Protein AF-0000000085073848 (afdb_homodimer)

Sequence (682 aa):
MVEEFITLRNGAKMPRVGLGTWKAPAEMTKAAIKCAVKSGYRLIDTANDYANEHVIGEALAELFAEGVVKREELFIQCKLWNTNHRKEHVKQDLLDTLADLKIEYVDSFVIHWPQASEKTMFPVDNNGYFCSDKESHYVETWEVMEELVDEGLTKSIGLSNFNRRQIEEILSVTKKHFPCVLQNESHPYLHELDLRNFCAINKIAFQAYSALGSADRPWRKFGSITSGAPKIGHEILEHPDILKIAEKYGKSAANVVIRWHLQKGGTLVAKSTNPGRIEANYKVWDFELTADEMSFFDKLNVGWRHLIWAETSDHPDYPFKDELPHNYVLGKPDKKLFERSMVEEFITLRNGAKMPRVGLGTWKAPAEMTKAAIKCAVKSGYRLIDTANDYANEHVIGEALAELFAEGVVKREELFIQCKLWNTNHRKEHVKQDLLDTLADLKIEYVDSFVIHWPQASEKTMFPVDNNGYFCSDKESHYVETWEVMEELVDEGLTKSIGLSNFNRRQIEEILSVTKKHFPCVLQNESHPYLHELDLRNFCAINKIAFQAYSALGSADRPWRKFGSITSGAPKIGHEILEHPDILKIAEKYGKSAANVVIRWHLQKGGTLVAKSTNPGRIEANYKVWDFELTADEMSFFDKLNVGWRHLIWAETSDHPDYPFKDELPHNYVLGKPDKKLFERS

Foldseek 3Di:
DFDQWDAWPLRDTDGQEEAECAPPDLVLSLVLLLLLLLLPHQEYEEEVVSVNLLSLLVSVVVCVVVVSDDPVSHAYEYEDAQQQLDLVRLVVRLVVSCVSNVHQAHAEYEHAAQFHAHNDRACADPQLAGHGDQVGGNLSSLVNVVVCCVVVRYVAYAYEPADPVRLVVNVVSDDPGHHGEYEYADELQAHCLVVCVSCVVVRHAYEHECLQVPVPDCCVPQNALFPQDDDVQCRQQRRPVLCVVCVVVVAGSLLSSCLLQSVSVHGYHDYDSDSVCSSRNVPNPPDHDDPVRSVVSVVNHNNDDRPQVVSHQPGPSRRPVVRHDPPDGPPPPPVVVPVVD/DFDQWDQWPLRDTDGQEEAECAPPDLVLSLVLLLLLLLLPHQEYEEEVVSVNLLSLLVSVVVCVVVVSDDPVSHAYEYEDAQQQLDLVRLVVRLVVSCVSNVHQAHAEYEHAAQFHAHNDRACADPQLAGHGDQVGGNLSSLVNVVVCCVVVRYVAYAYEPADPVRLVVNVVSDDPGHHGEYEYADELQAHCLVVCVSCVVVRHAYEHECLQVPVPDCCVPQNALFPQDDDVQCRQQRRPVLCVVCVVVVAGSLLSSCLLQSVSVHGYHDYDSDSVCSSRNVPNPPDHDDPVRSVVSVVNHNNDDRPQVVSHQPGPSRRPVVRHDPPDGPPPPPVVVPVVD

Radius of gyration: 26.52 Å; Cα contacts (8 Å, |Δi|>4): 1307; chains: 2; bounding box: 54×78×62 Å

Nearest PDB structures (foldseek):
  7w1w-assembly2_B  TM=9.281E-01  e=5.877E-35  Echinochloa colona
  3h7u-assembly1_A  TM=9.538E-01  e=7.898E-34  Arabidopsis thaliana
  7f7j-assembly1_A-2  TM=9.313E-01  e=7.950E-35  Echinochloa colona
  7f7m-assembly2_B  TM=9.278E-01  e=2.090E-34  Echinochloa colona
  7w1x-assembly2_B  TM=9.198E-01  e=1.455E-34  Echinochloa colona

Organism: Oikopleura dioica (NCBI:txid34765)

pLDDT: mean 91.18, std 13.49, range [22.16, 98.94]

Structure (mmCIF, N/CA/C/O backbone):
data_AF-0000000085073848-model_v1
#
loop_
_entity.id
_entity.type
_entity.pdbx_description
1 polymer 'alcohol dehydrogenase (NADP(+))'
#
loop_
_atom_site.group_PDB
_atom_site.id
_atom_site.type_symbol
_atom_site.label_atom_id
_atom_site.label_alt_id
_atom_site.label_comp_id
_atom_site.label_asym_id
_atom_site.label_entity_id
_atom_site.label_seq_id
_atom_site.pdbx_PDB_ins_code
_atom_site.Cartn_x
_atom_site.Cartn_y
_atom_site.Cartn_z
_atom_site.occupancy
_atom_site.B_iso_or_equiv
_atom_site.auth_seq_id
_atom_site.auth_comp_id
_atom_site.auth_asym_id
_atom_site.auth_atom_id
_atom_site.pdbx_PDB_model_num
ATOM 1 N N . MET A 1 1 ? 24.172 -12.258 -6.77 1 68.25 1 MET A N 1
ATOM 2 C CA . MET A 1 1 ? 23.594 -13.062 -7.832 1 68.25 1 MET A CA 1
ATOM 3 C C . MET A 1 1 ? 22.219 -13.594 -7.418 1 68.25 1 MET A C 1
ATOM 5 O O . MET A 1 1 ? 22.016 -13.984 -6.27 1 68.25 1 MET A O 1
ATOM 9 N N . VAL A 1 2 ? 21.156 -13.328 -8.297 1 82.12 2 VAL A N 1
ATOM 10 C CA . VAL A 1 2 ? 19.797 -13.773 -7.98 1 82.12 2 VAL A CA 1
ATOM 11 C C . VAL A 1 2 ? 19.672 -15.266 -8.281 1 82.12 2 VAL A C 1
ATOM 13 O O . VAL A 1 2 ? 20.203 -15.758 -9.273 1 82.12 2 VAL A O 1
ATOM 16 N N . GLU A 1 3 ? 19.016 -16.016 -7.383 1 88.75 3 GLU A N 1
ATOM 17 C CA . GLU A 1 3 ? 18.766 -17.438 -7.539 1 88.75 3 GLU A CA 1
ATOM 18 C C . GLU A 1 3 ? 17.594 -17.688 -8.484 1 88.75 3 GLU A C 1
ATOM 20 O O . GLU A 1 3 ? 16.656 -16.891 -8.555 1 88.75 3 GLU A O 1
ATOM 25 N N . GLU A 1 4 ? 17.703 -18.812 -9.18 1 96.19 4 GLU A N 1
ATOM 26 C CA . GLU A 1 4 ? 16.688 -19.172 -10.148 1 96.19 4 GLU A CA 1
ATOM 27 C C . GLU A 1 4 ? 15.422 -19.688 -9.453 1 96.19 4 GLU A C 1
ATOM 29 O O . GLU A 1 4 ? 14.344 -19.719 -10.047 1 96.19 4 GLU A O 1
ATOM 34 N N . PHE A 1 5 ? 15.617 -20.125 -8.227 1 97.88 5 PHE A N 1
ATOM 35 C CA . PHE A 1 5 ? 14.523 -20.688 -7.449 1 97.88 5 PHE A CA 1
ATOM 36 C C . PHE A 1 5 ? 14.375 -19.969 -6.121 1 97.88 5 PHE A C 1
ATOM 38 O O . PHE A 1 5 ? 15.32 -19.344 -5.629 1 97.88 5 PHE A O 1
ATOM 45 N N . ILE A 1 6 ? 13.211 -20.016 -5.617 1 97.88 6 ILE A N 1
ATOM 46 C CA . ILE A 1 6 ? 12.977 -19.625 -4.234 1 97.88 6 ILE A CA 1
ATOM 47 C C . ILE A 1 6 ? 12.406 -20.797 -3.445 1 97.88 6 ILE A C 1
ATOM 49 O O . ILE A 1 6 ? 11.7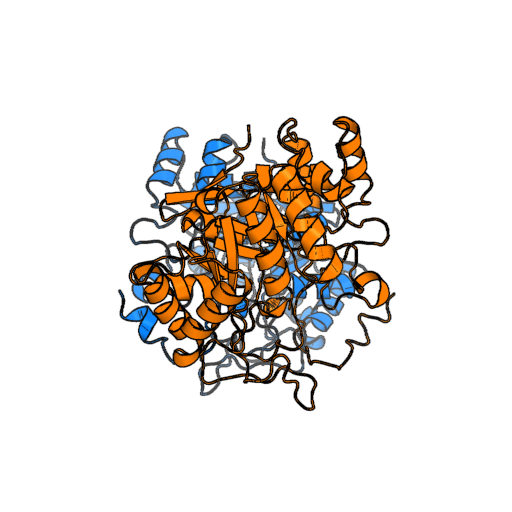73 -21.688 -4.016 1 97.88 6 ILE A O 1
ATOM 53 N N . THR A 1 7 ? 12.672 -20.812 -2.18 1 98.12 7 THR A N 1
ATOM 54 C CA . THR A 1 7 ? 12.109 -21.828 -1.3 1 98.12 7 THR A CA 1
ATOM 55 C C . THR A 1 7 ? 10.805 -21.344 -0.67 1 98.12 7 THR A C 1
ATOM 57 O O . THR A 1 7 ? 10.773 -20.297 -0.035 1 98.12 7 THR A O 1
ATOM 60 N N . LEU A 1 8 ? 9.773 -22.125 -0.9 1 98.56 8 LEU A N 1
ATOM 61 C CA . LEU A 1 8 ? 8.461 -21.781 -0.346 1 98.56 8 LEU A CA 1
ATOM 62 C C . LEU A 1 8 ? 8.383 -22.172 1.128 1 98.56 8 LEU A C 1
ATOM 64 O O . LEU A 1 8 ? 9.281 -22.844 1.647 1 98.56 8 LEU A O 1
ATOM 68 N N . ARG A 1 9 ? 7.387 -21.688 1.777 1 97.69 9 ARG A N 1
ATOM 69 C CA . ARG A 1 9 ? 7.191 -21.906 3.207 1 97.69 9 ARG A CA 1
ATOM 70 C C . ARG A 1 9 ? 7.188 -23.391 3.541 1 97.69 9 ARG A C 1
ATOM 72 O O . ARG A 1 9 ? 7.66 -23.797 4.605 1 97.69 9 ARG A O 1
ATOM 79 N N . ASN A 1 10 ? 6.668 -24.203 2.662 1 97.94 10 ASN A N 1
ATOM 80 C CA . ASN A 1 10 ? 6.574 -25.641 2.912 1 97.94 10 ASN A CA 1
ATOM 81 C C . ASN A 1 10 ? 7.855 -26.359 2.504 1 97.94 10 ASN A C 1
ATOM 83 O O . ASN A 1 10 ? 7.898 -27.594 2.494 1 97.94 10 ASN A O 1
ATOM 87 N N . GLY A 1 11 ? 8.859 -25.594 2.002 1 97.88 11 GLY A N 1
ATOM 88 C CA . GLY A 1 11 ? 10.148 -26.172 1.65 1 97.88 11 GLY A CA 1
ATOM 89 C C . GLY A 1 11 ? 10.289 -26.453 0.166 1 97.88 11 GLY A C 1
ATOM 90 O O . GLY A 1 11 ? 11.398 -26.719 -0.319 1 97.88 11 GLY A O 1
ATOM 91 N N . ALA A 1 12 ? 9.195 -26.391 -0.595 1 97.62 12 ALA A N 1
ATOM 92 C CA . ALA A 1 12 ? 9.25 -26.625 -2.033 1 97.62 12 ALA A CA 1
ATOM 93 C C . ALA A 1 12 ? 10.07 -25.547 -2.742 1 97.62 12 ALA A C 1
ATOM 95 O O . ALA A 1 12 ? 10.062 -24.391 -2.332 1 97.62 12 ALA A O 1
ATOM 96 N N . LYS A 1 13 ? 10.742 -25.938 -3.801 1 97.88 13 LYS A N 1
ATOM 97 C CA . LYS A 1 13 ? 11.492 -25 -4.637 1 97.88 13 LYS A CA 1
ATOM 98 C C . LYS A 1 13 ? 10.656 -24.531 -5.828 1 97.88 13 LYS A C 1
ATOM 100 O O . LYS A 1 13 ? 10.219 -25.359 -6.637 1 97.88 13 LYS A O 1
ATOM 105 N N . MET A 1 14 ? 10.43 -23.281 -5.914 1 98.75 14 MET A N 1
ATOM 106 C CA . MET A 1 14 ? 9.664 -22.719 -7.023 1 98.75 14 MET A CA 1
ATOM 107 C C . MET A 1 14 ? 10.562 -21.875 -7.926 1 98.75 14 MET A C 1
ATOM 109 O O . MET A 1 14 ? 11.281 -21 -7.449 1 98.75 14 MET A O 1
ATOM 113 N N . PRO A 1 15 ? 10.57 -22.203 -9.258 1 98.75 15 PRO A N 1
ATOM 114 C CA . PRO A 1 15 ? 11.281 -21.297 -10.164 1 98.75 15 PRO A CA 1
ATOM 115 C C . PRO A 1 15 ? 10.758 -19.859 -10.078 1 98.75 15 PRO A C 1
ATOM 117 O O . PRO A 1 15 ? 9.555 -19.641 -9.914 1 98.75 15 PRO A O 1
ATOM 120 N N . ARG A 1 16 ? 11.617 -18.906 -10.258 1 98.44 16 ARG A N 1
ATOM 121 C CA . ARG A 1 16 ? 11.242 -17.5 -10.047 1 98.44 16 ARG A CA 1
ATOM 122 C C . ARG A 1 16 ? 10.656 -16.891 -11.312 1 98.44 16 ARG A C 1
ATOM 124 O O . ARG A 1 16 ? 10 -15.859 -11.258 1 98.44 16 ARG A O 1
ATOM 131 N N . VAL A 1 17 ? 10.992 -17.5 -12.445 1 98.62 17 VAL A N 1
ATOM 132 C CA . VAL A 1 17 ? 10.445 -17.031 -13.711 1 98.62 17 VAL A CA 1
ATOM 133 C C . VAL A 1 17 ? 9.586 -18.125 -14.328 1 98.62 17 VAL A C 1
ATOM 135 O O . VAL A 1 17 ? 10.039 -19.266 -14.508 1 98.62 17 VAL A O 1
ATOM 138 N N . GLY A 1 18 ? 8.336 -17.812 -14.609 1 98.62 18 GLY A N 1
ATOM 139 C CA . GLY A 1 18 ? 7.422 -18.781 -15.188 1 98.62 18 GLY A CA 1
ATOM 140 C C . GLY A 1 18 ? 6.727 -18.281 -16.438 1 98.62 18 GLY A C 1
ATOM 141 O O . GLY A 1 18 ? 6.734 -17.078 -16.719 1 98.62 18 GLY A O 1
ATOM 142 N N . LEU A 1 19 ? 6.199 -19.203 -17.203 1 98.25 19 LEU A N 1
ATOM 143 C CA . LEU A 1 19 ? 5.379 -18.875 -18.359 1 98.25 19 LEU A CA 1
ATOM 144 C C . LEU A 1 19 ? 3.902 -18.812 -17.969 1 98.25 19 LEU A C 1
ATOM 146 O O . LEU A 1 19 ? 3.338 -19.781 -17.484 1 98.25 19 LEU A O 1
ATOM 150 N N . GLY A 1 20 ? 3.328 -17.641 -18.172 1 96.56 20 GLY A N 1
ATOM 151 C CA . GLY A 1 20 ? 1.883 -17.516 -18.062 1 96.56 20 GLY A CA 1
ATOM 152 C C . GLY A 1 20 ? 1.157 -17.953 -19.328 1 96.56 20 GLY A C 1
ATOM 153 O O . GLY A 1 20 ? 1.688 -17.812 -20.438 1 96.56 20 GLY A O 1
ATOM 154 N N . THR A 1 21 ? -0.099 -18.359 -19.156 1 94.69 21 THR A N 1
ATOM 155 C CA . THR A 1 21 ? -0.783 -18.891 -20.328 1 94.69 21 THR A CA 1
ATOM 156 C C . THR A 1 21 ? -2.121 -18.188 -20.531 1 94.69 21 THR A C 1
ATOM 158 O O . THR A 1 21 ? -2.916 -18.594 -21.391 1 94.69 21 THR A O 1
ATOM 161 N N . TRP A 1 22 ? -2.35 -17.125 -19.812 1 89.25 22 TRP A N 1
ATOM 162 C CA . TRP A 1 22 ? -3.58 -16.359 -19.953 1 89.25 22 TRP A CA 1
ATOM 163 C C . TRP A 1 22 ? -3.73 -15.828 -21.375 1 89.25 22 TRP A C 1
ATOM 165 O O . TRP A 1 22 ? -2.781 -15.281 -21.938 1 89.25 22 TRP A O 1
ATOM 175 N N . LYS A 1 23 ? -4.926 -15.977 -22.031 1 78.19 23 LYS A N 1
ATOM 176 C CA . LYS A 1 23 ? -5.324 -15.43 -23.328 1 78.19 23 LYS A CA 1
ATOM 177 C C . LYS A 1 23 ? -4.512 -16.047 -24.469 1 78.19 23 LYS A C 1
ATOM 179 O O . LYS A 1 23 ? -4.5 -15.531 -25.578 1 78.19 23 LYS A O 1
ATOM 184 N N . ALA A 1 24 ? -3.799 -17.078 -24.219 1 80.12 24 ALA A N 1
ATOM 185 C CA . ALA A 1 24 ? -3.098 -17.766 -25.297 1 80.12 24 ALA A CA 1
ATOM 186 C C . ALA A 1 24 ? -4.035 -18.703 -26.047 1 80.12 24 ALA A C 1
ATOM 188 O O . ALA A 1 24 ? -4.672 -19.578 -25.438 1 80.12 24 ALA A O 1
ATOM 189 N N . PRO A 1 25 ? -4.113 -18.438 -27.359 1 81.75 25 PRO A N 1
ATOM 190 C CA . PRO A 1 25 ? -4.938 -19.375 -28.109 1 81.75 25 PRO A CA 1
ATOM 191 C C . PRO A 1 25 ? -4.43 -20.812 -28.016 1 81.75 25 PRO A C 1
ATOM 193 O O . PRO A 1 25 ? -3.217 -21.047 -27.969 1 81.75 25 PRO A O 1
ATOM 196 N N . ALA A 1 26 ? -5.402 -21.672 -28 1 80.12 26 ALA A N 1
ATOM 197 C CA . ALA A 1 26 ? -5.086 -23.094 -27.797 1 80.12 26 ALA A CA 1
ATOM 198 C C . ALA A 1 26 ? -4.039 -23.562 -28.797 1 80.12 26 ALA A C 1
ATOM 200 O O . ALA A 1 26 ? -3.092 -24.266 -28.438 1 80.12 26 ALA A O 1
ATOM 201 N N . GLU A 1 27 ? -4.152 -23.109 -29.953 1 83.31 27 GLU A N 1
ATOM 202 C CA . GLU A 1 27 ? -3.279 -23.562 -31.031 1 83.31 27 GLU A CA 1
ATOM 203 C C . GLU A 1 27 ? -1.839 -23.109 -30.797 1 83.31 27 GLU A C 1
ATOM 205 O O . GLU A 1 27 ? -0.898 -23.797 -31.203 1 83.31 27 GLU A O 1
ATOM 210 N N . MET A 1 28 ? -1.758 -22.016 -30.141 1 91.5 28 MET A N 1
ATOM 211 C CA . MET A 1 28 ? -0.423 -21.453 -29.922 1 91.5 28 MET A CA 1
ATOM 212 C C . MET A 1 28 ? 0.133 -21.875 -28.562 1 91.5 28 MET A C 1
ATOM 214 O O . MET A 1 28 ? 1.346 -21.844 -28.344 1 91.5 28 MET A O 1
ATOM 218 N N . THR A 1 29 ? -0.726 -22.297 -27.75 1 94.06 29 THR A N 1
ATOM 219 C CA . THR A 1 29 ? -0.353 -22.625 -26.375 1 94.06 29 THR A CA 1
ATOM 220 C C . THR A 1 29 ? 0.585 -23.828 -26.328 1 94.06 29 THR A C 1
ATOM 222 O O . THR A 1 29 ? 1.602 -23.812 -25.641 1 94.06 29 THR A O 1
ATOM 225 N N . LYS A 1 30 ? 0.266 -24.812 -27.109 1 94.75 30 LYS A N 1
ATOM 226 C CA . LYS A 1 30 ? 1.086 -26.031 -27.125 1 94.75 30 LYS A CA 1
ATOM 227 C C . LYS A 1 30 ? 2.529 -25.703 -27.5 1 94.75 30 LYS A C 1
ATOM 229 O O . LYS A 1 30 ? 3.463 -26.109 -26.797 1 94.75 30 LYS A O 1
ATOM 234 N N . ALA A 1 31 ? 2.65 -25 -28.562 1 95.5 31 ALA A N 1
ATOM 235 C CA . ALA A 1 31 ? 3.98 -24.625 -29.047 1 95.5 31 ALA A CA 1
ATOM 236 C C . ALA A 1 31 ? 4.703 -23.75 -28.031 1 95.5 31 ALA A C 1
ATOM 238 O O . ALA A 1 31 ? 5.91 -23.891 -27.828 1 95.5 31 ALA A O 1
ATOM 239 N N . ALA A 1 32 ? 4.008 -22.859 -27.422 1 96.81 32 ALA A N 1
ATOM 240 C CA . ALA A 1 32 ? 4.59 -21.969 -26.422 1 96.81 32 ALA A CA 1
ATOM 241 C C . ALA A 1 32 ? 5.133 -22.734 -25.234 1 96.81 32 ALA A C 1
ATOM 243 O O . ALA A 1 32 ? 6.242 -22.484 -24.766 1 96.81 32 ALA A O 1
ATOM 244 N N . ILE A 1 33 ? 4.367 -23.703 -24.781 1 97.69 33 ILE A N 1
ATOM 245 C CA . ILE A 1 33 ? 4.766 -24.516 -23.641 1 97.69 33 ILE A CA 1
ATOM 246 C C . ILE A 1 33 ? 6.035 -25.297 -23.984 1 97.69 33 ILE A C 1
ATOM 248 O O . ILE A 1 33 ? 6.996 -25.297 -23.203 1 97.69 33 ILE A O 1
ATOM 252 N N . LYS A 1 34 ? 6.016 -25.938 -25.062 1 97.19 34 LYS A N 1
ATOM 253 C CA . LYS A 1 34 ? 7.172 -26.719 -25.484 1 97.19 34 LYS A CA 1
ATOM 254 C C . LYS A 1 34 ? 8.414 -25.844 -25.625 1 97.19 34 LYS A C 1
ATOM 256 O O . LYS A 1 34 ? 9.5 -26.219 -25.188 1 97.19 34 LYS A O 1
ATOM 261 N N . CYS A 1 35 ? 8.211 -24.734 -26.266 1 97.5 35 CYS A N 1
ATOM 262 C CA . CYS A 1 35 ? 9.305 -23.781 -26.422 1 97.5 35 CYS A CA 1
ATOM 263 C C . CYS A 1 35 ? 9.859 -23.344 -25.078 1 97.5 35 CYS A C 1
ATOM 265 O O . CYS A 1 35 ? 11.07 -23.328 -24.875 1 97.5 35 CYS A O 1
ATOM 267 N N . ALA A 1 36 ? 9.008 -23.016 -24.172 1 98.25 36 ALA A N 1
ATOM 268 C CA . ALA A 1 36 ? 9.414 -22.547 -22.844 1 98.25 36 ALA A CA 1
ATOM 269 C C . ALA A 1 36 ? 10.219 -23.609 -22.109 1 98.25 36 ALA A C 1
ATOM 271 O O . ALA A 1 36 ? 11.32 -23.344 -21.625 1 98.25 36 ALA A O 1
ATOM 272 N N . VAL A 1 37 ? 9.711 -24.812 -22.062 1 98.31 37 VAL A N 1
ATOM 273 C CA . VAL A 1 37 ? 10.359 -25.891 -21.344 1 98.31 37 VAL A CA 1
ATOM 274 C C . VAL A 1 37 ? 11.734 -26.172 -21.953 1 98.31 37 VAL A C 1
ATOM 276 O O . VAL A 1 37 ? 12.727 -26.328 -21.234 1 98.31 37 VAL A O 1
ATOM 279 N N . LYS A 1 38 ? 11.797 -26.203 -23.203 1 97.75 38 LYS A N 1
ATOM 280 C CA . LYS A 1 38 ? 13.055 -26.453 -23.891 1 97.75 38 LYS A CA 1
ATOM 281 C C . LYS A 1 38 ? 14.039 -25.297 -23.688 1 97.75 38 LYS A C 1
ATOM 283 O O . LYS A 1 38 ? 15.25 -25.484 -23.797 1 97.75 38 LYS A O 1
ATOM 288 N N . SER A 1 39 ? 13.508 -24.125 -23.422 1 97.06 39 SER A N 1
ATOM 289 C CA . SER A 1 39 ? 14.336 -22.938 -23.219 1 97.06 39 SER A CA 1
ATOM 290 C C . SER A 1 39 ? 14.805 -22.812 -21.781 1 97.06 39 SER A C 1
ATOM 292 O O . SER A 1 39 ? 15.562 -21.906 -21.438 1 97.06 39 SER A O 1
ATOM 294 N N . GLY A 1 40 ? 14.281 -23.656 -20.938 1 96.94 40 GLY A N 1
ATOM 295 C CA . GLY A 1 40 ? 14.805 -23.656 -19.578 1 96.94 40 GLY A CA 1
ATOM 296 C C . GLY A 1 40 ? 13.742 -23.391 -18.531 1 96.94 40 GLY A C 1
ATOM 297 O O . GLY A 1 40 ? 13.961 -23.641 -17.344 1 96.94 40 GLY A O 1
ATOM 298 N N . TYR A 1 41 ? 12.547 -22.938 -18.969 1 98.38 41 TYR A N 1
ATOM 299 C CA . TYR A 1 41 ? 11.469 -22.719 -18.016 1 98.38 41 TYR A CA 1
ATOM 300 C C . TYR A 1 41 ? 11.117 -24.016 -17.297 1 98.38 41 TYR A C 1
ATOM 302 O O . TYR A 1 41 ? 11.086 -25.094 -17.906 1 98.38 41 TYR A O 1
ATOM 310 N N . ARG A 1 42 ? 10.789 -23.828 -16.047 1 98.69 42 ARG A N 1
ATOM 311 C CA . ARG A 1 42 ? 10.32 -24.984 -15.281 1 98.69 42 ARG A CA 1
ATOM 312 C C . ARG A 1 42 ? 9.047 -24.656 -14.508 1 98.69 42 ARG A C 1
ATOM 314 O O . ARG A 1 42 ? 8.547 -25.484 -13.75 1 98.69 42 ARG A O 1
ATOM 321 N N . LEU A 1 43 ? 8.547 -23.484 -14.617 1 98.88 43 LEU A N 1
ATOM 322 C CA . LEU A 1 43 ? 7.266 -23.094 -14.039 1 98.88 43 LEU A CA 1
ATOM 323 C C . LEU A 1 43 ? 6.258 -22.75 -15.133 1 98.88 43 LEU A C 1
ATOM 325 O O . LEU A 1 43 ? 6.535 -21.938 -16 1 98.88 43 LEU A O 1
ATOM 329 N N . ILE A 1 44 ? 5.141 -23.406 -15.133 1 98.62 44 ILE A N 1
ATOM 330 C CA . ILE A 1 44 ? 4.008 -23.141 -16.016 1 98.62 44 ILE A CA 1
ATOM 331 C C . ILE A 1 44 ? 2.797 -22.719 -15.172 1 98.62 44 ILE A C 1
ATOM 333 O O . ILE A 1 44 ? 2.393 -23.438 -14.258 1 98.62 44 ILE A O 1
ATOM 337 N N . ASP A 1 45 ? 2.305 -21.562 -15.453 1 98.56 45 ASP A N 1
ATOM 338 C CA . ASP A 1 45 ? 1.124 -21.031 -14.773 1 98.56 45 ASP A CA 1
ATOM 339 C C . ASP A 1 45 ? -0.112 -21.141 -15.664 1 98.56 45 ASP A C 1
ATOM 341 O O . ASP A 1 45 ? -0.103 -20.672 -16.797 1 98.56 45 ASP A O 1
ATOM 345 N N . THR A 1 46 ? -1.121 -21.719 -15.195 1 97.31 46 THR A N 1
ATOM 346 C CA . THR A 1 46 ? -2.355 -21.922 -15.953 1 97.31 46 THR A CA 1
ATOM 347 C C . THR A 1 46 ? -3.572 -21.766 -15.047 1 97.31 46 THR A C 1
ATOM 349 O O . THR A 1 46 ? -3.439 -21.391 -13.875 1 97.31 46 THR A O 1
ATOM 352 N N . ALA A 1 47 ? -4.762 -21.828 -15.672 1 94.81 47 ALA A N 1
ATOM 353 C CA . ALA A 1 47 ? -6.035 -21.781 -14.961 1 94.81 47 ALA A CA 1
ATOM 354 C C . ALA A 1 47 ? -7.145 -22.438 -15.781 1 94.81 47 ALA A C 1
ATOM 356 O O . ALA A 1 47 ? -7.086 -22.469 -17.016 1 94.81 47 ALA A O 1
ATOM 357 N N . ASN A 1 48 ? -8.094 -22.953 -15.039 1 88.62 48 ASN A N 1
ATOM 358 C CA . ASN A 1 48 ? -9.195 -23.609 -15.742 1 88.62 48 ASN A CA 1
ATOM 359 C C . ASN A 1 48 ? -9.992 -22.625 -16.578 1 88.62 48 ASN A C 1
ATOM 361 O O . ASN A 1 48 ? -10.422 -22.953 -17.688 1 88.62 48 ASN A O 1
ATOM 365 N N . ASP A 1 49 ? -10.078 -21.391 -16.109 1 86.94 49 ASP A N 1
ATOM 366 C CA . ASP A 1 49 ? -10.898 -20.406 -16.797 1 86.94 49 ASP A CA 1
ATOM 367 C C . ASP A 1 49 ? -10.211 -19.891 -18.062 1 86.94 49 ASP A C 1
ATOM 369 O O . ASP A 1 49 ? -10.828 -19.203 -18.875 1 86.94 49 ASP A O 1
ATOM 373 N N . TYR A 1 50 ? -8.977 -20.219 -18.25 1 87.94 50 TYR A N 1
ATOM 374 C CA . TYR A 1 50 ? -8.25 -19.812 -19.453 1 87.94 50 TYR A CA 1
ATOM 375 C C . TYR A 1 50 ? -8.664 -20.656 -20.656 1 87.94 50 TYR A C 1
ATOM 377 O O . TYR A 1 50 ? -8.398 -20.281 -21.797 1 87.94 50 TYR A O 1
ATOM 385 N N . ALA A 1 51 ? -9.211 -21.781 -20.375 1 87.12 51 ALA A N 1
ATOM 386 C CA . ALA A 1 51 ? -9.781 -22.672 -21.391 1 87.12 51 ALA A CA 1
ATOM 387 C C . ALA A 1 51 ? -8.695 -23.25 -22.297 1 87.12 51 ALA A C 1
ATOM 389 O O . ALA A 1 51 ? -8.906 -23.453 -23.484 1 87.12 51 ALA A O 1
ATOM 390 N N . ASN A 1 52 ? -7.48 -23.422 -21.719 1 91.88 52 ASN A N 1
ATOM 391 C CA . ASN A 1 52 ? -6.414 -24 -22.531 1 91.88 52 ASN A CA 1
ATOM 392 C C . ASN A 1 52 ? -5.648 -25.078 -21.766 1 91.88 52 ASN A C 1
ATOM 394 O O . ASN A 1 52 ? -4.57 -25.5 -22.203 1 91.88 52 ASN A O 1
ATOM 398 N N . GLU A 1 53 ? -6.164 -25.594 -20.672 1 95.25 53 GLU A N 1
ATOM 399 C CA . GLU A 1 53 ? -5.48 -26.594 -19.875 1 95.25 53 GLU A CA 1
ATOM 400 C C . GLU A 1 53 ? -5.328 -27.906 -20.656 1 95.25 53 GLU A C 1
ATOM 402 O O . GLU A 1 53 ? -4.312 -28.594 -20.516 1 95.25 53 GLU A O 1
ATOM 407 N N . HIS A 1 54 ? -6.301 -28.281 -21.438 1 95.25 54 HIS A N 1
ATOM 408 C CA . HIS A 1 54 ? -6.234 -29.531 -22.188 1 95.25 54 HIS A CA 1
ATOM 409 C C . HIS A 1 54 ? -5.066 -29.516 -23.172 1 95.25 54 HIS A C 1
ATOM 411 O O . HIS A 1 54 ? -4.383 -30.531 -23.344 1 95.25 54 HIS A O 1
ATOM 417 N N . VAL A 1 55 ? -4.844 -28.391 -23.75 1 96.25 55 VAL A N 1
ATOM 418 C CA . VAL A 1 55 ? -3.746 -28.281 -24.703 1 96.25 55 VAL A CA 1
ATOM 419 C C . VAL A 1 55 ? -2.412 -28.281 -23.969 1 96.25 55 VAL A C 1
ATOM 421 O O . VAL A 1 55 ? -1.414 -28.797 -24.469 1 96.25 55 VAL A O 1
ATOM 424 N N . ILE A 1 56 ? -2.42 -27.703 -22.844 1 97.62 56 ILE A N 1
ATOM 425 C CA . ILE A 1 56 ? -1.236 -27.75 -22 1 97.62 56 ILE A CA 1
ATOM 426 C C . ILE A 1 56 ? -0.927 -29.203 -21.625 1 97.62 56 ILE A C 1
ATOM 428 O O . ILE A 1 56 ? 0.226 -29.625 -21.688 1 97.62 56 ILE A O 1
ATOM 432 N N . GLY A 1 57 ? -1.977 -29.922 -21.25 1 98.12 57 GLY A N 1
ATOM 433 C CA . GLY A 1 57 ? -1.807 -31.344 -20.953 1 98.12 57 GLY A CA 1
ATOM 434 C C . GLY A 1 57 ? -1.2 -32.125 -22.109 1 98.12 57 GLY A C 1
ATOM 435 O O . GLY A 1 57 ? -0.345 -32.969 -21.891 1 98.12 57 GLY A O 1
ATOM 436 N N . GLU A 1 58 ? -1.603 -31.844 -23.266 1 97.75 58 GLU A N 1
ATOM 437 C CA . GLU A 1 58 ? -1.048 -32.5 -24.453 1 97.75 58 GLU A CA 1
ATOM 438 C C . GLU A 1 58 ? 0.436 -32.188 -24.609 1 97.75 58 GLU A C 1
ATOM 440 O O . GLU A 1 58 ? 1.242 -33.062 -24.891 1 97.75 58 GLU A O 1
ATOM 445 N N . ALA A 1 59 ? 0.738 -30.938 -24.453 1 97.62 59 ALA A N 1
ATOM 446 C CA . ALA A 1 59 ? 2.133 -30.5 -24.562 1 97.62 59 ALA A CA 1
ATOM 447 C C . ALA A 1 59 ? 2.998 -31.203 -23.516 1 97.62 59 ALA A C 1
ATOM 449 O O . ALA A 1 59 ? 4.09 -31.688 -23.828 1 97.62 59 ALA A O 1
ATOM 450 N N . LEU A 1 60 ? 2.52 -31.328 -22.328 1 98.31 60 LEU A N 1
ATOM 451 C CA . LEU A 1 60 ? 3.25 -31.969 -21.25 1 98.31 60 LEU A CA 1
ATOM 452 C C . LEU A 1 60 ? 3.471 -33.469 -21.547 1 98.31 60 LEU A C 1
ATOM 454 O O . LEU A 1 60 ? 4.586 -33.969 -21.391 1 98.31 60 LEU A O 1
ATOM 458 N N . ALA A 1 61 ? 2.402 -34.062 -21.984 1 98.19 61 ALA A N 1
ATOM 459 C CA . ALA A 1 61 ? 2.502 -35.5 -22.312 1 98.19 61 ALA A CA 1
ATOM 460 C C . ALA A 1 61 ? 3.592 -35.719 -23.359 1 98.19 61 ALA A C 1
ATOM 462 O O . ALA A 1 61 ? 4.375 -36.688 -23.234 1 98.19 61 ALA A O 1
ATOM 463 N N . GLU A 1 62 ? 3.588 -34.906 -24.312 1 97.81 62 GLU A N 1
ATOM 464 C CA . GLU A 1 62 ? 4.598 -35.031 -25.359 1 97.81 62 GLU A CA 1
ATOM 465 C C . GLU A 1 62 ? 6 -34.781 -24.797 1 97.81 62 GLU A C 1
ATOM 467 O O . GLU A 1 62 ? 6.93 -35.531 -25.125 1 97.81 62 GLU A O 1
ATOM 472 N N . LEU A 1 63 ? 6.176 -33.812 -24.031 1 98.25 63 LEU A N 1
ATOM 473 C CA . LEU A 1 63 ? 7.469 -33.469 -23.453 1 98.25 63 LEU A CA 1
ATOM 474 C C . LEU A 1 63 ? 7.98 -34.594 -22.562 1 98.25 63 LEU A C 1
ATOM 476 O O . LEU A 1 63 ? 9.18 -34.906 -22.562 1 98.25 63 LEU A O 1
ATOM 480 N N . PHE A 1 64 ? 7.055 -35.219 -21.812 1 98.38 64 PHE A N 1
ATOM 481 C CA . PHE A 1 64 ? 7.422 -36.344 -20.984 1 98.38 64 PHE A CA 1
ATOM 482 C C . PHE A 1 64 ? 7.82 -37.562 -21.828 1 98.38 64 PHE A C 1
ATOM 484 O O . PHE A 1 64 ? 8.836 -38.188 -21.578 1 98.38 64 PHE A O 1
ATOM 491 N N . ALA A 1 65 ? 7.062 -37.781 -22.797 1 98.12 65 ALA A N 1
ATOM 492 C CA . ALA A 1 65 ? 7.312 -38.906 -23.672 1 98.12 65 ALA A CA 1
ATOM 493 C C . ALA A 1 65 ? 8.648 -38.781 -24.391 1 98.12 65 ALA A C 1
ATOM 495 O O . ALA A 1 65 ? 9.359 -39.75 -24.594 1 98.12 65 ALA A O 1
ATOM 496 N N . GLU A 1 66 ? 8.93 -37.562 -24.766 1 97.69 66 GLU A N 1
ATOM 497 C CA . GLU A 1 66 ? 10.164 -37.281 -25.5 1 97.69 66 GLU A CA 1
ATOM 498 C C . GLU A 1 66 ? 11.367 -37.25 -24.562 1 97.69 66 GLU A C 1
ATOM 500 O O . GLU A 1 66 ? 12.508 -37.188 -25.016 1 97.69 66 GLU A O 1
ATOM 505 N N . GLY A 1 67 ? 11.102 -37.281 -23.312 1 97.75 67 GLY A N 1
ATOM 506 C CA . GLY A 1 67 ? 12.18 -37.281 -22.328 1 97.75 67 GLY A CA 1
ATOM 507 C C . GLY A 1 67 ? 12.852 -35.938 -22.172 1 97.75 67 GLY A C 1
ATOM 508 O O . GLY A 1 67 ? 13.984 -35.844 -21.703 1 97.75 67 GLY A O 1
ATOM 509 N N . VAL A 1 68 ? 12.188 -34.938 -22.609 1 98 68 VAL A N 1
ATOM 510 C CA . VAL A 1 68 ? 12.727 -33.562 -22.5 1 98 68 VAL A CA 1
ATOM 511 C C . VAL A 1 68 ? 12.766 -33.156 -21.031 1 98 68 VAL A C 1
ATOM 513 O O . VAL A 1 68 ? 13.711 -32.5 -20.594 1 98 68 VAL A O 1
ATOM 516 N N . VAL A 1 69 ? 11.758 -33.5 -20.312 1 98.12 69 VAL A N 1
ATOM 517 C CA . VAL A 1 69 ? 11.633 -33.219 -18.891 1 98.12 69 VAL A CA 1
ATOM 518 C C . VAL A 1 69 ? 10.797 -34.281 -18.203 1 98.12 69 VAL A C 1
ATOM 520 O O . VAL A 1 69 ? 9.992 -34.969 -18.859 1 98.12 69 VAL A O 1
ATOM 523 N N . LYS A 1 70 ? 11.031 -34.438 -16.953 1 98.44 70 LYS A N 1
ATOM 524 C CA . LYS A 1 70 ? 10.188 -35.281 -16.125 1 98.44 70 LYS A CA 1
ATOM 525 C C . LYS A 1 70 ? 9.148 -34.438 -15.367 1 98.44 70 LYS A C 1
ATOM 527 O O . LYS A 1 70 ? 9.344 -33.25 -15.148 1 98.44 70 LYS A O 1
ATOM 532 N N . ARG A 1 71 ? 8.062 -35.062 -14.977 1 98.5 71 ARG A N 1
ATOM 533 C CA . ARG A 1 71 ? 6.98 -34.375 -14.281 1 98.5 71 ARG A CA 1
ATOM 534 C C . ARG A 1 71 ? 7.508 -33.625 -13.055 1 98.5 71 ARG A C 1
ATOM 536 O O . ARG A 1 71 ? 7.125 -32.5 -12.797 1 98.5 71 ARG A O 1
ATOM 543 N N . GLU A 1 72 ? 8.453 -34.25 -12.297 1 98.12 72 GLU A N 1
ATOM 544 C CA . GLU A 1 72 ? 8.922 -33.719 -11.023 1 98.12 72 GLU A CA 1
ATOM 545 C C . GLU A 1 72 ? 9.852 -32.531 -11.234 1 98.12 72 GLU A C 1
ATOM 547 O O . GLU A 1 72 ? 10.172 -31.797 -10.289 1 98.12 72 GLU A O 1
ATOM 552 N N . GLU A 1 73 ? 10.227 -32.281 -12.453 1 98.31 73 GLU A N 1
ATOM 553 C CA . GLU A 1 73 ? 11.109 -31.172 -12.773 1 98.31 73 GLU A CA 1
ATOM 554 C C . GLU A 1 73 ? 10.312 -29.906 -13.07 1 98.31 73 GLU A C 1
ATOM 556 O O . GLU A 1 73 ? 10.883 -28.812 -13.164 1 98.31 73 GLU A O 1
ATOM 561 N N . LEU A 1 74 ? 9.023 -30.047 -13.219 1 98.75 74 LEU A N 1
ATOM 562 C CA . LEU A 1 74 ? 8.164 -28.922 -13.539 1 98.75 74 LEU A CA 1
ATOM 563 C C . LEU A 1 74 ? 7.371 -28.469 -12.312 1 98.75 74 LEU A C 1
ATOM 565 O O . LEU A 1 74 ? 6.945 -29.297 -11.508 1 98.75 74 LEU A O 1
ATOM 569 N N . PHE A 1 75 ? 7.312 -27.203 -12.148 1 98.88 75 PHE A N 1
ATOM 570 C CA . PHE A 1 75 ? 6.395 -26.578 -11.211 1 98.88 75 PHE A CA 1
ATOM 571 C C . PHE A 1 75 ? 5.133 -26.109 -11.922 1 98.88 75 PHE A C 1
ATOM 573 O O . PHE A 1 75 ? 5.16 -25.109 -12.648 1 98.88 75 PHE A O 1
ATOM 580 N N . ILE A 1 76 ? 4.055 -26.797 -11.75 1 98.88 76 ILE A N 1
ATOM 581 C CA . ILE A 1 76 ? 2.793 -26.453 -12.406 1 98.88 76 ILE A CA 1
ATOM 582 C C . ILE A 1 76 ? 1.857 -25.781 -11.406 1 98.88 76 ILE A C 1
ATOM 584 O O . ILE A 1 76 ? 1.541 -26.344 -10.359 1 98.88 76 ILE A O 1
ATOM 588 N N . GLN A 1 77 ? 1.49 -24.562 -11.711 1 98.88 77 GLN A N 1
ATOM 589 C CA . GLN A 1 77 ? 0.568 -23.781 -10.883 1 98.88 77 GLN A CA 1
ATOM 590 C C . GLN A 1 77 ? -0.773 -23.594 -11.586 1 98.88 77 GLN A C 1
ATOM 592 O O . GLN A 1 77 ? -0.816 -23.234 -12.766 1 98.88 77 GLN A O 1
ATOM 597 N N . CYS A 1 78 ? -1.849 -23.891 -10.914 1 98.56 78 CYS A N 1
ATOM 598 C CA . CYS A 1 78 ? -3.188 -23.672 -11.461 1 98.56 78 CYS A CA 1
ATOM 599 C C . CYS A 1 78 ? -4.055 -22.891 -10.477 1 98.56 78 CYS A C 1
ATOM 601 O O . CYS A 1 78 ? -3.594 -22.516 -9.406 1 98.56 78 CYS A O 1
ATOM 603 N N . LYS A 1 79 ? -5.297 -22.578 -10.93 1 98.31 79 LYS A N 1
ATOM 604 C CA . LYS A 1 79 ? -6.113 -21.672 -10.125 1 98.31 79 LYS A CA 1
ATOM 605 C C . LYS A 1 79 ? -7.551 -22.172 -10.031 1 98.31 79 LYS A C 1
ATOM 607 O O . LYS A 1 79 ? -8.109 -22.656 -11.016 1 98.31 79 LYS A O 1
ATOM 612 N N . LEU A 1 80 ? -8.07 -22 -8.836 1 97.56 80 LEU A N 1
ATOM 613 C CA . LEU A 1 80 ? -9.484 -22.234 -8.586 1 97.56 80 LEU A CA 1
ATOM 614 C C . LEU A 1 80 ? -10.312 -21 -8.961 1 97.56 80 LEU A C 1
ATOM 616 O O . LEU A 1 80 ? -10.117 -19.922 -8.406 1 97.56 80 LEU A O 1
ATOM 620 N N . TRP A 1 81 ? -11.227 -21.25 -9.875 1 94.19 81 TRP A N 1
ATOM 621 C CA . TRP A 1 81 ? -12.039 -20.141 -10.367 1 94.19 81 TRP A CA 1
ATOM 622 C C . TRP A 1 81 ? -13.148 -19.797 -9.375 1 94.19 81 TRP A C 1
ATOM 624 O O . TRP A 1 81 ? -13.508 -20.625 -8.531 1 94.19 81 TRP A O 1
ATOM 634 N N . ASN A 1 82 ? -13.781 -18.703 -9.523 1 93.5 82 ASN A N 1
ATOM 635 C CA . ASN A 1 82 ? -14.672 -18.047 -8.57 1 93.5 82 ASN A CA 1
ATOM 636 C C . ASN A 1 82 ? -15.977 -18.828 -8.406 1 93.5 82 ASN A C 1
ATOM 638 O O . ASN A 1 82 ? -16.625 -18.734 -7.359 1 93.5 82 ASN A O 1
ATOM 642 N N . THR A 1 83 ? -16.359 -19.578 -9.352 1 91.81 83 THR A N 1
ATOM 643 C CA . THR A 1 83 ? -17.625 -20.297 -9.305 1 91.81 83 THR A CA 1
ATOM 644 C C . THR A 1 83 ? -17.5 -21.562 -8.453 1 91.81 83 THR A C 1
ATOM 646 O O . THR A 1 83 ? -18.5 -22.219 -8.148 1 91.81 83 THR A O 1
ATOM 649 N N . ASN A 1 84 ? -16.312 -21.828 -7.984 1 94.88 84 ASN A N 1
ATOM 650 C CA . ASN A 1 84 ? -16.062 -23.109 -7.332 1 94.88 84 ASN A CA 1
ATOM 651 C C . ASN A 1 84 ? -15.594 -22.938 -5.895 1 94.88 84 ASN A C 1
ATOM 653 O O . ASN A 1 84 ? -14.898 -23.797 -5.352 1 94.88 84 ASN A O 1
ATOM 657 N N . HIS A 1 85 ? -15.984 -21.875 -5.309 1 95.94 85 HIS A N 1
ATOM 658 C CA . HIS A 1 85 ? -15.531 -21.562 -3.957 1 95.94 85 HIS A CA 1
ATOM 659 C C . HIS A 1 85 ? -16.219 -22.453 -2.928 1 95.94 85 HIS A C 1
ATOM 661 O O . HIS A 1 85 ? -15.68 -22.672 -1.841 1 95.94 85 HIS A O 1
ATOM 667 N N . ARG A 1 86 ? -17.453 -22.891 -3.199 1 95.19 86 ARG A N 1
ATOM 668 C CA . ARG A 1 86 ? -18.172 -23.734 -2.25 1 95.19 86 ARG A CA 1
ATOM 669 C C . ARG A 1 86 ? -17.406 -25.031 -1.98 1 95.19 86 ARG A C 1
ATOM 671 O O . ARG A 1 86 ? -16.828 -25.609 -2.898 1 95.19 86 ARG A O 1
ATOM 678 N N . LYS A 1 87 ? -17.531 -25.484 -0.803 1 96.38 87 LYS A N 1
ATOM 679 C CA . LYS A 1 87 ? -16.766 -26.641 -0.343 1 96.38 87 LYS A CA 1
ATOM 680 C C . LYS A 1 87 ? -16.953 -27.828 -1.287 1 96.38 87 LYS A C 1
ATOM 682 O O . LYS A 1 87 ? -15.977 -28.516 -1.614 1 96.38 87 LYS A O 1
ATOM 687 N N . GLU A 1 88 ? -18.109 -27.984 -1.714 1 95.75 88 GLU A N 1
ATOM 688 C CA . GLU A 1 88 ? -18.453 -29.172 -2.475 1 95.75 88 GLU A CA 1
ATOM 689 C C . GLU A 1 88 ? -17.875 -29.109 -3.891 1 95.75 88 GLU A C 1
ATOM 691 O O . GLU A 1 88 ? -17.859 -30.125 -4.602 1 95.75 88 GLU A O 1
ATOM 696 N N . HIS A 1 89 ? -17.391 -27.953 -4.305 1 96.12 89 HIS A N 1
ATOM 697 C CA . HIS A 1 89 ? -16.938 -27.797 -5.684 1 96.12 89 HIS A CA 1
ATOM 698 C C . HIS A 1 89 ? -15.414 -27.781 -5.773 1 96.12 89 HIS A C 1
ATOM 700 O O . HIS A 1 89 ? -14.852 -28 -6.852 1 96.12 89 HIS A O 1
ATOM 706 N N . VAL A 1 90 ? -14.711 -27.531 -4.719 1 98.06 90 VAL A N 1
ATOM 707 C CA . VAL A 1 90 ? -13.281 -27.234 -4.715 1 98.06 90 VAL A CA 1
ATOM 708 C C . VAL A 1 90 ? -12.5 -28.438 -5.23 1 98.06 90 VAL A C 1
ATOM 710 O O . VAL A 1 90 ? -11.695 -28.312 -6.16 1 98.06 90 VAL A O 1
ATOM 713 N N . LYS A 1 91 ? -12.727 -29.609 -4.668 1 98.5 91 LYS A N 1
ATOM 714 C CA . LYS A 1 91 ? -11.969 -30.797 -5.047 1 98.5 91 LYS A CA 1
ATOM 715 C C . LYS A 1 91 ? -12.195 -31.141 -6.516 1 98.5 91 LYS A C 1
ATOM 717 O O . LYS A 1 91 ? -11.242 -31.422 -7.246 1 98.5 91 LYS A O 1
ATOM 722 N N . GLN A 1 92 ? -13.445 -31.109 -6.914 1 97.88 92 GLN A N 1
ATOM 723 C CA . GLN A 1 92 ? -13.758 -31.453 -8.297 1 97.88 92 GLN A CA 1
ATOM 724 C C . GLN A 1 92 ? -13.086 -30.484 -9.266 1 97.88 92 GLN A C 1
ATOM 726 O O . GLN A 1 92 ? -12.672 -30.875 -10.359 1 97.88 92 GLN A O 1
ATOM 731 N N . ASP A 1 93 ? -13.047 -29.234 -8.898 1 96.94 93 ASP A N 1
ATOM 732 C CA . ASP A 1 93 ? -12.367 -28.234 -9.719 1 96.94 93 ASP A CA 1
ATOM 733 C C . ASP A 1 93 ? -10.93 -28.656 -10.008 1 96.94 93 ASP A C 1
ATOM 735 O O . ASP A 1 93 ? -10.492 -28.641 -11.156 1 96.94 93 ASP A O 1
ATOM 739 N N . LEU A 1 94 ? -10.203 -29.047 -9 1 98.69 94 LEU A N 1
ATOM 740 C CA . LEU A 1 94 ? -8.812 -29.469 -9.164 1 98.69 94 LEU A CA 1
ATOM 741 C C . LEU A 1 94 ? -8.719 -30.766 -9.945 1 98.69 94 LEU A C 1
ATOM 743 O O . LEU A 1 94 ? -7.844 -30.922 -10.797 1 98.69 94 LEU A O 1
ATOM 747 N N . LEU A 1 95 ? -9.633 -31.703 -9.664 1 98.69 95 LEU A N 1
ATOM 748 C CA . LEU A 1 95 ? -9.609 -32.969 -10.375 1 98.69 95 LEU A CA 1
ATOM 749 C C . LEU A 1 95 ? -9.805 -32.781 -11.875 1 98.69 95 LEU A C 1
ATOM 751 O O . LEU A 1 95 ? -9.156 -33.438 -12.688 1 98.69 95 LEU A O 1
ATOM 755 N N . ASP A 1 96 ? -10.688 -31.875 -12.219 1 97.81 96 ASP A N 1
ATOM 756 C CA . ASP A 1 96 ? -10.891 -31.547 -13.625 1 97.81 96 ASP A CA 1
ATOM 757 C C . ASP A 1 96 ? -9.625 -30.969 -14.25 1 97.81 96 ASP A C 1
ATOM 759 O O . ASP A 1 96 ? -9.266 -31.312 -15.375 1 97.81 96 ASP A O 1
ATOM 763 N N . THR A 1 97 ? -8.992 -30.078 -13.547 1 98.38 97 THR A N 1
ATOM 764 C CA . THR A 1 97 ? -7.727 -29.516 -13.992 1 98.38 97 THR A CA 1
ATOM 765 C C . THR A 1 97 ? -6.684 -30.609 -14.195 1 98.38 97 THR A C 1
ATOM 767 O O . THR A 1 97 ? -6 -30.641 -15.219 1 98.38 97 THR A O 1
ATOM 770 N N . LEU A 1 98 ? -6.52 -31.5 -13.242 1 98.81 98 LEU A N 1
ATOM 771 C CA . LEU A 1 98 ? -5.555 -32.594 -13.328 1 98.81 98 LEU A CA 1
ATOM 772 C C . LEU A 1 98 ? -5.844 -33.469 -14.531 1 98.81 98 LEU A C 1
ATOM 774 O O . LEU A 1 98 ? -4.922 -33.906 -15.227 1 98.81 98 LEU A O 1
ATOM 778 N N . ALA A 1 99 ? -7.137 -33.75 -14.75 1 98.56 99 ALA A N 1
ATOM 779 C CA . ALA A 1 99 ? -7.531 -34.531 -15.906 1 98.56 99 ALA A CA 1
ATOM 780 C C . ALA A 1 99 ? -7.137 -33.844 -17.203 1 98.56 99 ALA A C 1
ATOM 782 O O . ALA A 1 99 ? -6.566 -34.469 -18.109 1 98.56 99 ALA A O 1
ATOM 783 N N . ASP A 1 100 ? -7.434 -32.594 -17.312 1 97.62 100 ASP A N 1
ATOM 784 C CA . ASP A 1 100 ? -7.102 -31.828 -18.5 1 97.62 100 ASP A CA 1
ATOM 785 C C . ASP A 1 100 ? -5.59 -31.766 -18.719 1 97.62 100 ASP A C 1
ATOM 787 O O . ASP A 1 100 ? -5.113 -31.891 -19.844 1 97.62 100 ASP A O 1
ATOM 791 N N . LEU A 1 101 ? -4.871 -31.562 -17.672 1 98.44 101 LEU A N 1
ATOM 792 C CA . LEU A 1 101 ? -3.42 -31.422 -17.734 1 98.44 101 LEU A CA 1
ATOM 793 C C . LEU A 1 101 ? -2.752 -32.781 -17.922 1 98.44 101 LEU A C 1
ATOM 795 O O . LEU A 1 101 ? -1.569 -32.875 -18.266 1 98.44 101 LEU A O 1
ATOM 799 N N . LYS A 1 102 ? -3.482 -33.906 -17.656 1 98.25 102 LYS A N 1
ATOM 800 C CA . LYS A 1 102 ? -3.008 -35.281 -17.766 1 98.25 102 LYS A CA 1
ATOM 801 C C . LYS A 1 102 ? -1.861 -35.562 -16.797 1 98.25 102 LYS A C 1
ATOM 803 O O . LYS A 1 102 ? -0.845 -36.125 -17.188 1 98.25 102 LYS A O 1
ATOM 808 N N . ILE A 1 103 ? -2.035 -35.031 -15.633 1 98.62 103 ILE A N 1
ATOM 809 C CA . ILE A 1 103 ? -1.062 -35.281 -14.578 1 98.62 103 ILE A CA 1
ATOM 810 C C . ILE A 1 103 ? -1.785 -35.656 -13.281 1 98.62 103 ILE A C 1
ATOM 812 O O . ILE A 1 103 ? -3.004 -35.5 -13.18 1 98.62 103 ILE A O 1
ATOM 816 N N . GLU A 1 104 ? -0.99 -36.062 -12.219 1 98.5 104 GLU A N 1
ATOM 817 C CA . GLU A 1 104 ? -1.58 -36.625 -11.016 1 98.5 104 GLU A CA 1
ATOM 818 C C . GLU A 1 104 ? -1.632 -35.594 -9.891 1 98.5 104 GLU A C 1
ATOM 820 O O . GLU A 1 104 ? -2.367 -35.75 -8.914 1 98.5 104 GLU A O 1
ATOM 825 N N . TYR A 1 105 ? -0.829 -34.594 -9.977 1 98.81 105 TYR A N 1
ATOM 826 C CA . TYR A 1 105 ? -0.776 -33.531 -8.977 1 98.81 105 TYR A CA 1
ATOM 827 C C . TYR A 1 105 ? -0.282 -32.219 -9.594 1 98.81 105 TYR A C 1
ATOM 829 O O . TYR A 1 105 ? 0.314 -32.25 -10.672 1 98.81 105 TYR A O 1
ATOM 837 N N . VAL A 1 106 ? -0.552 -31.156 -8.922 1 98.88 106 VAL A N 1
ATOM 838 C CA . VAL A 1 106 ? 0.064 -29.875 -9.25 1 98.88 106 VAL A CA 1
ATOM 839 C C . VAL A 1 106 ? 0.972 -29.438 -8.109 1 98.88 106 VAL A C 1
ATOM 841 O O . VAL A 1 106 ? 0.917 -29.984 -7.008 1 98.88 106 VAL A O 1
ATOM 844 N N . ASP A 1 107 ? 1.848 -28.5 -8.43 1 98.94 107 ASP A N 1
ATOM 845 C CA . ASP A 1 107 ? 2.795 -28.016 -7.43 1 98.94 107 ASP A CA 1
ATOM 846 C C . ASP A 1 107 ? 2.189 -26.875 -6.609 1 98.94 107 ASP A C 1
ATOM 848 O O . ASP A 1 107 ? 2.574 -26.656 -5.457 1 98.94 107 ASP A O 1
ATOM 852 N N . SER A 1 108 ? 1.296 -26.188 -7.211 1 98.88 108 SER A N 1
ATOM 853 C CA . SER A 1 108 ? 0.64 -25.078 -6.543 1 98.88 108 SER A CA 1
ATOM 854 C C . SER A 1 108 ? -0.785 -24.891 -7.055 1 98.88 108 SER A C 1
ATOM 856 O O . SER A 1 108 ? -1.018 -24.875 -8.266 1 98.88 108 SER A O 1
ATOM 858 N N . PHE A 1 109 ? -1.72 -24.844 -6.16 1 98.88 109 PHE A N 1
ATOM 859 C CA . PHE A 1 109 ? -3.129 -24.562 -6.418 1 98.88 109 PHE A CA 1
ATOM 860 C C . PHE A 1 109 ? -3.576 -23.312 -5.672 1 98.88 109 PHE A C 1
ATOM 862 O O . PHE A 1 109 ? -3.553 -23.266 -4.441 1 98.88 109 PHE A O 1
ATOM 869 N N . VAL A 1 110 ? -3.971 -22.266 -6.434 1 98.81 110 VAL A N 1
ATOM 870 C CA . VAL A 1 110 ? -4.242 -20.984 -5.77 1 98.81 110 VAL A CA 1
ATOM 871 C C . VAL A 1 110 ? -5.699 -20.578 -6.004 1 98.81 110 VAL A C 1
ATOM 873 O O . VAL A 1 110 ? -6.285 -20.922 -7.031 1 98.81 110 VAL A O 1
ATOM 876 N N . ILE A 1 111 ? -6.32 -19.875 -5.027 1 98.69 111 ILE A N 1
ATOM 877 C CA . ILE A 1 111 ? -7.602 -19.234 -5.27 1 98.69 111 ILE A CA 1
ATOM 878 C C . ILE A 1 111 ? -7.406 -18.047 -6.223 1 98.69 111 ILE A C 1
ATOM 880 O O . ILE A 1 111 ? -6.633 -17.141 -5.938 1 98.69 111 ILE A O 1
ATOM 884 N N . HIS A 1 112 ? -8.141 -18.016 -7.309 1 97.81 112 HIS A N 1
ATOM 885 C CA . HIS A 1 112 ? -7.895 -17.047 -8.375 1 97.81 112 HIS A CA 1
ATOM 886 C C . HIS A 1 112 ? -8.266 -15.641 -7.93 1 97.81 112 HIS A C 1
ATOM 888 O O . HIS A 1 112 ? -7.539 -14.688 -8.211 1 97.81 112 HIS A O 1
ATOM 894 N N . TRP A 1 113 ? -9.398 -15.461 -7.371 1 97.31 113 TRP A N 1
ATOM 895 C CA . TRP A 1 113 ? -9.914 -14.227 -6.793 1 97.31 113 TRP A CA 1
ATOM 896 C C . TRP A 1 113 ? -10.664 -14.508 -5.496 1 97.31 113 TRP A C 1
ATOM 898 O O . TRP A 1 113 ? -11.18 -15.609 -5.293 1 97.31 113 TRP A O 1
ATOM 908 N N . PRO A 1 114 ? -10.781 -13.523 -4.633 1 97.5 114 PRO A N 1
ATOM 909 C CA . PRO A 1 114 ? -11.492 -13.758 -3.373 1 97.5 114 PRO A CA 1
ATOM 910 C C . PRO A 1 114 ? -13.008 -13.766 -3.545 1 97.5 114 PRO A C 1
ATOM 912 O O . PRO A 1 114 ? -13.727 -14.227 -2.654 1 97.5 114 PRO A O 1
ATOM 915 N N . GLN A 1 115 ? -13.492 -13.297 -4.652 1 94.69 115 GLN A N 1
ATOM 916 C CA . GLN A 1 115 ? -14.93 -13.164 -4.84 1 94.69 115 GLN A CA 1
ATOM 917 C C . GLN A 1 115 ? -15.547 -14.469 -5.34 1 94.69 115 GLN A C 1
ATOM 919 O O . GLN A 1 115 ? -15.203 -14.945 -6.426 1 94.69 115 GLN A O 1
ATOM 924 N N . ALA A 1 116 ? -16.531 -14.938 -4.613 1 93.5 116 ALA A N 1
ATOM 925 C CA . ALA A 1 116 ? -17.281 -16.109 -5.07 1 93.5 116 ALA A CA 1
ATOM 926 C C . ALA A 1 116 ? -18.406 -15.695 -6.02 1 93.5 116 ALA A C 1
ATOM 928 O O . ALA A 1 116 ? -19.031 -14.656 -5.828 1 93.5 116 ALA A O 1
ATOM 929 N N . SER A 1 117 ? -18.562 -16.484 -7.004 1 88.88 117 SER A N 1
ATOM 930 C CA . SER A 1 117 ? -19.609 -16.188 -7.98 1 88.88 117 SER A CA 1
ATOM 931 C C . SER A 1 117 ? -20.547 -17.375 -8.18 1 88.88 117 SER A C 1
ATOM 933 O O . SER A 1 117 ? -20.203 -18.5 -7.793 1 88.88 117 SER A O 1
ATOM 935 N N . GLU A 1 118 ? -21.734 -17.016 -8.75 1 82.12 118 GLU A N 1
ATOM 936 C CA . GLU A 1 118 ? -22.703 -18.062 -9.086 1 82.12 118 GLU A CA 1
ATOM 937 C C . GLU A 1 118 ? -22.25 -18.859 -10.297 1 82.12 118 GLU A C 1
ATOM 939 O O . GLU A 1 118 ? -21.281 -18.5 -10.977 1 82.12 118 GLU A O 1
ATOM 944 N N . LYS A 1 119 ? -22.906 -19.906 -10.547 1 70.25 119 LYS A N 1
ATOM 945 C CA . LYS A 1 119 ? -22.469 -21.062 -11.312 1 70.25 119 LYS A CA 1
ATOM 946 C C . LYS A 1 119 ? -22.125 -20.688 -12.742 1 70.25 119 LYS A C 1
ATOM 948 O O . LYS A 1 119 ? -21.266 -21.328 -13.367 1 70.25 119 LYS A O 1
ATOM 953 N N . THR A 1 120 ? -22.625 -19.719 -13.227 1 67.62 120 THR A N 1
ATOM 954 C CA . THR A 1 120 ? -22.156 -19.5 -14.594 1 67.62 120 THR A CA 1
ATOM 955 C C . THR A 1 120 ? -20.875 -18.656 -14.602 1 67.62 120 THR A C 1
ATOM 957 O O . THR A 1 120 ? -20.656 -17.844 -13.703 1 67.62 120 THR A O 1
ATOM 960 N N . MET A 1 121 ? -19.922 -19 -15.414 1 59.91 121 MET A N 1
ATOM 961 C CA . MET A 1 121 ? -18.578 -18.453 -15.445 1 59.91 121 MET A CA 1
ATOM 962 C C . MET A 1 121 ? -18.609 -16.922 -15.422 1 59.91 121 MET A C 1
ATOM 964 O O . MET A 1 121 ? -17.844 -16.281 -14.711 1 59.91 121 MET A O 1
ATOM 968 N N . PHE A 1 122 ? -19.469 -16.359 -16.172 1 62.66 122 PHE A N 1
ATOM 969 C CA . PHE A 1 122 ? -19.578 -14.906 -16.172 1 62.66 122 PHE A CA 1
ATOM 970 C C . PHE A 1 122 ? -21.031 -14.477 -16.062 1 62.66 122 PHE A C 1
ATOM 972 O O . PHE A 1 122 ? -21.578 -13.867 -16.984 1 62.66 122 PHE A O 1
ATOM 979 N N . PRO A 1 123 ? -21.531 -14.688 -14.867 1 71.5 123 PRO A N 1
ATOM 980 C CA . PRO A 1 123 ? -22.922 -14.289 -14.688 1 71.5 123 PRO A CA 1
ATOM 981 C C . PRO A 1 123 ? -23.094 -12.805 -14.391 1 71.5 123 PRO A C 1
ATOM 983 O O . PRO A 1 123 ? -22.641 -12.328 -13.344 1 71.5 123 PRO A O 1
ATOM 986 N N . VAL A 1 124 ? -23.5 -12.07 -15.367 1 74.94 124 VAL A N 1
ATOM 987 C CA . VAL A 1 124 ? -23.672 -10.625 -15.203 1 74.94 124 VAL A CA 1
ATOM 988 C C . VAL A 1 124 ? -25.156 -10.297 -15.062 1 74.94 124 VAL A C 1
ATOM 990 O O . VAL A 1 124 ? -26 -10.875 -15.75 1 74.94 124 VAL A O 1
ATOM 993 N N . ASP A 1 125 ? -25.422 -9.484 -14.102 1 79.69 125 ASP A N 1
ATOM 994 C CA . ASP A 1 125 ? -26.797 -9.07 -13.875 1 79.69 125 ASP A CA 1
ATOM 995 C C . ASP A 1 125 ? -27.188 -7.914 -14.789 1 79.69 125 ASP A C 1
ATOM 997 O O . ASP A 1 125 ? -26.438 -7.57 -15.711 1 79.69 125 ASP A O 1
ATOM 1001 N N . ASN A 1 126 ? -28.359 -7.391 -14.562 1 79.62 126 ASN A N 1
ATOM 1002 C CA . ASN A 1 126 ? -28.906 -6.367 -15.438 1 79.62 126 ASN A CA 1
ATOM 1003 C C . ASN A 1 126 ? -28.125 -5.059 -15.336 1 79.62 126 ASN A C 1
ATOM 1005 O O . ASN A 1 126 ? -28.188 -4.219 -16.234 1 79.62 126 ASN A O 1
ATOM 1009 N N . ASN A 1 127 ? -27.406 -4.906 -14.266 1 80.94 127 ASN A N 1
ATOM 1010 C CA . ASN A 1 127 ? -26.641 -3.682 -14.055 1 80.94 127 ASN A CA 1
ATOM 1011 C C . ASN A 1 127 ? -25.188 -3.859 -14.453 1 80.94 127 ASN A C 1
ATOM 1013 O O . ASN A 1 127 ? -24.375 -2.936 -14.312 1 80.94 127 ASN A O 1
ATOM 1017 N N . GLY A 1 128 ? -24.844 -5.055 -14.953 1 82.75 128 GLY A N 1
ATOM 1018 C CA . GLY A 1 128 ? -23.516 -5.305 -15.477 1 82.75 128 GLY A CA 1
ATOM 1019 C C . GLY A 1 128 ? -22.578 -5.895 -14.445 1 82.75 128 GLY A C 1
ATOM 1020 O O . GLY A 1 128 ? -21.422 -6.188 -14.75 1 82.75 128 GLY A O 1
ATOM 1021 N N . TYR A 1 129 ? -23.109 -6.094 -13.281 1 85 129 TYR A N 1
ATOM 1022 C CA . TYR A 1 129 ? -22.281 -6.656 -12.227 1 85 129 TYR A CA 1
ATOM 1023 C C . TYR A 1 129 ? -22.266 -8.18 -12.297 1 85 129 TYR A C 1
ATOM 1025 O O . TYR A 1 129 ? -23.25 -8.797 -12.688 1 85 129 TYR A O 1
ATOM 1033 N N . PHE A 1 130 ? -21.078 -8.672 -11.922 1 84 130 PHE A N 1
ATOM 1034 C CA . PHE A 1 130 ? -20.969 -10.125 -11.773 1 84 130 PHE A CA 1
ATOM 1035 C C . PHE A 1 130 ? -21.875 -10.625 -10.656 1 84 130 PHE A C 1
ATOM 1037 O O . PHE A 1 130 ? -21.922 -10.031 -9.578 1 84 130 PHE A O 1
ATOM 1044 N N . CYS A 1 131 ? -22.625 -11.703 -10.977 1 82.56 131 CYS A N 1
ATOM 1045 C CA . CYS A 1 131 ? -23.531 -12.266 -9.977 1 82.56 131 CYS A CA 1
ATOM 1046 C C . CYS A 1 131 ? -22.75 -12.93 -8.852 1 82.56 131 CYS A C 1
ATOM 1048 O O . CYS A 1 131 ? -22.031 -13.898 -9.078 1 82.56 131 CYS A O 1
ATOM 1050 N N . SER A 1 132 ? -22.984 -12.445 -7.684 1 84.62 132 SER A N 1
ATOM 1051 C CA . SER A 1 132 ? -22.203 -12.875 -6.523 1 84.62 132 SER A CA 1
ATOM 1052 C C . SER A 1 132 ? -22.875 -14.062 -5.82 1 84.62 132 SER A C 1
ATOM 1054 O O . SER A 1 132 ? -24.094 -14.172 -5.812 1 84.62 132 SER A O 1
ATOM 1056 N N . ASP A 1 133 ? -22.062 -15.016 -5.414 1 88.81 133 ASP A N 1
ATOM 1057 C CA . ASP A 1 133 ? -22.5 -15.992 -4.418 1 88.81 133 ASP A CA 1
ATOM 1058 C C . ASP A 1 133 ? -22.219 -15.484 -3.002 1 88.81 133 ASP A C 1
ATOM 1060 O O . ASP A 1 133 ? -21.125 -15.68 -2.471 1 88.81 133 ASP A O 1
ATOM 1064 N N . LYS A 1 134 ? -23.203 -14.93 -2.434 1 81.06 134 LYS A N 1
ATOM 1065 C CA . LYS A 1 134 ? -23.031 -14.273 -1.143 1 81.06 134 LYS A CA 1
ATOM 1066 C C . LYS A 1 134 ? -23.016 -15.289 -0.004 1 81.06 134 LYS A C 1
ATOM 1068 O O . LYS A 1 134 ? -22.703 -14.945 1.137 1 81.06 134 LYS A O 1
ATOM 1073 N N . GLU A 1 135 ? -23.25 -16.484 -0.349 1 86.31 135 GLU A N 1
ATOM 1074 C CA . GLU A 1 135 ? -23.297 -17.516 0.675 1 86.31 135 GLU A CA 1
ATOM 1075 C C . GLU A 1 135 ? -21.953 -18.234 0.797 1 86.31 135 GLU A C 1
ATOM 1077 O O . GLU A 1 135 ? -21.766 -19.062 1.693 1 86.31 135 GLU A O 1
ATOM 1082 N N . SER A 1 136 ? -21.109 -17.938 -0.07 1 90.5 136 SER A N 1
ATOM 1083 C CA . SER A 1 136 ? -19.797 -18.578 -0.033 1 90.5 136 SER A CA 1
ATOM 1084 C C . SER A 1 136 ? -18.703 -17.562 0.304 1 90.5 136 SER A C 1
ATOM 1086 O O . SER A 1 136 ? -18.781 -16.406 -0.122 1 90.5 136 SER A O 1
ATOM 1088 N N . HIS A 1 137 ? -17.781 -18 1.06 1 93.38 137 HIS A N 1
ATOM 1089 C CA . HIS A 1 137 ? -16.625 -17.219 1.462 1 93.38 137 HIS A CA 1
ATOM 1090 C C . HIS A 1 137 ? -15.336 -18.016 1.263 1 93.38 137 HIS A C 1
ATOM 1092 O O . HIS A 1 137 ? -15.328 -19.234 1.4 1 93.38 137 HIS A O 1
ATOM 1098 N N . TYR A 1 138 ? -14.266 -17.359 0.953 1 97.31 138 TYR A N 1
ATOM 1099 C CA . TYR A 1 138 ? -13.047 -18.062 0.579 1 97.31 138 TYR A CA 1
ATOM 1100 C C . TYR A 1 138 ? -12.477 -18.828 1.767 1 97.31 138 TYR A C 1
ATOM 1102 O O . TYR A 1 138 ? -11.602 -19.672 1.601 1 97.31 138 TYR A O 1
ATOM 1110 N N . VAL A 1 139 ? -12.922 -18.547 2.998 1 96.88 139 VAL A N 1
ATOM 1111 C CA . VAL A 1 139 ? -12.445 -19.266 4.176 1 96.88 139 VAL A CA 1
ATOM 1112 C C . VAL A 1 139 ? -12.812 -20.75 4.066 1 96.88 139 VAL A C 1
ATOM 1114 O O . VAL A 1 139 ? -11.992 -21.609 4.363 1 96.88 139 VAL A O 1
ATOM 1117 N N . GLU A 1 140 ? -14.016 -21.016 3.686 1 96.94 140 GLU A N 1
ATOM 1118 C CA . GLU A 1 140 ? -14.422 -22.406 3.531 1 96.94 140 GLU A CA 1
ATOM 1119 C C . GLU A 1 140 ? -13.688 -23.062 2.367 1 96.94 140 GLU A C 1
ATOM 1121 O O . GLU A 1 140 ? -13.398 -24.266 2.404 1 96.94 140 GLU A O 1
ATOM 1126 N N . THR A 1 141 ? -13.43 -22.328 1.315 1 98.31 141 THR A N 1
ATOM 1127 C CA . THR A 1 141 ? -12.625 -22.797 0.195 1 98.31 141 THR A CA 1
ATOM 1128 C C . THR A 1 141 ? -11.242 -23.234 0.67 1 98.31 141 THR A C 1
ATOM 1130 O O . THR A 1 141 ? -10.781 -24.328 0.335 1 98.31 141 THR A O 1
ATOM 1133 N N . TRP A 1 142 ? -10.648 -22.422 1.52 1 98.75 142 TRP A N 1
ATOM 1134 C CA . TRP A 1 142 ? -9.297 -22.656 2.012 1 98.75 142 TRP A CA 1
ATOM 1135 C C . TRP A 1 142 ? -9.234 -23.953 2.826 1 98.75 142 TRP A C 1
ATOM 1137 O O . TRP A 1 142 ? -8.289 -24.734 2.693 1 98.75 142 TRP A O 1
ATOM 1147 N N . GLU A 1 143 ? -10.211 -24.141 3.617 1 98.25 143 GLU A N 1
ATOM 1148 C CA . GLU A 1 143 ? -10.266 -25.344 4.438 1 98.25 143 GLU A CA 1
ATOM 1149 C C . GLU A 1 143 ? -10.188 -26.609 3.582 1 98.25 143 GLU A C 1
ATOM 1151 O O . GLU A 1 143 ? -9.43 -27.531 3.896 1 98.25 143 GLU A O 1
ATOM 1156 N N . VAL A 1 144 ? -10.945 -26.625 2.533 1 98.69 144 VAL A N 1
ATOM 1157 C CA . VAL A 1 144 ? -10.938 -27.781 1.646 1 98.69 144 VAL A CA 1
ATOM 1158 C C . VAL A 1 144 ? -9.594 -27.875 0.921 1 98.69 144 VAL A C 1
ATOM 1160 O O . VAL A 1 144 ? -9.07 -28.969 0.711 1 98.69 144 VAL A O 1
ATOM 1163 N N . MET A 1 145 ? -9.031 -26.781 0.557 1 98.88 145 MET A N 1
ATOM 1164 C CA . MET A 1 145 ? -7.75 -26.781 -0.142 1 98.88 145 MET A CA 1
ATOM 1165 C C . MET A 1 145 ? -6.656 -27.391 0.729 1 98.88 145 MET A C 1
ATOM 1167 O O . MET A 1 145 ? -5.77 -28.078 0.225 1 98.88 145 MET A O 1
ATOM 1171 N N . GLU A 1 146 ? -6.66 -27.141 2.008 1 98.81 146 GLU A N 1
ATOM 1172 C CA . GLU A 1 146 ? -5.699 -27.797 2.9 1 98.81 146 GLU A CA 1
ATOM 1173 C C . GLU A 1 146 ? -5.809 -29.312 2.826 1 98.81 146 GLU A C 1
ATOM 1175 O O . GLU A 1 146 ? -4.797 -30.016 2.834 1 98.81 146 GLU A O 1
ATOM 1180 N N . GLU A 1 147 ? -7.055 -29.781 2.762 1 98.75 147 GLU A N 1
ATOM 1181 C CA . GLU A 1 147 ? -7.273 -31.219 2.66 1 98.75 147 GLU A CA 1
ATOM 1182 C C . GLU A 1 147 ? -6.676 -31.781 1.372 1 98.75 147 GLU A C 1
ATOM 1184 O O . GLU A 1 147 ? -6.199 -32.906 1.347 1 98.75 147 GLU A O 1
ATOM 1189 N N . LEU A 1 148 ? -6.754 -30.984 0.335 1 98.88 148 LEU A N 1
ATOM 1190 C CA . LEU A 1 148 ? -6.238 -31.438 -0.955 1 98.88 148 LEU A CA 1
ATOM 1191 C C . LEU A 1 148 ? -4.723 -31.609 -0.905 1 98.88 148 LEU A C 1
ATOM 1193 O O . LEU A 1 148 ? -4.168 -32.438 -1.616 1 98.88 148 LEU A O 1
ATOM 1197 N N . VAL A 1 149 ? -4.016 -30.812 -0.097 1 98.88 149 VAL A N 1
ATOM 1198 C CA . VAL A 1 149 ? -2.586 -31.016 0.129 1 98.88 149 VAL A CA 1
ATOM 1199 C C . VAL A 1 149 ? -2.348 -32.344 0.814 1 98.88 149 VAL A C 1
ATOM 1201 O O . VAL A 1 149 ? -1.474 -33.125 0.405 1 98.88 149 VAL A O 1
ATOM 1204 N N . ASP A 1 150 ? -3.137 -32.656 1.824 1 98.69 150 ASP A N 1
ATOM 1205 C CA . ASP A 1 150 ? -3.02 -33.906 2.551 1 98.69 150 ASP A CA 1
ATOM 1206 C C . ASP A 1 150 ? -3.252 -35.125 1.627 1 98.69 150 ASP A C 1
ATOM 1208 O O . ASP A 1 150 ? -2.619 -36.156 1.783 1 98.69 150 ASP A O 1
ATOM 1212 N N . GLU A 1 151 ? -4.152 -34.906 0.727 1 98.69 151 GLU A N 1
ATOM 1213 C CA . GLU A 1 151 ? -4.5 -36 -0.197 1 98.69 151 GLU A CA 1
ATOM 1214 C C . GLU A 1 151 ? -3.445 -36.156 -1.288 1 98.69 151 GLU A C 1
ATOM 1216 O O . GLU A 1 151 ? -3.486 -37.094 -2.066 1 98.69 151 GLU A O 1
ATOM 1221 N N . GLY A 1 152 ? -2.562 -35.125 -1.446 1 98.62 152 GLY A N 1
ATOM 1222 C CA . GLY A 1 152 ? -1.463 -35.219 -2.395 1 98.62 152 GLY A CA 1
ATOM 1223 C C . GLY A 1 152 ? -1.826 -34.719 -3.779 1 98.62 152 GLY A C 1
ATOM 1224 O O . GLY A 1 152 ? -1.055 -34.875 -4.727 1 98.62 152 GLY A O 1
ATOM 1225 N N . LEU A 1 153 ? -2.986 -34.094 -3.947 1 98.88 153 LEU A N 1
ATOM 1226 C CA . LEU A 1 153 ? -3.43 -33.594 -5.242 1 98.88 153 LEU A CA 1
ATOM 1227 C C . LEU A 1 153 ? -2.713 -32.312 -5.598 1 98.88 153 LEU A C 1
ATOM 1229 O O . LEU A 1 153 ? -2.629 -31.938 -6.773 1 98.88 153 LEU A O 1
ATOM 1233 N N . THR A 1 154 ? -2.225 -31.578 -4.652 1 98.88 154 THR A N 1
ATOM 1234 C CA . THR A 1 154 ? -1.369 -30.406 -4.797 1 98.88 154 THR A CA 1
ATOM 1235 C C . THR A 1 154 ? -0.279 -30.406 -3.729 1 98.88 154 THR A C 1
ATOM 1237 O O . THR A 1 154 ? -0.494 -30.875 -2.609 1 98.88 154 THR A O 1
ATOM 1240 N N . LYS A 1 155 ? 0.9 -29.875 -4.102 1 98.81 155 LYS A N 1
ATOM 1241 C CA . LYS A 1 155 ? 2.01 -29.844 -3.15 1 98.81 155 LYS A CA 1
ATOM 1242 C C . LYS A 1 155 ? 1.931 -28.609 -2.256 1 98.81 155 LYS A C 1
ATOM 1244 O O . LYS A 1 155 ? 2.418 -28.625 -1.124 1 98.81 155 LYS A O 1
ATOM 1249 N N . SER A 1 156 ? 1.384 -27.547 -2.766 1 98.81 156 SER A N 1
ATOM 1250 C CA . SER A 1 156 ? 1.206 -26.297 -2.031 1 98.81 156 SER A CA 1
ATOM 1251 C C . SER A 1 156 ? -0.073 -25.594 -2.455 1 98.81 156 SER A C 1
ATOM 1253 O O . SER A 1 156 ? -0.669 -25.938 -3.48 1 98.81 156 SER A O 1
ATOM 1255 N N . ILE A 1 157 ? -0.501 -24.625 -1.647 1 98.94 157 ILE A N 1
ATOM 1256 C CA . ILE A 1 157 ? -1.685 -23.828 -1.929 1 98.94 157 ILE A CA 1
ATOM 1257 C C . ILE A 1 157 ? -1.376 -22.344 -1.687 1 98.94 157 ILE A C 1
ATOM 1259 O O . ILE A 1 157 ? -0.432 -22.016 -0.965 1 98.94 157 ILE A O 1
ATOM 1263 N N . GLY A 1 158 ? -2.107 -21.484 -2.365 1 98.88 158 GLY A N 1
ATOM 1264 C CA . GLY A 1 158 ? -1.856 -20.062 -2.281 1 98.88 158 GLY A CA 1
ATOM 1265 C C . GLY A 1 158 ? -3.051 -19.219 -2.693 1 98.88 158 GLY A C 1
ATOM 1266 O O . GLY A 1 158 ? -4.191 -19.688 -2.635 1 98.88 158 GLY A O 1
ATOM 1267 N N . LEU A 1 159 ? -2.752 -17.969 -2.918 1 98.94 159 LEU A N 1
ATOM 1268 C CA . LEU A 1 159 ? -3.771 -16.953 -3.176 1 98.94 159 LEU A CA 1
ATOM 1269 C C . LEU A 1 159 ? -3.398 -16.109 -4.387 1 98.94 159 LEU A C 1
ATOM 1271 O O . LEU A 1 159 ? -2.219 -15.977 -4.715 1 98.94 159 LEU A O 1
ATOM 1275 N N . SER A 1 160 ? -4.395 -15.562 -5.035 1 98.75 160 SER A N 1
ATOM 1276 C CA . SER A 1 160 ? -4.199 -14.586 -6.098 1 98.75 160 SER A CA 1
ATOM 1277 C C . SER A 1 160 ? -5.191 -13.43 -5.973 1 98.75 160 SER A C 1
ATOM 1279 O O . SER A 1 160 ? -6.367 -13.648 -5.68 1 98.75 160 SER A O 1
ATOM 1281 N N . ASN A 1 161 ? -4.742 -12.227 -6.125 1 98.31 161 ASN A N 1
ATOM 1282 C CA . ASN A 1 161 ? -5.527 -11 -6.16 1 98.31 161 ASN A CA 1
ATOM 1283 C C . ASN A 1 161 ? -6.16 -10.695 -4.805 1 98.31 161 ASN A C 1
ATOM 1285 O O . ASN A 1 161 ? -7.176 -10.008 -4.727 1 98.31 161 ASN A O 1
ATOM 1289 N N . PHE A 1 162 ? -5.582 -11.25 -3.723 1 98.56 162 PHE A N 1
ATOM 1290 C CA . PHE A 1 162 ? -6 -10.953 -2.357 1 98.56 162 PHE A CA 1
ATOM 1291 C C . PHE A 1 162 ? -5.289 -9.711 -1.833 1 98.56 162 PHE A C 1
ATOM 1293 O O . PHE A 1 162 ? -4.109 -9.5 -2.119 1 98.56 162 PHE A O 1
ATOM 1300 N N . ASN A 1 163 ? -6.035 -8.906 -1.108 1 97.19 163 ASN A N 1
ATOM 1301 C CA . ASN A 1 163 ? -5.383 -7.816 -0.398 1 97.19 163 ASN A CA 1
ATOM 1302 C C . ASN A 1 163 ? -4.852 -8.266 0.96 1 97.19 163 ASN A C 1
ATOM 1304 O O . ASN A 1 163 ? -4.984 -9.438 1.325 1 97.19 163 ASN A O 1
ATOM 1308 N N . ARG A 1 164 ? -4.18 -7.383 1.598 1 96.44 164 ARG A N 1
ATOM 1309 C CA . ARG A 1 164 ? -3.494 -7.707 2.846 1 96.44 164 ARG A CA 1
ATOM 1310 C C . ARG A 1 164 ? -4.469 -8.266 3.875 1 96.44 164 ARG A C 1
ATOM 1312 O O . ARG A 1 164 ? -4.184 -9.281 4.523 1 96.44 164 ARG A O 1
ATOM 1319 N N . ARG A 1 165 ? -5.574 -7.586 4.125 1 94.56 165 ARG A N 1
ATOM 1320 C CA . ARG A 1 165 ? -6.551 -7.988 5.129 1 94.56 165 ARG A CA 1
ATOM 1321 C C . ARG A 1 165 ? -7.094 -9.383 4.836 1 94.56 165 ARG A C 1
ATOM 1323 O O . ARG A 1 165 ? -7.281 -10.188 5.754 1 94.56 165 ARG A O 1
ATOM 1330 N N . GLN A 1 166 ? -7.363 -9.672 3.662 1 96.81 166 GLN A N 1
ATOM 1331 C CA . GLN A 1 166 ? -7.879 -10.977 3.242 1 96.81 166 GLN A CA 1
ATOM 1332 C C . GLN A 1 166 ? -6.844 -12.07 3.463 1 96.81 166 GLN A C 1
ATOM 1334 O O . GLN A 1 166 ? -7.184 -13.18 3.889 1 96.81 166 GLN A O 1
ATOM 1339 N N . ILE A 1 167 ? -5.621 -11.773 3.152 1 97.69 167 ILE A N 1
ATOM 1340 C CA . ILE A 1 167 ? -4.547 -12.727 3.422 1 97.69 167 ILE A CA 1
ATOM 1341 C C . ILE A 1 167 ? -4.465 -13 4.922 1 97.69 167 ILE A C 1
ATOM 1343 O O . ILE A 1 167 ? -4.332 -14.148 5.344 1 97.69 167 ILE A O 1
ATOM 1347 N N . GLU A 1 168 ? -4.543 -11.938 5.672 1 94.44 168 GLU A N 1
ATOM 1348 C CA . GLU A 1 168 ? -4.508 -12.086 7.121 1 94.44 168 GLU A CA 1
ATOM 1349 C C . GLU A 1 168 ? -5.633 -12.992 7.609 1 94.44 168 GLU A C 1
ATOM 1351 O O . GLU A 1 168 ? -5.441 -13.789 8.531 1 94.44 168 GLU A O 1
ATOM 1356 N N . GLU A 1 169 ? -6.754 -12.797 7.078 1 94.12 169 GLU A N 1
ATOM 1357 C CA . GLU A 1 169 ? -7.879 -13.664 7.434 1 94.12 169 GL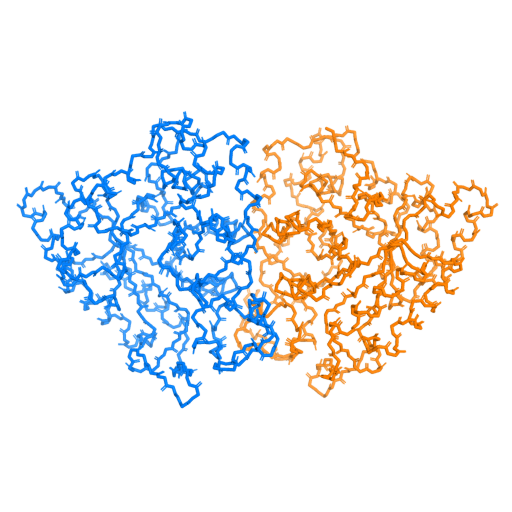U A CA 1
ATOM 1358 C C . GLU A 1 169 ? -7.555 -15.125 7.16 1 94.12 169 GLU A C 1
ATOM 1360 O O . GLU A 1 169 ? -7.816 -15.992 8 1 94.12 169 GLU A O 1
ATOM 1365 N N . ILE A 1 170 ? -6.992 -15.414 6.035 1 97.56 170 ILE A N 1
ATOM 1366 C CA . ILE A 1 170 ? -6.609 -16.781 5.68 1 97.56 170 ILE A CA 1
ATOM 1367 C C . ILE A 1 170 ? -5.566 -17.281 6.668 1 97.56 170 ILE A C 1
ATOM 1369 O O . ILE A 1 170 ? -5.664 -18.422 7.156 1 97.56 170 ILE A O 1
ATOM 1373 N N . LEU A 1 171 ? -4.578 -16.5 6.965 1 96.62 171 LEU A N 1
ATOM 1374 C CA . LEU A 1 171 ? -3.539 -16.875 7.914 1 96.62 171 LEU A CA 1
ATOM 1375 C C . LEU A 1 171 ? -4.145 -17.25 9.266 1 96.62 171 LEU A C 1
ATOM 1377 O O . LEU A 1 171 ? -3.715 -18.203 9.906 1 96.62 171 LEU A O 1
ATOM 1381 N N . SER A 1 172 ? -5.156 -16.531 9.688 1 93.31 172 SER A N 1
ATOM 1382 C CA . SER A 1 172 ? -5.754 -16.703 11.008 1 93.31 172 SER A CA 1
ATOM 1383 C C . SER A 1 172 ? -6.539 -18 11.102 1 93.31 172 SER A C 1
ATOM 1385 O O . SER A 1 172 ? -6.688 -18.578 12.18 1 93.31 172 SER A O 1
ATOM 1387 N N . VAL A 1 173 ? -7.012 -18.531 9.977 1 95.75 173 VAL A N 1
ATOM 1388 C CA . VAL A 1 173 ? -7.875 -19.703 10.016 1 95.75 173 VAL A CA 1
ATOM 1389 C C . VAL A 1 173 ? -7.09 -20.938 9.57 1 95.75 173 VAL A C 1
ATOM 1391 O O . VAL A 1 173 ? -7.605 -22.062 9.609 1 95.75 173 VAL A O 1
ATOM 1394 N N . THR A 1 174 ? -5.922 -20.703 9.078 1 97.88 174 THR A N 1
ATOM 1395 C CA . THR A 1 174 ? -5.113 -21.812 8.562 1 97.88 174 THR A CA 1
ATOM 1396 C C . THR A 1 174 ? -4.773 -22.797 9.68 1 97.88 174 THR A C 1
ATOM 1398 O O . THR A 1 174 ? -4.383 -22.391 10.773 1 97.88 174 THR A O 1
ATOM 1401 N N . LYS A 1 175 ? -4.895 -24.078 9.414 1 97.44 175 LYS A N 1
ATOM 1402 C CA . LYS A 1 175 ? -4.672 -25.094 10.43 1 97.44 175 LYS A CA 1
ATOM 1403 C C . LYS A 1 175 ? -3.322 -25.781 10.227 1 97.44 175 LYS A C 1
ATOM 1405 O O . LYS A 1 175 ? -2.578 -25.984 11.195 1 97.44 175 LYS A O 1
ATOM 1410 N N . LYS A 1 176 ? -3.021 -26.109 9.031 1 97.75 176 LYS A N 1
ATOM 1411 C CA . LYS A 1 176 ? -1.855 -26.953 8.797 1 97.75 176 LYS A CA 1
ATOM 1412 C C . LYS A 1 176 ? -1.018 -26.438 7.637 1 97.75 176 LYS A C 1
ATOM 1414 O O . LYS A 1 176 ? 0.207 -26.344 7.738 1 97.75 176 LYS A O 1
ATOM 1419 N N . HIS A 1 177 ? -1.67 -26.156 6.551 1 98.62 177 HIS A N 1
ATOM 1420 C CA . HIS A 1 177 ? -0.99 -25.75 5.328 1 98.62 177 HIS A CA 1
ATOM 1421 C C . HIS A 1 177 ? -1.19 -24.266 5.059 1 98.62 177 HIS A C 1
ATOM 1423 O O . HIS A 1 177 ? -2.238 -23.859 4.551 1 98.62 177 HIS A O 1
ATOM 1429 N N . PHE A 1 178 ? -0.118 -23.484 5.281 1 98.69 178 PHE A N 1
ATOM 1430 C CA . PHE A 1 178 ? -0.167 -22.031 5.109 1 98.69 178 PHE A CA 1
ATOM 1431 C C . PHE A 1 178 ? -0.046 -21.656 3.637 1 98.69 178 PHE A C 1
ATOM 1433 O O . PHE A 1 178 ? 0.473 -22.438 2.834 1 98.69 178 PHE A O 1
ATOM 1440 N N . PRO A 1 179 ? -0.613 -20.484 3.289 1 98.81 179 PRO A N 1
ATOM 1441 C CA . PRO A 1 179 ? -0.403 -20.047 1.908 1 98.81 179 PRO A CA 1
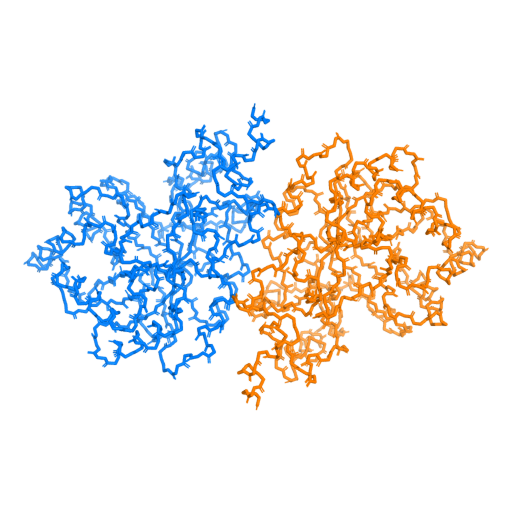ATOM 1442 C C . PRO A 1 179 ? 1.074 -19.859 1.564 1 98.81 179 PRO A C 1
ATOM 1444 O O . PRO A 1 179 ? 1.812 -19.219 2.312 1 98.81 179 PRO A O 1
ATOM 1447 N N . CYS A 1 180 ? 1.461 -20.375 0.401 1 98.81 180 CYS A N 1
ATOM 1448 C CA . CYS A 1 180 ? 2.867 -20.359 0.016 1 98.81 180 CYS A CA 1
ATOM 1449 C C . CYS A 1 180 ? 3.133 -19.266 -1.016 1 98.81 180 CYS A C 1
ATOM 1451 O O . CYS A 1 180 ? 4.254 -18.766 -1.122 1 98.81 180 CYS A O 1
ATOM 1453 N N . VAL A 1 181 ? 2.102 -18.906 -1.792 1 98.81 181 VAL A N 1
ATOM 1454 C CA . VAL A 1 181 ? 2.266 -17.953 -2.887 1 98.81 181 VAL A CA 1
ATOM 1455 C C . VAL A 1 181 ? 1.115 -16.953 -2.873 1 98.81 181 VAL A C 1
ATOM 1457 O O . VAL A 1 181 ? -0.029 -17.312 -2.586 1 98.81 181 VAL A O 1
ATOM 1460 N N . LEU A 1 182 ? 1.449 -15.727 -3.109 1 98.88 182 LEU A N 1
ATOM 1461 C CA . LEU A 1 182 ? 0.493 -14.703 -3.525 1 98.88 182 LEU A CA 1
ATOM 1462 C C . LEU A 1 182 ? 0.799 -14.211 -4.938 1 98.88 182 LEU A C 1
ATOM 1464 O O . LEU A 1 182 ? 1.837 -13.594 -5.172 1 98.88 182 LEU A O 1
ATOM 1468 N N . GLN A 1 183 ? -0.067 -14.539 -5.859 1 98.88 183 GLN A N 1
ATOM 1469 C CA . GLN A 1 183 ? 0.077 -14.023 -7.219 1 98.88 183 GLN A CA 1
ATOM 1470 C C . GLN A 1 183 ? -0.82 -12.812 -7.449 1 98.88 183 GLN A C 1
ATOM 1472 O O . GLN A 1 183 ? -2.045 -12.938 -7.5 1 98.88 183 GLN A O 1
ATOM 1477 N N . ASN A 1 184 ? -0.214 -11.625 -7.531 1 98.62 184 ASN A N 1
ATOM 1478 C CA . ASN A 1 184 ? -0.926 -10.367 -7.754 1 98.62 184 ASN A CA 1
ATOM 1479 C C . ASN A 1 184 ? -0.321 -9.578 -8.906 1 98.62 184 ASN A C 1
ATOM 1481 O O . ASN A 1 184 ? 0.811 -9.844 -9.32 1 98.62 184 ASN A O 1
ATOM 1485 N N . GLU A 1 185 ? -1.186 -8.664 -9.469 1 96.69 185 GLU A N 1
ATOM 1486 C CA . GLU A 1 185 ? -0.654 -7.727 -10.453 1 96.69 185 GLU A CA 1
ATOM 1487 C C . GLU A 1 185 ? 0.495 -6.91 -9.867 1 96.69 185 GLU A C 1
ATOM 1489 O O . GLU A 1 185 ? 0.391 -6.391 -8.758 1 96.69 185 GLU A O 1
ATOM 1494 N N . SER A 1 186 ? 1.554 -6.879 -10.594 1 97.69 186 SER A N 1
ATOM 1495 C CA . SER A 1 186 ? 2.684 -6.031 -10.219 1 97.69 186 SER A CA 1
ATOM 1496 C C . SER A 1 186 ? 3.588 -5.758 -11.414 1 97.69 186 SER A C 1
ATOM 1498 O O . SER A 1 186 ? 3.914 -6.672 -12.172 1 97.69 186 SER A O 1
ATOM 1500 N N . HIS A 1 187 ? 3.93 -4.594 -11.594 1 96.88 187 HIS A N 1
ATOM 1501 C CA . HIS A 1 187 ? 4.809 -4.059 -12.625 1 96.88 187 HIS A CA 1
ATOM 1502 C C . HIS A 1 187 ? 5.391 -2.711 -12.211 1 96.88 187 HIS A C 1
ATOM 1504 O O . HIS A 1 187 ? 5.059 -2.191 -11.141 1 96.88 187 HIS A O 1
ATOM 1510 N N . PRO A 1 188 ? 6.234 -2.133 -13.016 1 96.88 188 PRO A N 1
ATOM 1511 C CA . PRO A 1 188 ? 6.961 -0.933 -12.594 1 96.88 188 PRO A CA 1
ATOM 1512 C C . PRO A 1 188 ? 6.031 0.215 -12.211 1 96.88 188 PRO A C 1
ATOM 1514 O O . PRO A 1 188 ? 6.406 1.074 -11.406 1 96.88 188 PRO A O 1
ATOM 1517 N N . TYR A 1 189 ? 4.836 0.324 -12.648 1 95.62 189 TYR A N 1
ATOM 1518 C CA . TYR A 1 189 ? 3.896 1.372 -12.273 1 95.62 189 TYR A CA 1
ATOM 1519 C C . TYR A 1 189 ? 3.041 0.937 -11.086 1 95.62 189 TYR A C 1
ATOM 1521 O O . TYR A 1 189 ? 2.184 1.691 -10.625 1 95.62 189 TYR A O 1
ATOM 1529 N N . LEU A 1 190 ? 3.205 -0.261 -10.609 1 96.88 190 LEU A N 1
ATOM 1530 C CA . LEU A 1 190 ? 2.512 -0.854 -9.469 1 96.88 190 LEU A CA 1
ATOM 1531 C C . LEU A 1 190 ? 3.41 -1.846 -8.742 1 96.88 190 LEU A C 1
ATOM 1533 O O . LEU A 1 190 ? 3.373 -3.047 -9.016 1 96.88 190 LEU A O 1
ATOM 1537 N N . HIS A 1 191 ? 4.07 -1.409 -7.688 1 97.94 191 HIS A N 1
ATOM 1538 C CA . HIS A 1 191 ? 5.129 -2.205 -7.078 1 97.94 191 HIS A CA 1
ATOM 1539 C C . HIS A 1 191 ? 4.57 -3.148 -6.02 1 97.94 191 HIS A C 1
ATOM 1541 O O . HIS A 1 191 ? 5.082 -4.258 -5.836 1 97.94 191 HIS A O 1
ATOM 1547 N N . GLU A 1 192 ? 3.604 -2.688 -5.281 1 97.62 192 GLU A N 1
ATOM 1548 C CA . GLU A 1 192 ? 3.023 -3.424 -4.16 1 97.62 192 GLU A CA 1
ATOM 1549 C C . GLU A 1 192 ? 4.051 -3.646 -3.055 1 97.62 192 GLU A C 1
ATOM 1551 O O . GLU A 1 192 ? 4.164 -4.75 -2.516 1 97.62 192 GLU A O 1
ATOM 1556 N N . LEU A 1 193 ? 4.793 -2.576 -2.695 1 97.94 193 LEU A N 1
ATOM 1557 C CA . LEU A 1 193 ? 5.926 -2.713 -1.789 1 97.94 193 LEU A CA 1
ATOM 1558 C C . LEU A 1 193 ? 5.461 -3.115 -0.394 1 97.94 193 LEU A C 1
ATOM 1560 O O . LEU A 1 193 ? 6.059 -3.994 0.234 1 97.94 193 LEU A O 1
ATOM 1564 N N . ASP A 1 194 ? 4.473 -2.473 0.139 1 97.75 194 ASP A N 1
ATOM 1565 C CA . ASP A 1 194 ? 3.969 -2.801 1.469 1 97.75 194 ASP A CA 1
ATOM 1566 C C . ASP A 1 194 ? 3.455 -4.238 1.522 1 97.75 194 ASP A C 1
ATOM 1568 O O . ASP A 1 194 ? 3.709 -4.957 2.492 1 97.75 194 ASP A O 1
ATOM 1572 N N . LEU A 1 195 ? 2.77 -4.633 0.508 1 98 195 LEU A N 1
ATOM 1573 C CA . LEU A 1 195 ? 2.244 -5.992 0.443 1 98 195 LEU A CA 1
ATOM 1574 C C . LEU A 1 195 ? 3.375 -7.012 0.347 1 98 195 LEU A C 1
ATOM 1576 O O . LEU A 1 195 ? 3.299 -8.086 0.939 1 98 195 LEU A O 1
ATOM 1580 N N . ARG A 1 196 ? 4.398 -6.711 -0.398 1 98.12 196 ARG A N 1
ATOM 1581 C CA . ARG A 1 196 ? 5.566 -7.582 -0.499 1 98.12 196 ARG A CA 1
ATOM 1582 C C . ARG A 1 196 ? 6.223 -7.773 0.863 1 98.12 196 ARG A C 1
ATOM 1584 O O . ARG A 1 196 ? 6.621 -8.883 1.217 1 98.12 196 ARG A O 1
ATOM 1591 N N . ASN A 1 197 ? 6.391 -6.664 1.632 1 97.56 197 ASN A N 1
ATOM 1592 C CA . ASN A 1 197 ? 6.926 -6.789 2.984 1 97.56 197 ASN A CA 1
ATOM 1593 C C . ASN A 1 197 ? 6.074 -7.723 3.84 1 97.56 197 ASN A C 1
ATOM 1595 O O . ASN A 1 197 ? 6.605 -8.609 4.508 1 97.56 197 ASN A O 1
ATOM 1599 N N . PHE A 1 198 ? 4.793 -7.504 3.762 1 97.38 198 PHE A N 1
ATOM 1600 C CA . PHE A 1 198 ? 3.861 -8.328 4.523 1 97.38 198 PHE A CA 1
ATOM 1601 C C . PHE A 1 198 ? 4.004 -9.797 4.148 1 97.38 198 PHE A C 1
ATOM 1603 O O . PHE A 1 198 ? 4.051 -10.664 5.02 1 97.38 198 PHE A O 1
ATOM 1610 N N . CYS A 1 199 ? 4.09 -10.062 2.857 1 98.19 199 CYS A N 1
ATOM 1611 C CA . CYS A 1 199 ? 4.27 -11.43 2.379 1 98.19 199 CYS A CA 1
ATOM 1612 C C . CYS A 1 199 ? 5.578 -12.023 2.895 1 98.19 199 CYS A C 1
ATOM 1614 O O . CYS A 1 199 ? 5.602 -13.148 3.391 1 98.19 199 CYS A O 1
ATOM 1616 N N . ALA A 1 200 ? 6.613 -11.305 2.801 1 97.5 200 ALA A N 1
ATOM 1617 C CA . ALA A 1 200 ? 7.918 -11.789 3.246 1 97.5 200 ALA A CA 1
ATOM 1618 C C . ALA A 1 200 ? 7.895 -12.141 4.73 1 97.5 200 ALA A C 1
ATOM 1620 O O . ALA A 1 200 ? 8.406 -13.188 5.137 1 97.5 200 ALA A O 1
ATOM 1621 N N . ILE A 1 201 ? 7.301 -11.266 5.516 1 96.38 201 ILE A N 1
ATOM 1622 C CA . ILE A 1 201 ? 7.199 -11.469 6.957 1 96.38 201 ILE A CA 1
ATOM 1623 C C . ILE A 1 201 ? 6.445 -12.758 7.25 1 96.38 201 ILE A C 1
ATOM 1625 O O . ILE A 1 201 ? 6.777 -13.477 8.195 1 96.38 201 ILE A O 1
ATOM 1629 N N . ASN A 1 202 ? 5.469 -13.07 6.43 1 97.06 202 ASN A N 1
ATOM 1630 C CA . ASN A 1 202 ? 4.625 -14.242 6.648 1 97.06 202 ASN A CA 1
ATOM 1631 C C . ASN A 1 202 ? 5.09 -15.43 5.805 1 97.06 202 ASN A C 1
ATOM 1633 O O . ASN A 1 202 ? 4.371 -16.422 5.676 1 97.06 202 ASN A O 1
ATOM 1637 N N . LYS A 1 203 ? 6.242 -15.297 5.121 1 97.81 203 LYS A N 1
ATOM 1638 C CA . LYS A 1 203 ? 6.875 -16.344 4.336 1 97.81 203 LYS A CA 1
ATOM 1639 C C . LYS A 1 203 ? 5.992 -16.766 3.162 1 97.81 203 LYS A C 1
ATOM 1641 O O . LYS A 1 203 ? 5.859 -17.953 2.869 1 97.81 203 LYS A O 1
ATOM 1646 N N . ILE A 1 204 ? 5.328 -15.875 2.633 1 98.69 204 ILE A N 1
ATOM 1647 C CA . ILE A 1 204 ? 4.562 -16.047 1.405 1 98.69 204 ILE A CA 1
ATOM 1648 C C . ILE A 1 204 ? 5.348 -15.492 0.221 1 98.69 204 ILE A C 1
ATOM 1650 O O . ILE A 1 204 ? 5.801 -14.344 0.252 1 98.69 204 ILE A O 1
ATOM 1654 N N . ALA A 1 205 ? 5.586 -16.281 -0.809 1 98.75 205 ALA A N 1
ATOM 1655 C CA . ALA A 1 205 ? 6.27 -15.797 -2.008 1 98.75 205 ALA A CA 1
ATOM 1656 C C . ALA A 1 205 ? 5.355 -14.898 -2.84 1 98.75 205 ALA A C 1
ATOM 1658 O O . ALA A 1 205 ? 4.25 -15.297 -3.205 1 98.75 205 ALA A O 1
ATOM 1659 N N . PHE A 1 206 ? 5.785 -13.695 -3.08 1 98.75 206 PHE A N 1
ATOM 1660 C CA . PHE A 1 206 ? 5.043 -12.797 -3.957 1 98.75 206 PHE A CA 1
ATOM 1661 C C . PHE A 1 206 ? 5.359 -13.086 -5.418 1 98.75 206 PHE A C 1
ATOM 1663 O O . PHE A 1 206 ? 6.527 -13.102 -5.816 1 98.75 206 PHE A O 1
ATOM 1670 N N . GLN A 1 207 ? 4.355 -13.359 -6.238 1 98.88 207 GLN A N 1
ATOM 1671 C CA . GLN A 1 207 ? 4.484 -13.641 -7.664 1 98.88 207 GLN A CA 1
ATOM 1672 C C . GLN A 1 207 ? 3.707 -12.625 -8.5 1 98.88 207 GLN A C 1
ATOM 1674 O O . GLN A 1 207 ? 2.492 -12.484 -8.336 1 98.88 207 GLN A O 1
ATOM 1679 N N . ALA A 1 208 ? 4.449 -11.969 -9.344 1 98.69 208 ALA A N 1
ATOM 1680 C CA . ALA A 1 208 ? 3.834 -10.938 -10.18 1 98.69 208 ALA A CA 1
ATOM 1681 C C . ALA A 1 208 ? 3.227 -11.539 -11.438 1 98.69 208 ALA A C 1
ATOM 1683 O O . ALA A 1 208 ? 3.871 -12.336 -12.125 1 98.69 208 ALA A O 1
ATOM 1684 N N . TYR A 1 209 ? 1.981 -11.211 -11.703 1 97.31 209 TYR A N 1
ATOM 1685 C CA . TYR A 1 209 ? 1.466 -11.328 -13.062 1 97.31 209 TYR A CA 1
ATOM 1686 C C . TYR A 1 209 ? 1.29 -9.961 -13.703 1 97.31 209 TYR A C 1
ATOM 1688 O O . TYR A 1 209 ? 1.443 -8.93 -13.039 1 97.31 209 TYR A O 1
ATOM 1696 N N . SER A 1 210 ? 1.097 -9.93 -15.062 1 95.12 210 SER A N 1
ATOM 1697 C CA . SER A 1 210 ? 1.215 -8.672 -15.789 1 95.12 210 SER A CA 1
ATOM 1698 C C . SER A 1 210 ? 2.527 -7.965 -15.469 1 95.12 210 SER A C 1
ATOM 1700 O O . SER A 1 210 ? 2.561 -6.738 -15.328 1 95.12 210 SER A O 1
ATOM 1702 N N . ALA A 1 211 ? 3.512 -8.766 -15.352 1 96.62 211 ALA A N 1
ATOM 1703 C CA . ALA A 1 211 ? 4.797 -8.305 -14.836 1 96.62 211 ALA A CA 1
ATOM 1704 C C . ALA A 1 211 ? 5.453 -7.312 -15.789 1 96.62 211 ALA A C 1
ATOM 1706 O O . ALA A 1 211 ? 6.25 -6.473 -15.367 1 96.62 211 ALA A O 1
ATOM 1707 N N . LEU A 1 212 ? 5.113 -7.398 -17.031 1 94.94 212 LEU A N 1
ATOM 1708 C CA . LEU A 1 212 ? 5.742 -6.559 -18.047 1 94.94 212 LEU A CA 1
ATOM 1709 C C . LEU A 1 212 ? 4.812 -5.418 -18.453 1 94.94 212 LEU A C 1
ATOM 1711 O O . LEU A 1 212 ? 5.047 -4.754 -19.469 1 94.94 212 LEU A O 1
ATOM 1715 N N . GLY A 1 213 ? 3.709 -5.145 -17.734 1 87.94 213 GLY A N 1
ATOM 1716 C CA . GLY A 1 213 ? 2.846 -3.988 -17.922 1 87.94 213 GLY A CA 1
ATOM 1717 C C . GLY A 1 213 ? 1.675 -4.266 -18.844 1 87.94 213 GLY A C 1
ATOM 1718 O O . GLY A 1 213 ? 0.929 -3.352 -19.203 1 87.94 213 GLY A O 1
ATOM 1719 N N . SER A 1 214 ? 1.449 -5.371 -19.297 1 74.5 214 SER A N 1
ATOM 1720 C CA . SER A 1 214 ? 0.324 -5.758 -20.141 1 74.5 214 SER A CA 1
ATOM 1721 C C . SER A 1 214 ? 0.152 -4.793 -21.297 1 74.5 214 SER A C 1
ATOM 1723 O O . SER A 1 214 ? -0.889 -4.145 -21.438 1 74.5 214 SER A O 1
ATOM 1725 N N . ALA A 1 215 ? 0.993 -4.688 -22.219 1 65 215 ALA A N 1
ATOM 1726 C CA . ALA A 1 215 ? 1.072 -3.729 -23.312 1 65 215 ALA A CA 1
ATOM 1727 C C . ALA A 1 215 ? -0.163 -3.812 -24.203 1 65 215 ALA A C 1
ATOM 1729 O O . ALA A 1 215 ? -0.489 -2.859 -24.922 1 65 215 ALA A O 1
ATOM 1730 N N . ASP A 1 216 ? -0.895 -4.77 -24.141 1 64.38 216 ASP A N 1
ATOM 1731 C CA . ASP A 1 216 ? -2.021 -4.957 -25.047 1 64.38 216 ASP A CA 1
ATOM 1732 C C . ASP A 1 216 ? -3.318 -4.434 -24.422 1 64.38 216 ASP A C 1
ATOM 1734 O O . ASP A 1 216 ? -4.398 -4.629 -24.984 1 64.38 216 ASP A O 1
ATOM 1738 N N . ARG A 1 217 ? -3.203 -3.652 -23.516 1 63.59 217 ARG A N 1
ATOM 1739 C CA . ARG A 1 217 ? -4.449 -3.361 -22.812 1 63.59 217 ARG A CA 1
ATOM 1740 C C . ARG A 1 217 ? -5.066 -2.061 -23.312 1 63.59 217 ARG A C 1
ATOM 1742 O O . ARG A 1 217 ? -4.352 -1.141 -23.719 1 63.59 217 ARG A O 1
ATOM 1749 N N . PRO A 1 218 ? -6.434 -2.076 -23.234 1 58.5 218 PRO A N 1
ATOM 1750 C CA . PRO A 1 218 ? -7.281 -1.041 -23.828 1 58.5 218 PRO A CA 1
ATOM 1751 C C . PRO A 1 218 ? -7.137 0.311 -23.125 1 58.5 218 PRO A C 1
ATOM 1753 O O . PRO A 1 218 ? -7.578 1.333 -23.656 1 58.5 218 PRO A O 1
ATOM 1756 N N . TRP A 1 219 ? -6.555 0.274 -21.953 1 56.16 219 TRP A N 1
ATOM 1757 C CA . TRP A 1 219 ? -6.516 1.593 -21.328 1 56.16 219 TRP A CA 1
ATOM 1758 C C . TRP A 1 219 ? -5.891 2.621 -22.266 1 56.16 219 TRP A C 1
ATOM 1760 O O . TRP A 1 219 ? -6.133 3.822 -22.125 1 56.16 219 TRP A O 1
ATOM 1770 N N . ARG A 1 220 ? -5.227 2.082 -23.109 1 57.5 220 ARG A N 1
ATOM 1771 C CA . ARG A 1 220 ? -4.625 2.949 -24.109 1 57.5 220 ARG A CA 1
ATOM 1772 C C . ARG A 1 220 ? -5.691 3.629 -24.969 1 57.5 220 ARG A C 1
ATOM 1774 O O . ARG A 1 220 ? -5.539 4.785 -25.359 1 57.5 220 ARG A O 1
ATOM 1781 N N . LYS A 1 221 ? -6.703 2.799 -25.094 1 52.44 221 LYS A N 1
ATOM 1782 C CA . LYS A 1 221 ? -7.727 3.285 -26.016 1 52.44 221 LYS A CA 1
ATOM 1783 C C . LYS A 1 221 ? -8.859 3.975 -25.25 1 52.44 221 LYS A C 1
ATOM 1785 O O . LYS A 1 221 ? -9.367 5.004 -25.703 1 52.44 221 LYS A O 1
ATOM 1790 N N . PHE A 1 222 ? -9.18 3.402 -24.062 1 54.28 222 PHE A N 1
ATOM 1791 C CA . PHE A 1 222 ? -10.438 3.846 -23.469 1 54.28 222 PHE A CA 1
ATOM 1792 C C . PHE A 1 222 ? -10.195 4.516 -22.109 1 54.28 222 PHE A C 1
ATOM 1794 O O . PHE A 1 222 ? -11.125 5.035 -21.5 1 54.28 222 PHE A O 1
ATOM 1801 N N . GLY A 1 223 ? -9.109 4.633 -21.812 1 57.91 223 GLY A N 1
ATOM 1802 C CA . GLY A 1 223 ? -8.828 5.191 -20.5 1 57.91 223 GLY A CA 1
ATOM 1803 C C . GLY A 1 223 ? -8.898 4.164 -19.391 1 57.91 223 GLY A C 1
ATOM 1804 O O . GLY A 1 223 ? -9.297 3.021 -19.609 1 57.91 223 GLY A O 1
ATOM 1805 N N . SER A 1 224 ? -8.273 4.496 -18.266 1 60.84 224 SER A N 1
ATOM 1806 C CA . SER A 1 224 ? -8.266 3.637 -17.094 1 60.84 224 SER A CA 1
ATOM 1807 C C . SER A 1 224 ? -9.234 4.141 -16.031 1 60.84 224 SER A C 1
ATOM 1809 O O . SER A 1 224 ? -9.375 5.352 -15.828 1 60.84 224 SER A O 1
ATOM 1811 N N . ILE A 1 225 ? -10.031 3.184 -15.508 1 61 225 ILE A N 1
ATOM 1812 C CA . ILE A 1 225 ? -10.867 3.496 -14.352 1 61 225 ILE A CA 1
ATOM 1813 C C . ILE A 1 225 ? -9.992 3.984 -13.203 1 61 225 ILE A C 1
ATOM 1815 O O . ILE A 1 225 ? -10.414 4.824 -12.406 1 61 225 ILE A O 1
ATOM 1819 N N . THR A 1 226 ? -8.797 3.379 -13.328 1 68.25 226 THR A N 1
ATOM 1820 C CA . THR A 1 226 ? -7.871 3.787 -12.281 1 68.25 226 THR A CA 1
ATOM 1821 C C . THR A 1 226 ? -6.914 4.859 -12.789 1 68.25 226 THR A C 1
ATOM 1823 O O . THR A 1 226 ? -6.633 4.93 -13.992 1 68.25 226 THR A O 1
ATOM 1826 N N . SER A 1 227 ? -6.598 5.746 -11.953 1 65 227 SER A N 1
ATOM 1827 C CA . SER A 1 227 ? -5.672 6.82 -12.297 1 65 227 SER A CA 1
ATOM 1828 C C . SER A 1 227 ? -4.227 6.332 -12.289 1 65 227 SER A C 1
ATOM 1830 O O . SER A 1 227 ? -3.928 5.277 -11.719 1 65 227 SER A O 1
ATOM 1832 N N . GLY A 1 228 ? -3.428 7.039 -13.078 1 70.75 228 GLY A N 1
ATOM 1833 C CA . GLY A 1 228 ? -1.995 6.793 -13.023 1 70.75 228 GLY A CA 1
ATOM 1834 C C . GLY A 1 228 ? -1.477 6.02 -14.219 1 70.75 228 GLY A C 1
ATOM 1835 O O . GLY A 1 228 ? -0.307 5.629 -14.25 1 70.75 228 GLY A O 1
ATOM 1836 N N . ALA A 1 229 ? -2.396 5.832 -15.188 1 75.81 229 ALA A N 1
ATOM 1837 C CA . ALA A 1 229 ? -1.935 5.148 -16.391 1 75.81 229 ALA A CA 1
ATOM 1838 C C . ALA A 1 229 ? -0.787 5.91 -17.047 1 75.81 229 ALA A C 1
ATOM 1840 O O . ALA A 1 229 ? -0.794 7.141 -17.094 1 75.81 229 ALA A O 1
ATOM 1841 N N . PRO A 1 230 ? 0.196 5.105 -17.438 1 79.19 230 PRO A N 1
ATOM 1842 C CA . PRO A 1 230 ? 1.31 5.785 -18.109 1 79.19 230 PRO A CA 1
ATOM 1843 C C . PRO A 1 230 ? 0.865 6.602 -19.328 1 79.19 230 PRO A C 1
ATOM 1845 O O . PRO A 1 230 ? -0.116 6.246 -19.984 1 79.19 230 PRO A O 1
ATOM 1848 N N . LYS A 1 231 ? 1.658 7.676 -19.484 1 80.62 231 LYS A N 1
ATOM 1849 C CA . LYS A 1 231 ? 1.446 8.453 -20.703 1 80.62 231 LYS A CA 1
ATOM 1850 C C . LYS A 1 231 ? 1.804 7.641 -21.938 1 80.62 231 LYS A C 1
ATOM 1852 O O . LYS A 1 231 ? 2.604 6.707 -21.875 1 80.62 231 LYS A O 1
ATOM 1857 N N . ILE A 1 232 ? 1.181 8.062 -23.062 1 76.25 232 ILE A N 1
ATOM 1858 C CA . ILE A 1 232 ? 1.503 7.422 -24.328 1 76.25 232 ILE A CA 1
ATOM 1859 C C . ILE A 1 232 ? 3.004 7.523 -24.594 1 76.25 232 ILE A C 1
ATOM 1861 O O . ILE A 1 232 ? 3.604 8.586 -24.391 1 76.25 232 ILE A O 1
ATOM 1865 N N . GLY A 1 233 ? 3.559 6.449 -24.906 1 78.88 233 GLY A N 1
ATOM 1866 C CA . GLY A 1 233 ? 4.992 6.43 -25.156 1 78.88 233 GLY A CA 1
ATOM 1867 C C . GLY A 1 233 ? 5.805 6.066 -23.922 1 78.88 233 GLY A C 1
ATOM 1868 O O . GLY A 1 233 ? 7.02 5.887 -24.016 1 78.88 233 GLY A O 1
ATOM 1869 N N . HIS A 1 234 ? 5.105 5.898 -22.828 1 85.75 234 HIS A N 1
ATOM 1870 C CA . HIS A 1 234 ? 5.801 5.543 -21.609 1 85.75 234 HIS A CA 1
ATOM 1871 C C . HIS A 1 234 ? 5.312 4.203 -21.062 1 85.75 234 HIS A C 1
ATOM 1873 O O . HIS A 1 234 ? 5.293 3.988 -19.844 1 85.75 234 HIS A O 1
ATOM 1879 N N . GLU A 1 235 ? 4.852 3.459 -22.062 1 89.44 235 GLU A N 1
ATOM 1880 C CA . GLU A 1 235 ? 4.598 2.068 -21.703 1 89.44 235 GLU A CA 1
ATOM 1881 C C . GLU A 1 235 ? 5.879 1.374 -21.25 1 89.44 235 GLU A C 1
ATOM 1883 O O . GLU A 1 235 ? 6.969 1.705 -21.719 1 89.44 235 GLU A O 1
ATOM 1888 N N . ILE A 1 236 ? 5.734 0.432 -20.391 1 93.31 236 ILE A N 1
ATOM 1889 C CA . ILE A 1 236 ? 6.883 -0.161 -19.719 1 93.31 236 ILE A CA 1
ATOM 1890 C C . ILE A 1 236 ? 7.918 -0.609 -20.75 1 93.31 236 ILE A C 1
ATOM 1892 O O . ILE A 1 236 ? 9.094 -0.239 -20.656 1 93.31 236 ILE A O 1
ATOM 1896 N N . LEU A 1 237 ? 7.508 -1.363 -21.766 1 93.56 237 LEU A N 1
ATOM 1897 C CA . LEU A 1 237 ? 8.445 -1.972 -22.703 1 93.56 237 LEU A CA 1
ATOM 1898 C C . LEU A 1 237 ? 8.953 -0.947 -23.719 1 93.56 237 LEU A C 1
ATOM 1900 O O . LEU A 1 237 ? 9.906 -1.209 -24.453 1 93.56 237 LEU A O 1
ATOM 1904 N N . GLU A 1 238 ? 8.359 0.247 -23.703 1 92.69 238 GLU A N 1
ATOM 1905 C CA . GLU A 1 238 ? 8.766 1.313 -24.609 1 92.69 238 GLU A CA 1
ATOM 1906 C C . GLU A 1 238 ? 9.305 2.518 -23.844 1 92.69 238 GLU A C 1
ATOM 1908 O O . GLU A 1 238 ? 9.617 3.549 -24.438 1 92.69 238 GLU A O 1
ATOM 1913 N N . HIS A 1 239 ? 9.328 2.451 -22.625 1 94.44 239 HIS A N 1
ATOM 1914 C CA . HIS A 1 239 ? 9.773 3.568 -21.797 1 94.44 239 HIS A CA 1
ATOM 1915 C C . HIS A 1 239 ? 11.211 3.959 -22.125 1 94.44 239 HIS A C 1
ATOM 1917 O O . HIS A 1 239 ? 12.117 3.127 -22.062 1 94.44 239 HIS A O 1
ATOM 1923 N N . PRO A 1 240 ? 11.477 5.211 -22.391 1 96.56 240 PRO A N 1
ATOM 1924 C CA . PRO A 1 240 ? 12.797 5.621 -22.875 1 96.56 240 PRO A CA 1
ATOM 1925 C C . PRO A 1 240 ? 13.906 5.316 -21.875 1 96.56 240 PRO A C 1
ATOM 1927 O O . PRO A 1 240 ? 14.984 4.852 -22.25 1 96.56 240 PRO A O 1
ATOM 1930 N N . ASP A 1 241 ? 13.664 5.531 -20.625 1 96.94 241 ASP A N 1
ATOM 1931 C CA . ASP A 1 241 ? 14.688 5.309 -19.609 1 96.94 241 ASP A CA 1
ATOM 1932 C C . ASP A 1 241 ? 14.945 3.818 -19.406 1 96.94 241 ASP A C 1
ATOM 1934 O O . ASP A 1 241 ? 16.078 3.412 -19.125 1 96.94 241 ASP A O 1
ATOM 1938 N N . ILE A 1 242 ? 13.922 2.984 -19.531 1 97.75 242 ILE A N 1
ATOM 1939 C CA . ILE A 1 242 ? 14.102 1.54 -19.438 1 97.75 242 ILE A CA 1
ATOM 1940 C C . ILE A 1 242 ? 14.898 1.037 -20.641 1 97.75 242 ILE A C 1
ATOM 1942 O O . ILE A 1 242 ? 15.797 0.207 -20.5 1 97.75 242 ILE A O 1
ATOM 1946 N N . LEU A 1 243 ? 14.562 1.563 -21.766 1 97.94 243 LEU A N 1
ATOM 1947 C CA . LEU A 1 243 ? 15.297 1.203 -22.984 1 97.94 243 LEU A CA 1
ATOM 1948 C C . LEU A 1 243 ? 16.766 1.588 -22.859 1 97.94 243 LEU A C 1
ATOM 1950 O O . LEU A 1 243 ? 17.641 0.848 -23.312 1 97.94 243 LEU A O 1
ATOM 1954 N N . LYS A 1 244 ? 17.031 2.703 -22.281 1 98.38 244 LYS A N 1
ATOM 1955 C CA . LYS A 1 244 ? 18.406 3.141 -22.062 1 98.38 244 LYS A CA 1
ATOM 1956 C C . LYS A 1 244 ? 19.156 2.168 -21.156 1 98.38 244 LYS A C 1
ATOM 1958 O O . LYS A 1 244 ? 20.312 1.825 -21.422 1 98.38 244 LYS A O 1
ATOM 1963 N N . ILE A 1 245 ? 18.531 1.724 -20.078 1 98.25 245 ILE A N 1
ATOM 1964 C CA . ILE A 1 245 ? 19.125 0.733 -19.188 1 98.25 245 ILE A CA 1
ATOM 1965 C C . ILE A 1 245 ? 19.359 -0.568 -19.953 1 98.25 245 ILE A C 1
ATOM 1967 O O . ILE A 1 245 ? 20.422 -1.183 -19.828 1 98.25 245 ILE A O 1
ATOM 1971 N N . ALA A 1 246 ? 18.406 -0.968 -20.719 1 98.25 246 ALA A N 1
ATOM 1972 C CA . ALA A 1 246 ? 18.5 -2.188 -21.516 1 98.25 246 ALA A CA 1
ATOM 1973 C C . ALA A 1 246 ? 19.719 -2.133 -22.453 1 98.25 246 ALA A C 1
ATOM 1975 O O . ALA A 1 246 ? 20.469 -3.102 -22.547 1 98.25 246 ALA A O 1
ATOM 1976 N N . GLU A 1 247 ? 19.906 -1.049 -23.094 1 98.25 247 GLU A N 1
ATOM 1977 C CA . GLU A 1 247 ? 21.016 -0.852 -24.016 1 98.25 247 GLU A CA 1
ATOM 1978 C C . GLU A 1 247 ? 22.359 -1.014 -23.297 1 98.25 247 GLU A C 1
ATOM 1980 O O . GLU A 1 247 ? 23.281 -1.621 -23.844 1 98.25 247 GLU A O 1
ATOM 1985 N N . LYS A 1 248 ? 22.406 -0.516 -22.172 1 98 248 LYS A N 1
ATOM 1986 C CA . LYS A 1 248 ? 23.625 -0.593 -21.375 1 98 248 LYS A CA 1
ATOM 1987 C C . LYS A 1 248 ? 24.078 -2.041 -21.188 1 98 248 LYS A C 1
ATOM 1989 O O . LYS A 1 248 ? 25.266 -2.328 -21.172 1 98 248 LYS A O 1
ATOM 1994 N N . TYR A 1 249 ? 23.188 -2.953 -21.109 1 97.69 249 TYR A N 1
ATOM 1995 C CA . TYR A 1 249 ? 23.5 -4.344 -20.797 1 97.69 249 TYR A CA 1
ATOM 1996 C C . TYR A 1 249 ? 23.391 -5.215 -22.047 1 97.69 249 TYR A C 1
ATOM 1998 O O . TYR A 1 249 ? 23.656 -6.422 -21.984 1 97.69 249 TYR A O 1
ATOM 2006 N N . GLY A 1 250 ? 22.953 -4.641 -23.156 1 97.31 250 GLY A N 1
ATOM 2007 C CA . GLY A 1 250 ? 22.688 -5.438 -24.344 1 97.31 250 GLY A CA 1
ATOM 2008 C C . GLY A 1 250 ? 21.5 -6.367 -24.188 1 97.31 250 GLY A C 1
ATOM 2009 O O . GLY A 1 250 ? 21.531 -7.516 -24.625 1 97.31 250 GLY A O 1
ATOM 2010 N N . LYS A 1 251 ? 20.516 -5.941 -23.469 1 97.69 251 LYS A N 1
ATOM 2011 C CA . LYS A 1 251 ? 19.312 -6.711 -23.172 1 97.69 251 LYS A CA 1
ATOM 2012 C C . LYS A 1 251 ? 18.062 -6 -23.672 1 97.69 251 LYS A C 1
ATOM 2014 O O . LYS A 1 251 ? 18.156 -4.895 -24.219 1 97.69 251 LYS A O 1
ATOM 2019 N N . SER A 1 252 ? 16.953 -6.652 -23.609 1 97.19 252 SER A N 1
ATOM 2020 C CA . SER A 1 252 ? 15.664 -6.039 -23.953 1 97.19 252 SER A CA 1
ATOM 2021 C C . SER A 1 252 ? 15.055 -5.328 -22.75 1 97.19 252 SER A C 1
ATOM 2023 O O . SER A 1 252 ? 15.484 -5.543 -21.609 1 97.19 252 SER A O 1
ATOM 2025 N N . ALA A 1 253 ? 14.102 -4.461 -23.031 1 96.94 253 ALA A N 1
ATOM 2026 C CA . ALA A 1 253 ? 13.344 -3.838 -21.938 1 96.94 253 ALA A CA 1
ATOM 2027 C C . ALA A 1 253 ? 12.688 -4.891 -21.062 1 96.94 253 ALA A C 1
ATOM 2029 O O . ALA A 1 253 ? 12.656 -4.75 -19.828 1 96.94 253 ALA A O 1
ATOM 2030 N N . ALA A 1 254 ? 12.203 -5.938 -21.672 1 97.5 254 ALA A N 1
ATOM 2031 C CA . ALA A 1 254 ? 11.594 -7.031 -20.922 1 97.5 254 ALA A CA 1
ATOM 2032 C C . ALA A 1 254 ? 12.594 -7.66 -19.953 1 97.5 254 ALA A C 1
ATOM 2034 O O . ALA A 1 254 ? 12.258 -7.93 -18.797 1 97.5 254 ALA A O 1
ATOM 2035 N N . ASN A 1 255 ? 13.789 -7.875 -20.406 1 98 255 ASN A N 1
ATOM 2036 C CA . ASN A 1 255 ? 14.836 -8.43 -19.547 1 98 255 ASN A CA 1
ATOM 2037 C C . ASN A 1 255 ? 15.086 -7.547 -18.328 1 98 255 ASN A C 1
ATOM 2039 O O . ASN A 1 255 ? 15.219 -8.047 -17.219 1 98 255 ASN A O 1
ATOM 2043 N N . VAL A 1 256 ? 15.141 -6.277 -18.578 1 98.44 256 VAL A N 1
ATOM 2044 C CA . VAL A 1 256 ? 15.414 -5.316 -17.516 1 98.44 256 VAL A CA 1
ATOM 2045 C C . VAL A 1 256 ? 14.305 -5.379 -16.469 1 98.44 256 VAL A C 1
ATOM 2047 O O . VAL A 1 256 ? 14.578 -5.422 -15.266 1 98.44 256 VAL A O 1
ATOM 2050 N N . VAL A 1 257 ? 13.078 -5.43 -16.891 1 98.38 257 VAL A N 1
ATOM 2051 C CA . VAL A 1 257 ? 11.938 -5.441 -15.992 1 98.38 257 VAL A CA 1
ATOM 2052 C C . VAL A 1 257 ? 11.883 -6.766 -15.234 1 98.38 257 VAL A C 1
ATOM 2054 O O . VAL A 1 257 ? 11.609 -6.793 -14.031 1 98.38 257 VAL A O 1
ATOM 2057 N N . ILE A 1 258 ? 12.148 -7.875 -15.898 1 98.44 258 ILE A N 1
ATOM 2058 C CA . ILE A 1 258 ? 12.195 -9.164 -15.227 1 98.44 258 ILE A CA 1
ATOM 2059 C C . ILE A 1 258 ? 13.289 -9.156 -14.156 1 98.44 258 ILE A C 1
ATOM 2061 O O . ILE A 1 258 ? 13.062 -9.594 -13.031 1 98.44 258 ILE A O 1
ATOM 2065 N N . ARG A 1 259 ? 14.43 -8.641 -14.523 1 98.31 259 ARG A N 1
ATOM 2066 C CA . ARG A 1 259 ? 15.523 -8.555 -13.562 1 98.31 259 ARG A CA 1
ATOM 2067 C C . ARG A 1 259 ? 15.133 -7.688 -12.367 1 98.31 259 ARG A C 1
ATOM 2069 O O . ARG A 1 259 ? 15.5 -8 -11.227 1 98.31 259 ARG A O 1
ATOM 2076 N N . TRP A 1 260 ? 14.438 -6.578 -12.625 1 98.38 260 TRP A N 1
ATOM 2077 C CA . TRP A 1 260 ? 13.938 -5.723 -11.555 1 98.38 260 TRP A CA 1
ATOM 2078 C C . TRP A 1 260 ? 13.078 -6.52 -10.578 1 98.38 260 TRP A C 1
ATOM 2080 O O . TRP A 1 260 ? 13.25 -6.422 -9.367 1 98.38 260 TRP A O 1
ATOM 2090 N N . HIS A 1 261 ? 12.188 -7.355 -11.078 1 98.31 261 HIS A N 1
ATOM 2091 C CA . HIS A 1 261 ? 11.359 -8.211 -10.234 1 98.31 261 HIS A CA 1
ATOM 2092 C C . HIS A 1 261 ? 12.219 -9.133 -9.375 1 98.31 261 HIS A C 1
ATOM 2094 O O . HIS A 1 261 ? 11.977 -9.273 -8.172 1 98.31 261 HIS A O 1
ATOM 2100 N N . LEU A 1 262 ? 13.164 -9.742 -9.992 1 98 262 LEU A N 1
ATOM 2101 C CA . LEU A 1 262 ? 14 -10.734 -9.32 1 98 262 LEU A CA 1
ATOM 2102 C C . LEU A 1 262 ? 14.836 -10.078 -8.219 1 98 262 LEU A C 1
ATOM 2104 O O . LEU A 1 262 ? 14.969 -10.633 -7.125 1 98 262 LEU A O 1
ATOM 2108 N N . GLN A 1 263 ? 15.352 -8.945 -8.508 1 96.75 263 GLN A N 1
ATOM 2109 C CA . GLN A 1 263 ? 16.219 -8.266 -7.555 1 96.75 263 GLN A CA 1
ATOM 2110 C C . GLN A 1 263 ? 15.406 -7.684 -6.398 1 96.75 263 GLN A C 1
ATOM 2112 O O . GLN A 1 263 ? 15.953 -7.391 -5.336 1 96.75 263 GLN A O 1
ATOM 2117 N N . LYS A 1 264 ? 14.141 -7.512 -6.566 1 94.75 264 LYS A N 1
ATOM 2118 C CA . LYS A 1 264 ? 13.25 -7.133 -5.473 1 94.75 264 LYS A CA 1
ATOM 2119 C C . LYS A 1 264 ? 12.875 -8.344 -4.621 1 94.75 264 LYS A C 1
ATOM 2121 O O . LYS A 1 264 ? 12.109 -8.219 -3.668 1 94.75 264 LYS A O 1
ATOM 2126 N N . GLY A 1 265 ? 13.375 -9.477 -4.988 1 94.06 265 GLY A N 1
ATOM 2127 C CA . GLY A 1 265 ? 13.109 -10.688 -4.234 1 94.06 265 GLY A CA 1
ATOM 2128 C C . GLY A 1 265 ? 11.859 -11.422 -4.695 1 94.06 265 GLY A C 1
ATOM 2129 O O . GLY A 1 265 ? 11.406 -12.359 -4.039 1 94.06 265 GLY A O 1
ATOM 2130 N N . GLY A 1 266 ? 11.352 -11 -5.781 1 95.94 266 GLY A N 1
ATOM 2131 C CA . GLY A 1 266 ? 10.07 -11.523 -6.215 1 95.94 266 GLY A CA 1
ATOM 2132 C C . GLY A 1 266 ? 10.195 -12.609 -7.266 1 95.94 266 GLY A C 1
ATOM 2133 O O . GLY A 1 266 ? 11.297 -13.086 -7.547 1 95.94 266 GLY A O 1
ATOM 2134 N N . THR A 1 267 ? 9.094 -13.164 -7.668 1 98.38 267 THR A N 1
ATOM 2135 C CA . THR A 1 267 ? 8.875 -14.086 -8.773 1 98.38 267 THR A CA 1
ATOM 2136 C C . THR A 1 267 ? 7.809 -13.555 -9.719 1 98.38 267 THR A C 1
ATOM 2138 O O . THR A 1 267 ? 7.129 -12.57 -9.414 1 98.38 267 THR A O 1
ATOM 2141 N N . LEU A 1 268 ? 7.852 -14.156 -10.914 1 98.62 268 LEU A N 1
ATOM 2142 C CA . LEU A 1 268 ? 6.887 -13.609 -11.859 1 98.62 268 LEU A CA 1
ATOM 2143 C C . LEU A 1 268 ? 6.492 -14.664 -12.891 1 98.62 268 LEU A C 1
ATOM 2145 O O . LEU A 1 268 ? 7.188 -15.664 -13.062 1 98.62 268 LEU A O 1
ATOM 2149 N N . VAL A 1 269 ? 5.336 -14.414 -13.5 1 97.94 269 VAL A N 1
ATOM 2150 C CA . VAL A 1 269 ? 4.914 -15.125 -14.703 1 97.94 269 VAL A CA 1
ATOM 2151 C C . VAL A 1 269 ? 4.648 -14.125 -15.828 1 97.94 269 VAL A C 1
ATOM 2153 O O . VAL A 1 269 ? 4.074 -13.055 -15.594 1 97.94 269 VAL A O 1
ATOM 2156 N N . ALA A 1 270 ? 5.23 -14.375 -16.938 1 94.62 270 ALA A N 1
ATOM 2157 C CA . ALA A 1 270 ? 5.016 -13.555 -18.125 1 94.62 270 ALA A CA 1
ATOM 2158 C C . ALA A 1 270 ? 4.52 -14.398 -19.297 1 94.62 270 ALA A C 1
ATOM 2160 O O . ALA A 1 270 ? 5.016 -15.5 -19.531 1 94.62 270 ALA A O 1
ATOM 2161 N N . LYS A 1 271 ? 3.574 -13.828 -19.906 1 91.56 271 LYS A N 1
ATOM 2162 C CA . LYS A 1 271 ? 2.992 -14.547 -21.031 1 91.56 271 LYS A CA 1
ATOM 2163 C C . LYS A 1 271 ? 3.654 -14.141 -22.344 1 91.56 271 LYS A C 1
ATOM 2165 O O . LYS A 1 271 ? 3.971 -12.961 -22.547 1 91.56 271 LYS A O 1
ATOM 2170 N N . SER A 1 272 ? 3.855 -15.133 -23.234 1 89.69 272 SER A N 1
ATOM 2171 C CA . SER A 1 272 ? 4.227 -14.93 -24.625 1 89.69 272 SER A CA 1
ATOM 2172 C C . SER A 1 272 ? 3.9 -16.156 -25.469 1 89.69 272 SER A C 1
ATOM 2174 O O . SER A 1 272 ? 3.939 -17.281 -24.984 1 89.69 272 SER A O 1
ATOM 2176 N N . THR A 1 273 ? 3.465 -15.891 -26.656 1 90.38 273 THR A N 1
ATOM 2177 C CA . THR A 1 273 ? 3.309 -16.984 -27.609 1 90.38 273 THR A CA 1
ATOM 2178 C C . THR A 1 273 ? 4.371 -16.891 -28.703 1 90.38 273 THR A C 1
ATOM 2180 O O . THR A 1 273 ? 4.379 -17.703 -29.625 1 90.38 273 THR A O 1
ATOM 2183 N N . ASN A 1 274 ? 5.184 -15.914 -28.562 1 91.88 274 ASN A N 1
ATOM 2184 C CA . ASN A 1 274 ? 6.301 -15.75 -29.484 1 91.88 274 ASN A CA 1
ATOM 2185 C C . ASN A 1 274 ? 7.547 -16.484 -29 1 91.88 274 ASN A C 1
ATOM 2187 O O . ASN A 1 274 ? 8.109 -16.125 -27.953 1 91.88 274 ASN A O 1
ATOM 2191 N N . PRO A 1 275 ? 7.953 -17.5 -29.812 1 94.31 275 PRO A N 1
ATOM 2192 C CA . PRO A 1 275 ? 9.094 -18.297 -29.359 1 94.31 275 PRO A CA 1
ATOM 2193 C C . PRO A 1 275 ? 10.328 -17.453 -29.047 1 94.31 275 PRO A C 1
ATOM 2195 O O . PRO A 1 275 ? 11.023 -17.703 -28.062 1 94.31 275 PRO A O 1
ATOM 2198 N N . GLY A 1 276 ? 10.625 -16.5 -29.953 1 94.69 276 GLY A N 1
ATOM 2199 C CA . GLY A 1 276 ? 11.766 -15.625 -29.734 1 94.69 276 GLY A CA 1
ATOM 2200 C C . GLY A 1 276 ? 11.688 -14.859 -28.422 1 94.69 276 GLY A C 1
ATOM 2201 O O . GLY A 1 276 ? 12.664 -14.789 -27.672 1 94.69 276 GLY A O 1
ATOM 2202 N N . ARG A 1 277 ? 10.531 -14.352 -28.156 1 94.31 277 ARG A N 1
ATOM 2203 C CA . ARG A 1 277 ? 10.328 -13.625 -26.906 1 94.31 277 ARG A CA 1
ATOM 2204 C C . ARG A 1 277 ? 10.414 -14.555 -25.703 1 94.31 277 ARG A C 1
ATOM 2206 O O . ARG A 1 277 ? 10.961 -14.188 -24.656 1 94.31 277 ARG A O 1
ATOM 2213 N N . ILE A 1 278 ? 9.852 -15.734 -25.797 1 96.75 278 ILE A N 1
ATOM 2214 C CA . ILE A 1 278 ? 9.898 -16.719 -24.734 1 96.75 278 ILE A CA 1
ATOM 2215 C C . ILE A 1 278 ? 11.344 -17.031 -24.359 1 96.75 278 ILE A C 1
ATOM 2217 O O . ILE A 1 278 ? 11.727 -16.969 -23.188 1 96.75 278 ILE A O 1
ATOM 2221 N N . GLU A 1 279 ? 12.117 -17.297 -25.328 1 96.88 279 GLU A N 1
ATOM 2222 C CA . GLU A 1 279 ? 13.523 -17.609 -25.109 1 96.88 279 GLU A CA 1
ATOM 2223 C C . GLU A 1 279 ? 14.273 -16.406 -24.531 1 96.88 279 GLU A C 1
ATOM 2225 O O . GLU A 1 279 ? 15.023 -16.562 -23.562 1 96.88 279 GLU A O 1
ATOM 2230 N N . ALA A 1 280 ? 14.031 -15.297 -25.062 1 95.94 280 ALA A N 1
ATOM 2231 C CA . ALA A 1 280 ? 14.727 -14.086 -24.656 1 95.94 280 ALA A CA 1
ATOM 2232 C C . ALA A 1 280 ? 14.383 -13.719 -23.219 1 95.94 280 ALA A C 1
ATOM 2234 O O . ALA A 1 280 ? 15.258 -13.297 -22.453 1 95.94 280 ALA A O 1
ATOM 2235 N N . ASN A 1 281 ? 13.172 -13.852 -22.844 1 96.25 281 ASN A N 1
ATOM 2236 C CA . ASN A 1 281 ? 12.695 -13.469 -21.516 1 96.25 281 ASN A CA 1
ATOM 2237 C C . ASN A 1 281 ? 13.383 -14.273 -20.422 1 96.25 281 ASN A C 1
ATOM 2239 O O . ASN A 1 281 ? 13.469 -13.82 -19.281 1 96.25 281 ASN A O 1
ATOM 2243 N N . TYR A 1 282 ? 13.844 -15.422 -20.797 1 96.62 282 TYR A N 1
ATOM 2244 C CA . TYR A 1 282 ? 14.453 -16.297 -19.797 1 96.62 282 TYR A CA 1
ATOM 2245 C C . TYR A 1 282 ? 15.93 -15.977 -19.625 1 96.62 282 TYR A C 1
ATOM 2247 O O . TYR A 1 282 ? 16.562 -16.422 -18.656 1 96.62 282 TYR A O 1
ATOM 2255 N N . LYS A 1 283 ? 16.547 -15.164 -20.438 1 94.94 283 LYS A N 1
ATOM 2256 C CA . LYS A 1 283 ? 17.953 -14.812 -20.391 1 94.94 283 LYS A CA 1
ATOM 2257 C C . LYS A 1 283 ? 18.188 -13.617 -19.484 1 94.94 283 LYS A C 1
ATOM 2259 O O . LYS A 1 283 ? 18.672 -12.57 -19.922 1 94.94 283 LYS A O 1
ATOM 2264 N N . VAL A 1 284 ? 18 -13.812 -18.203 1 97.12 284 VAL A N 1
ATOM 2265 C CA . VAL A 1 284 ? 18.016 -12.688 -17.266 1 97.12 284 VAL A CA 1
ATOM 2266 C C . VAL A 1 284 ? 18.984 -12.969 -16.125 1 97.12 284 VAL A C 1
ATOM 2268 O O . VAL A 1 284 ? 19.031 -12.219 -15.148 1 97.12 284 VAL A O 1
ATOM 2271 N N . TRP A 1 285 ? 19.844 -13.977 -16.219 1 96.44 285 TRP A N 1
ATOM 2272 C CA . TRP A 1 285 ? 20.625 -14.438 -15.086 1 96.44 285 TRP A CA 1
ATOM 2273 C C . TRP A 1 285 ? 22.062 -13.922 -15.172 1 96.44 285 TRP A C 1
ATOM 2275 O O . TRP A 1 285 ? 22.844 -14.086 -14.227 1 96.44 285 TRP A O 1
ATOM 2285 N N . ASP A 1 286 ? 22.438 -13.234 -16.281 1 95.69 286 ASP A N 1
ATOM 2286 C CA . ASP A 1 286 ? 23.844 -12.93 -16.531 1 95.69 286 ASP A CA 1
ATOM 2287 C C . ASP A 1 286 ? 24.109 -11.43 -16.391 1 95.69 286 ASP A C 1
ATOM 2289 O O . ASP A 1 286 ? 25.109 -10.93 -16.891 1 95.69 286 ASP A O 1
ATOM 2293 N N . PHE A 1 287 ? 23.203 -10.641 -15.867 1 96.88 287 PHE A N 1
ATOM 2294 C CA . PHE A 1 287 ? 23.422 -9.234 -15.57 1 96.88 287 PHE A CA 1
ATOM 2295 C C . PHE A 1 287 ? 22.703 -8.836 -14.281 1 96.88 287 PHE A C 1
ATOM 2297 O O . PHE A 1 287 ? 21.938 -9.617 -13.727 1 96.88 287 PHE A O 1
ATOM 2304 N N . GLU A 1 288 ? 23.078 -7.676 -13.766 1 97.56 288 GLU A N 1
ATOM 2305 C CA . GLU A 1 288 ? 22.5 -7.148 -12.539 1 97.56 288 GLU A CA 1
ATOM 2306 C C . GLU A 1 288 ? 22.297 -5.637 -12.625 1 97.56 288 GLU A C 1
ATOM 2308 O O . GLU A 1 288 ? 23.188 -4.914 -13.07 1 97.56 288 GLU A O 1
ATOM 2313 N N . LEU A 1 289 ? 21.078 -5.199 -12.234 1 98.12 289 LEU A N 1
ATOM 2314 C CA . LEU A 1 289 ? 20.844 -3.762 -12.148 1 98.12 289 LEU A CA 1
ATOM 2315 C C . LEU A 1 289 ? 21.562 -3.156 -10.953 1 98.12 289 LEU A C 1
ATOM 2317 O O . LEU A 1 289 ? 21.609 -3.756 -9.883 1 98.12 289 LEU A O 1
ATOM 2321 N N . THR A 1 290 ? 22.062 -1.978 -11.156 1 97.69 290 THR A N 1
ATOM 2322 C CA . THR A 1 290 ? 22.703 -1.251 -10.07 1 97.69 290 THR A CA 1
ATOM 2323 C C . THR A 1 290 ? 21.672 -0.72 -9.086 1 97.69 290 THR A C 1
ATOM 2325 O O . THR A 1 290 ? 20.469 -0.711 -9.391 1 97.69 290 THR A O 1
ATOM 2328 N N . ALA A 1 291 ? 22.172 -0.289 -7.941 1 94.81 291 ALA A N 1
ATOM 2329 C CA . ALA A 1 291 ? 21.297 0.301 -6.945 1 94.81 291 ALA A CA 1
ATOM 2330 C C . ALA A 1 291 ? 20.562 1.522 -7.504 1 94.81 291 ALA A C 1
ATOM 2332 O O . ALA A 1 291 ? 19.375 1.725 -7.242 1 94.81 291 ALA A O 1
ATOM 2333 N N . ASP A 1 292 ? 21.281 2.32 -8.25 1 96.31 292 ASP A N 1
ATOM 2334 C CA . ASP A 1 292 ? 20.703 3.51 -8.859 1 96.31 292 ASP A CA 1
ATOM 2335 C C . ASP A 1 292 ? 19.625 3.133 -9.875 1 96.31 292 ASP A C 1
ATOM 2337 O O . ASP A 1 292 ? 18.578 3.773 -9.938 1 96.31 292 ASP A O 1
ATOM 2341 N N . GLU A 1 293 ? 19.891 2.129 -10.641 1 97.5 293 GLU A N 1
ATOM 2342 C CA . GLU A 1 293 ? 18.922 1.668 -11.633 1 97.5 293 GLU A CA 1
ATOM 2343 C C . GLU A 1 293 ? 17.672 1.085 -10.961 1 97.5 293 GLU A C 1
ATOM 2345 O O . GLU A 1 293 ? 16.547 1.314 -11.422 1 97.5 293 GLU A O 1
ATOM 2350 N N . MET A 1 294 ? 17.922 0.356 -9.906 1 97 294 MET A N 1
ATOM 2351 C CA . MET A 1 294 ? 16.781 -0.141 -9.125 1 97 294 MET A CA 1
ATOM 2352 C C . MET A 1 294 ? 15.953 1.014 -8.578 1 97 294 MET A C 1
ATOM 2354 O O . MET A 1 294 ? 14.727 0.988 -8.648 1 97 294 MET A O 1
ATOM 2358 N N . SER A 1 295 ? 16.609 2.021 -8.062 1 94.81 295 SER A N 1
ATOM 2359 C CA . SER A 1 295 ? 15.93 3.162 -7.457 1 94.81 295 SER A CA 1
ATOM 2360 C C . SER A 1 295 ? 15.18 3.973 -8.508 1 94.81 295 SER A C 1
ATOM 2362 O O . SER A 1 295 ? 14.195 4.652 -8.18 1 94.81 295 SER A O 1
ATOM 2364 N N . PHE A 1 296 ? 15.648 3.936 -9.742 1 96.56 296 PHE A N 1
ATOM 2365 C CA . PHE A 1 296 ? 14.945 4.602 -10.836 1 96.56 296 PHE A CA 1
ATOM 2366 C C . PHE A 1 296 ? 13.492 4.16 -10.891 1 96.56 296 PHE A C 1
ATOM 2368 O O . PHE A 1 296 ? 12.594 4.984 -11.086 1 96.56 296 PHE A O 1
ATOM 2375 N N . PHE A 1 297 ? 13.266 2.863 -10.719 1 97.56 297 PHE A N 1
ATOM 2376 C CA . PHE A 1 297 ? 11.922 2.311 -10.859 1 97.56 297 PHE A CA 1
ATOM 2377 C C . PHE A 1 297 ? 10.992 2.867 -9.789 1 97.56 297 PHE A C 1
ATOM 2379 O O . PHE A 1 297 ? 9.773 2.889 -9.969 1 97.56 297 PHE A O 1
ATOM 2386 N N . ASP A 1 298 ? 11.531 3.287 -8.648 1 96.06 298 ASP A N 1
ATOM 2387 C CA . ASP A 1 298 ? 10.711 3.879 -7.598 1 96.06 298 ASP A CA 1
ATOM 2388 C C . ASP A 1 298 ? 9.984 5.121 -8.102 1 96.06 298 ASP A C 1
ATOM 2390 O O . ASP A 1 298 ? 8.883 5.434 -7.641 1 96.06 298 ASP A O 1
ATOM 2394 N N . LYS A 1 299 ? 10.531 5.766 -9.07 1 96.12 299 LYS A N 1
ATOM 2395 C CA . LYS A 1 299 ? 9.969 6.992 -9.625 1 96.12 299 LYS A CA 1
ATOM 2396 C C . LYS A 1 299 ? 8.82 6.684 -10.586 1 96.12 299 LYS A C 1
ATOM 2398 O O . LYS A 1 299 ? 8.148 7.598 -11.07 1 96.12 299 LYS A O 1
ATOM 2403 N N . LEU A 1 300 ? 8.586 5.398 -10.875 1 96.25 300 LEU A N 1
ATOM 2404 C CA . LEU A 1 300 ? 7.488 4.992 -11.758 1 96.25 300 LEU A CA 1
ATOM 2405 C C . LEU A 1 300 ? 6.293 4.504 -10.945 1 96.25 300 LEU A C 1
ATOM 2407 O O . LEU A 1 300 ? 5.191 4.367 -11.477 1 96.25 300 LEU A O 1
ATOM 2411 N N . ASN A 1 301 ? 6.445 4.234 -9.656 1 96.81 301 ASN A N 1
ATOM 2412 C CA . ASN A 1 301 ? 5.461 3.568 -8.805 1 96.81 301 ASN A CA 1
ATOM 2413 C C . ASN A 1 301 ? 4.305 4.5 -8.453 1 96.81 301 ASN A C 1
ATOM 2415 O O . ASN A 1 301 ? 4.164 4.91 -7.301 1 96.81 301 ASN A O 1
ATOM 2419 N N . VAL A 1 302 ? 3.367 4.656 -9.406 1 94.75 302 VAL A N 1
ATOM 2420 C CA . VAL A 1 302 ? 2.258 5.59 -9.227 1 94.75 302 VAL A CA 1
ATOM 2421 C C . VAL A 1 302 ? 1.033 4.84 -8.711 1 94.75 302 VAL A C 1
ATOM 2423 O O . VAL A 1 302 ? -0.007 5.445 -8.445 1 94.75 302 VAL A O 1
ATOM 2426 N N . GLY A 1 303 ? 1.127 3.541 -8.578 1 93.62 303 GLY A N 1
ATOM 2427 C CA . GLY A 1 303 ? 0.015 2.748 -8.078 1 93.62 303 GLY A CA 1
ATOM 2428 C C . GLY A 1 303 ? -1.045 2.477 -9.133 1 93.62 303 GLY A C 1
ATOM 2429 O O . GLY A 1 303 ? -2.225 2.334 -8.805 1 93.62 303 GLY A O 1
ATOM 2430 N N . TRP A 1 304 ? -0.63 2.359 -10.336 1 91.25 304 TRP A N 1
ATOM 2431 C CA . TRP A 1 304 ? -1.574 2.141 -11.43 1 91.25 304 TRP A CA 1
ATOM 2432 C C . TRP A 1 304 ? -1.929 0.662 -11.555 1 91.25 304 TRP A C 1
ATOM 2434 O O . TRP A 1 304 ? -1.112 -0.142 -12.008 1 91.25 304 TRP A O 1
ATOM 2444 N N . ARG A 1 305 ? -3.166 0.332 -11.195 1 91.5 305 ARG A N 1
ATOM 2445 C CA . ARG A 1 305 ? -3.709 -1.009 -11.398 1 91.5 305 ARG A CA 1
ATOM 2446 C C . ARG A 1 305 ? -4.602 -1.062 -12.633 1 91.5 305 ARG A C 1
ATOM 2448 O O . ARG A 1 305 ? -5.59 -0.329 -12.719 1 91.5 305 ARG A O 1
ATOM 2455 N N . HIS A 1 306 ? -4.281 -1.871 -13.539 1 84.81 306 HIS A N 1
ATOM 2456 C CA . HIS A 1 306 ? -5.102 -1.942 -14.742 1 84.81 306 HIS A CA 1
ATOM 2457 C C . HIS A 1 306 ? -6.191 -2.998 -14.602 1 84.81 306 HIS A C 1
ATOM 2459 O O . HIS A 1 306 ? -7.281 -2.848 -15.164 1 84.81 306 HIS A O 1
ATOM 2465 N N . LEU A 1 307 ? -5.902 -4.059 -13.875 1 89 307 LEU A N 1
ATOM 2466 C CA . LEU A 1 307 ? -6.914 -5.102 -13.711 1 89 307 LEU A CA 1
ATOM 2467 C C . LEU A 1 307 ? -7.672 -4.91 -12.398 1 89 307 LEU A C 1
ATOM 2469 O O . LEU A 1 307 ? -7.387 -5.582 -11.406 1 89 307 LEU A O 1
ATOM 2473 N N . ILE A 1 308 ? -8.672 -4.117 -12.43 1 88.25 308 ILE A N 1
ATOM 2474 C CA . ILE A 1 308 ? -9.516 -3.857 -11.266 1 88.25 308 ILE A CA 1
ATOM 2475 C C . ILE A 1 308 ? -10.727 -4.785 -11.289 1 88.25 308 ILE A C 1
ATOM 2477 O O . ILE A 1 308 ? -11.328 -5.059 -10.242 1 88.25 308 ILE A O 1
ATOM 2481 N N . TRP A 1 309 ? -11.07 -5.387 -12.422 1 88.88 309 TRP A N 1
ATOM 2482 C CA . TRP A 1 309 ? -12.273 -6.191 -12.625 1 88.88 309 TRP A CA 1
ATOM 2483 C C . TRP A 1 309 ? -13.492 -5.523 -12 1 88.88 309 TRP A C 1
ATOM 2485 O O . TRP A 1 309 ? -14.117 -6.082 -11.102 1 88.88 309 TRP A O 1
ATOM 2495 N N . ALA A 1 310 ? -13.797 -4.414 -12.539 1 86.69 310 ALA A N 1
ATOM 2496 C CA . ALA A 1 310 ? -14.805 -3.496 -12 1 86.69 310 ALA A CA 1
ATOM 2497 C C . ALA A 1 310 ? -16.172 -4.168 -11.922 1 86.69 310 ALA A C 1
ATOM 2499 O O . ALA A 1 310 ? -16.984 -3.82 -11.062 1 86.69 310 ALA A O 1
ATOM 2500 N N . GLU A 1 311 ? -16.422 -5.105 -12.734 1 87.56 311 GLU A N 1
ATOM 2501 C CA . GLU A 1 311 ? -17.688 -5.812 -12.773 1 87.56 311 GLU A CA 1
ATOM 2502 C C . GLU A 1 311 ? -17.969 -6.539 -11.461 1 87.56 311 GLU A C 1
ATOM 2504 O O . GLU A 1 311 ? -19.094 -6.938 -11.188 1 87.56 311 GLU A O 1
ATOM 2509 N N . THR A 1 312 ? -16.922 -6.746 -10.633 1 91 312 THR A N 1
ATOM 2510 C CA . THR A 1 312 ? -17.109 -7.445 -9.367 1 91 312 THR A CA 1
ATOM 2511 C C . THR A 1 312 ? -17.031 -6.477 -8.195 1 91 312 THR A C 1
ATOM 2513 O O . THR A 1 312 ? -16.984 -6.895 -7.039 1 91 312 THR A O 1
ATOM 2516 N N . SER A 1 313 ? -17.094 -5.191 -8.398 1 90.88 313 SER A N 1
ATOM 2517 C CA . SER A 1 313 ? -16.781 -4.164 -7.41 1 90.88 313 SER A CA 1
ATOM 2518 C C . SER A 1 313 ? -17.844 -4.113 -6.316 1 90.88 313 SER A C 1
ATOM 2520 O O . SER A 1 313 ? -17.609 -3.568 -5.238 1 90.88 313 SER A O 1
ATOM 2522 N N . ASP A 1 314 ? -18.953 -4.621 -6.566 1 88.94 314 ASP A N 1
ATOM 2523 C CA . ASP A 1 314 ? -20.031 -4.586 -5.566 1 88.94 314 ASP A CA 1
ATOM 2524 C C . ASP A 1 314 ? -19.984 -5.816 -4.668 1 88.94 314 ASP A C 1
ATOM 2526 O O . ASP A 1 314 ? -20.766 -5.941 -3.734 1 88.94 314 ASP A O 1
ATOM 2530 N N . HIS A 1 315 ? -19.078 -6.766 -4.941 1 91.88 315 HIS A N 1
ATOM 2531 C CA . HIS A 1 315 ? -18.953 -7.949 -4.102 1 91.88 315 HIS A CA 1
ATOM 2532 C C . HIS A 1 315 ? -18.375 -7.594 -2.736 1 91.88 315 HIS A C 1
ATOM 2534 O O . HIS A 1 315 ? -17.453 -6.785 -2.641 1 91.88 315 HIS A O 1
ATOM 2540 N N . PRO A 1 316 ? -18.812 -8.25 -1.673 1 90.38 316 PRO A N 1
ATOM 2541 C CA . PRO A 1 316 ? -18.297 -7.945 -0.337 1 90.38 316 PRO A CA 1
ATOM 2542 C C . PRO A 1 316 ? -16.797 -8.234 -0.205 1 90.38 316 PRO A C 1
ATOM 2544 O O . PRO A 1 316 ? -16.109 -7.582 0.577 1 90.38 316 PRO A O 1
ATOM 2547 N N . ASP A 1 317 ? -16.312 -9.195 -0.993 1 94.81 317 ASP A N 1
ATOM 2548 C CA . ASP A 1 317 ? -14.922 -9.602 -0.896 1 94.81 317 ASP A CA 1
ATOM 2549 C C . ASP A 1 317 ? -14.078 -8.938 -1.979 1 94.81 317 ASP A C 1
ATOM 2551 O O . ASP A 1 317 ? -12.977 -9.398 -2.287 1 94.81 317 ASP A O 1
ATOM 2555 N N . TYR A 1 318 ? -14.664 -7.848 -2.596 1 94.88 318 TYR A N 1
ATOM 2556 C CA . TYR A 1 318 ? -13.875 -7.117 -3.582 1 94.88 318 TYR A CA 1
ATOM 2557 C C . TYR A 1 318 ? -12.594 -6.578 -2.961 1 94.88 318 TYR A C 1
ATOM 2559 O O . TYR A 1 318 ? -12.633 -5.902 -1.928 1 94.88 318 TYR A O 1
ATOM 2567 N N . PRO A 1 319 ? -11.43 -6.879 -3.596 1 96.81 319 PRO A N 1
ATOM 2568 C CA . PRO A 1 319 ? -10.164 -6.621 -2.898 1 96.81 319 PRO A CA 1
ATOM 2569 C C . PRO A 1 319 ? -9.641 -5.207 -3.137 1 96.81 319 PRO A C 1
ATOM 2571 O O . PRO A 1 319 ? -8.633 -4.812 -2.539 1 96.81 319 PRO A O 1
ATOM 2574 N N . PHE A 1 320 ? -10.234 -4.355 -3.998 1 95.56 320 PHE A N 1
ATOM 2575 C CA . PHE A 1 320 ? -9.648 -3.082 -4.395 1 95.56 320 PHE A CA 1
ATOM 2576 C C . PHE A 1 320 ? -10.633 -1.939 -4.191 1 95.56 320 PHE A C 1
ATOM 2578 O O . PHE A 1 320 ? -10.805 -1.092 -5.07 1 95.56 320 PHE A O 1
ATOM 2585 N N . LYS A 1 321 ? -11.242 -1.912 -3.072 1 94 321 LYS A N 1
ATOM 2586 C CA . LYS A 1 321 ? -12.266 -0.903 -2.803 1 94 321 LYS A CA 1
ATOM 2587 C C . LYS A 1 321 ? -11.656 0.496 -2.764 1 94 321 LYS A C 1
ATOM 2589 O O . LYS A 1 321 ? -12.273 1.459 -3.227 1 94 321 LYS A O 1
ATOM 2594 N N . ASP A 1 322 ? -10.516 0.643 -2.266 1 94.06 322 ASP A N 1
ATOM 2595 C CA . ASP A 1 322 ? -9.875 1.942 -2.104 1 94.06 322 ASP A CA 1
ATOM 2596 C C . ASP A 1 322 ? -9.406 2.496 -3.449 1 94.06 322 ASP A C 1
ATOM 2598 O O . ASP A 1 322 ? -9.055 3.672 -3.555 1 94.06 322 ASP A O 1
ATOM 2602 N N . GLU A 1 323 ? -9.414 1.647 -4.469 1 92.56 323 GLU A N 1
ATOM 2603 C CA . GLU A 1 323 ? -8.984 2.068 -5.801 1 92.56 323 GLU A CA 1
ATOM 2604 C C . GLU A 1 323 ? -10.133 2.734 -6.562 1 92.56 323 GLU A C 1
ATOM 2606 O O . GLU A 1 323 ? -9.906 3.354 -7.605 1 92.56 323 GLU A O 1
ATOM 2611 N N . LEU A 1 324 ? -11.281 2.625 -6.047 1 90.25 324 LEU A N 1
ATOM 2612 C CA . LEU A 1 324 ? -12.469 3.129 -6.73 1 90.25 324 LEU A CA 1
ATOM 2613 C C . LEU A 1 324 ? -12.82 4.527 -6.242 1 90.25 324 LEU A C 1
ATOM 2615 O O . LEU A 1 324 ? -12.609 4.855 -5.074 1 90.25 324 LEU A O 1
ATOM 2619 N N . PRO A 1 325 ? -13.359 5.293 -7.172 1 85.44 325 PRO A N 1
ATOM 2620 C CA . PRO A 1 325 ? -13.922 6.559 -6.695 1 85.44 325 PRO A CA 1
ATOM 2621 C C . PRO A 1 325 ? -15.055 6.363 -5.684 1 85.44 325 PRO A C 1
ATOM 2623 O O . PRO A 1 325 ? -15.68 5.301 -5.652 1 85.44 325 PRO A O 1
ATOM 2626 N N . HIS A 1 326 ? -15.266 7.383 -4.871 1 82.38 326 HIS A N 1
ATOM 2627 C CA . HIS A 1 326 ? -16.234 7.289 -3.789 1 82.38 326 HIS A CA 1
ATOM 2628 C C . HIS A 1 326 ? -17.641 7.023 -4.328 1 82.38 326 HIS A C 1
ATOM 2630 O O . HIS A 1 326 ? -18.484 6.449 -3.633 1 82.38 326 HIS A O 1
ATOM 2636 N N . ASN A 1 327 ? -17.953 7.422 -5.504 1 81.31 327 ASN A N 1
ATOM 2637 C CA . ASN A 1 327 ? -19.281 7.277 -6.086 1 81.31 327 ASN A CA 1
ATOM 2638 C C . ASN A 1 327 ? -19.266 6.297 -7.258 1 81.31 327 ASN A C 1
ATOM 2640 O O . ASN A 1 327 ? -20.109 6.395 -8.156 1 81.31 327 ASN A O 1
ATOM 2644 N N . TYR A 1 328 ? -18.422 5.367 -7.148 1 84.88 328 TYR A N 1
ATOM 2645 C CA . TYR A 1 328 ? -18.266 4.469 -8.289 1 84.88 328 TYR A CA 1
ATOM 2646 C C . TYR A 1 328 ? -19.5 3.576 -8.445 1 84.88 328 TYR A C 1
ATOM 2648 O O . TYR A 1 328 ? -19.969 2.986 -7.469 1 84.88 328 TYR A O 1
ATOM 2656 N N . VAL A 1 329 ? -20.047 3.59 -9.625 1 83.81 329 VAL A N 1
ATOM 2657 C CA . VAL A 1 329 ? -21.078 2.66 -10.078 1 83.81 329 VAL A CA 1
ATOM 2658 C C . VAL A 1 329 ? -20.719 2.148 -11.477 1 83.81 329 VAL A C 1
ATOM 2660 O O . VAL A 1 329 ? -20.312 2.924 -12.344 1 83.81 329 VAL A O 1
ATOM 2663 N N . LEU A 1 330 ? -20.906 0.753 -11.523 1 80.75 330 LEU A N 1
ATOM 2664 C CA . LEU A 1 330 ? -20.562 0.15 -12.812 1 80.75 330 LEU A CA 1
ATOM 2665 C C . LEU A 1 330 ? -21.422 0.745 -13.93 1 80.75 330 LEU A C 1
ATOM 2667 O O . LEU A 1 330 ? -22.625 0.915 -13.773 1 80.75 330 LEU A O 1
ATOM 2671 N N . GLY A 1 331 ? -20.812 0.957 -15.203 1 63.12 331 GLY A N 1
ATOM 2672 C CA . GLY A 1 331 ? -21.5 1.478 -16.375 1 63.12 331 GLY A CA 1
ATOM 2673 C C . GLY A 1 331 ? -21.703 2.982 -16.344 1 63.12 331 GLY A C 1
ATOM 2674 O O . GLY A 1 331 ? -22.141 3.582 -17.312 1 63.12 331 GLY A O 1
ATOM 2675 N N . LYS A 1 332 ? -21.75 3.633 -15.18 1 53.12 332 LYS A N 1
ATOM 2676 C CA . LYS A 1 332 ? -21.781 5.09 -15.242 1 53.12 332 LYS A CA 1
ATOM 2677 C C . LYS A 1 332 ? -20.391 5.664 -15.453 1 53.12 332 LYS A C 1
ATOM 2679 O O . LYS A 1 332 ? -19.5 5.465 -14.625 1 53.12 332 LYS A O 1
ATOM 2684 N N . PRO A 1 333 ? -19.922 5.785 -16.688 1 42.88 333 PRO A N 1
ATOM 2685 C CA . PRO A 1 333 ? -18.594 6.359 -16.922 1 42.88 333 PRO A CA 1
ATOM 2686 C C . PRO A 1 333 ? -18.312 7.566 -16.031 1 42.88 333 PRO A C 1
ATOM 2688 O O . PRO A 1 333 ? -19.234 8.328 -15.711 1 42.88 333 PRO A O 1
ATOM 2691 N N . ASP A 1 334 ? -17.422 7.445 -15.203 1 43.41 334 ASP A N 1
ATOM 2692 C CA . ASP A 1 334 ? -17.062 8.719 -14.602 1 43.41 334 ASP A CA 1
ATOM 2693 C C . ASP A 1 334 ? -16.922 9.812 -15.664 1 43.41 334 ASP A C 1
ATOM 2695 O O . ASP A 1 334 ? -16.047 9.734 -16.531 1 43.41 334 ASP A O 1
ATOM 2699 N N . LYS A 1 335 ? -17.859 10.438 -15.953 1 37.88 335 LYS A N 1
ATOM 2700 C CA . LYS A 1 335 ? -17.828 11.469 -16.984 1 37.88 335 LYS A CA 1
ATOM 2701 C C . LYS A 1 335 ? -16.562 12.32 -16.891 1 37.88 335 LYS A C 1
ATOM 2703 O O . LYS A 1 335 ? -16 12.727 -17.891 1 37.88 335 LYS A O 1
ATOM 2708 N N . LYS A 1 336 ? -16.281 12.898 -15.789 1 36.59 336 LYS A N 1
ATOM 2709 C CA . LYS A 1 336 ? -15.258 13.938 -15.695 1 36.59 336 LYS A CA 1
ATOM 2710 C C . LYS A 1 336 ? -13.867 13.352 -15.922 1 36.59 336 LYS A C 1
ATOM 2712 O O . LYS A 1 336 ? -12.883 14.094 -16.016 1 36.59 336 LYS A O 1
ATOM 2717 N N . LEU A 1 337 ? -13.625 12.242 -15.625 1 32.75 337 LEU A N 1
ATOM 2718 C CA . LEU A 1 337 ? -12.273 11.734 -15.766 1 32.75 337 LEU A CA 1
ATOM 2719 C C . LEU A 1 337 ? -11.914 11.539 -17.234 1 32.75 337 LEU A C 1
ATOM 2721 O O . LEU A 1 337 ? -10.734 11.508 -17.594 1 32.75 337 LEU A O 1
ATOM 2725 N N . PHE A 1 338 ? -12.883 11.195 -18.062 1 31.28 338 PHE A N 1
ATOM 2726 C CA . PHE A 1 338 ? -12.609 10.922 -19.469 1 31.28 338 PHE A CA 1
ATOM 2727 C C . PHE A 1 338 ? -12.609 12.211 -20.281 1 31.28 338 PHE A C 1
ATOM 2729 O O . PHE A 1 338 ? -12.156 12.227 -21.438 1 31.28 338 PHE A O 1
ATOM 2736 N N . GLU A 1 339 ? -13.312 13.109 -19.859 1 30.27 339 GLU A N 1
ATOM 2737 C CA . GLU A 1 339 ? -13.305 14.227 -20.797 1 30.27 339 GLU A CA 1
ATOM 2738 C C . GLU A 1 339 ? -11.93 14.891 -20.844 1 30.27 339 GLU A C 1
ATOM 2740 O O . GLU A 1 339 ? -11.703 15.812 -21.625 1 30.27 339 GLU A O 1
ATOM 2745 N N . ARG A 1 340 ? -11.141 14.75 -19.75 1 28.34 340 ARG A N 1
ATOM 2746 C CA . ARG A 1 340 ? -9.922 15.547 -19.906 1 28.34 340 ARG A CA 1
ATOM 2747 C C . ARG A 1 340 ? -8.906 14.828 -20.781 1 28.34 340 ARG A C 1
ATOM 2749 O O . ARG A 1 340 ? -7.734 15.211 -20.828 1 28.34 340 ARG A O 1
ATOM 2756 N N . SER A 1 341 ? -9.18 13.766 -21.406 1 22.84 341 SER A N 1
ATOM 2757 C CA . SER A 1 341 ? -8.211 13.562 -22.484 1 22.84 341 SER A CA 1
ATOM 2758 C C . SER A 1 341 ? -8.336 14.641 -23.547 1 22.84 341 SER A C 1
ATOM 2760 O O . SER A 1 341 ? -9.445 15.055 -23.906 1 22.84 341 SER A O 1
ATOM 2762 N N . MET B 1 1 ? 24.219 12.688 4.711 1 68.44 1 MET B N 1
ATOM 2763 C CA . MET B 1 1 ? 23.688 13.484 5.812 1 68.44 1 MET B CA 1
ATOM 2764 C C . MET B 1 1 ? 22.281 13.969 5.504 1 68.44 1 MET B C 1
ATOM 2766 O O . MET B 1 1 ? 21.984 14.352 4.371 1 68.44 1 MET B O 1
ATOM 2770 N N . VAL B 1 2 ? 21.297 13.68 6.465 1 82.25 2 VAL B N 1
ATOM 2771 C CA . VAL B 1 2 ? 19.922 14.086 6.25 1 82.25 2 VAL B CA 1
ATOM 2772 C C . VAL B 1 2 ? 19.766 15.578 6.559 1 82.25 2 VAL B C 1
ATOM 2774 O O . VAL B 1 2 ? 20.359 16.078 7.516 1 82.25 2 VAL B O 1
ATOM 2777 N N . GLU B 1 3 ? 19.047 16.312 5.707 1 88.69 3 GLU B N 1
ATOM 2778 C CA . GLU B 1 3 ? 18.766 17.734 5.887 1 88.69 3 GLU B CA 1
ATOM 2779 C C . GLU B 1 3 ? 17.641 17.953 6.906 1 88.69 3 GLU B C 1
ATOM 2781 O O . GLU B 1 3 ? 16.734 17.125 7.027 1 88.69 3 GLU B O 1
ATOM 2786 N N . GLU B 1 4 ? 17.781 19.078 7.605 1 96.12 4 GLU B N 1
ATOM 2787 C CA . GLU B 1 4 ? 16.797 19.406 8.641 1 96.12 4 GLU B CA 1
ATOM 2788 C C . GLU B 1 4 ? 15.492 19.891 8.023 1 96.12 4 GLU B C 1
ATOM 2790 O O . GLU B 1 4 ? 14.453 19.906 8.688 1 96.12 4 GLU B O 1
ATOM 2795 N N . PHE B 1 5 ? 15.594 20.328 6.785 1 97.81 5 PHE B N 1
ATOM 2796 C CA . PHE B 1 5 ? 14.438 20.875 6.074 1 97.81 5 PHE B CA 1
ATOM 2797 C C . PHE B 1 5 ? 14.219 20.125 4.762 1 97.81 5 PHE B C 1
ATOM 2799 O O . PHE B 1 5 ? 15.148 19.531 4.215 1 97.81 5 PHE B O 1
ATOM 2806 N N . ILE B 1 6 ? 13.016 20.172 4.336 1 97.88 6 ILE B N 1
ATOM 2807 C CA . ILE B 1 6 ? 12.703 19.75 2.971 1 97.88 6 ILE B CA 1
ATOM 2808 C C . ILE B 1 6 ? 12.055 20.906 2.217 1 97.88 6 ILE B C 1
ATOM 2810 O O . ILE B 1 6 ? 11.422 21.781 2.822 1 97.88 6 ILE B O 1
ATOM 2814 N N . THR B 1 7 ? 12.234 20.938 0.935 1 98.12 7 THR B N 1
ATOM 2815 C CA . THR B 1 7 ? 11.594 21.938 0.09 1 98.12 7 THR B CA 1
ATOM 2816 C C . THR B 1 7 ? 10.266 21.422 -0.454 1 98.12 7 THR B C 1
ATOM 2818 O O . THR B 1 7 ? 10.219 20.359 -1.082 1 98.12 7 THR B O 1
ATOM 2821 N N . LEU B 1 8 ? 9.234 22.141 -0.163 1 98.56 8 LEU B N 1
ATOM 2822 C CA . LEU B 1 8 ? 7.902 21.781 -0.63 1 98.56 8 LEU B CA 1
ATOM 2823 C C . LEU B 1 8 ? 7.715 22.156 -2.096 1 98.56 8 LEU B C 1
ATOM 2825 O O . LEU B 1 8 ? 8.555 22.859 -2.672 1 98.56 8 LEU B O 1
ATOM 2829 N N . ARG B 1 9 ? 6.691 21.656 -2.67 1 97.62 9 ARG B N 1
ATOM 2830 C CA . ARG B 1 9 ? 6.395 21.859 -4.082 1 97.62 9 ARG B CA 1
ATOM 2831 C C . ARG B 1 9 ? 6.328 23.344 -4.418 1 97.62 9 ARG B C 1
ATOM 2833 O O . ARG B 1 9 ? 6.719 23.766 -5.512 1 97.62 9 ARG B O 1
ATOM 2840 N N . ASN B 1 10 ? 5.852 24.156 -3.504 1 97.94 10 ASN B N 1
ATOM 2841 C CA . ASN B 1 10 ? 5.703 25.578 -3.748 1 97.94 10 ASN B CA 1
ATOM 2842 C C . ASN B 1 10 ? 6.988 26.344 -3.428 1 97.94 10 ASN B C 1
ATOM 2844 O O . ASN B 1 10 ? 7.004 27.578 -3.428 1 97.94 10 ASN B O 1
ATOM 2848 N N . GLY B 1 11 ? 8.047 25.609 -2.99 1 97.88 11 GLY B N 1
ATOM 2849 C CA . GLY B 1 11 ? 9.336 26.219 -2.727 1 97.88 11 GLY B CA 1
ATOM 2850 C C . GLY B 1 11 ? 9.578 26.5 -1.256 1 97.88 11 GLY B C 1
ATOM 2851 O O . GLY B 1 11 ? 10.703 26.797 -0.847 1 97.88 11 GLY B O 1
ATOM 2852 N N . ALA B 1 12 ? 8.531 26.406 -0.422 1 97.56 12 ALA B N 1
ATOM 2853 C CA . ALA B 1 12 ? 8.68 26.656 1.01 1 97.56 12 ALA B CA 1
ATOM 2854 C C . ALA B 1 12 ? 9.57 25.594 1.661 1 97.56 12 ALA B C 1
ATOM 2856 O O . ALA B 1 12 ? 9.562 24.438 1.252 1 97.56 12 ALA B O 1
ATOM 2857 N N . LYS B 1 13 ? 10.297 26 2.672 1 97.88 13 LYS B N 1
ATOM 2858 C CA . LYS B 1 13 ? 11.125 25.078 3.455 1 97.88 13 LYS B CA 1
ATOM 2859 C C . LYS B 1 13 ? 10.383 24.609 4.703 1 97.88 13 LYS B C 1
ATOM 2861 O O . LYS B 1 13 ? 9.977 25.406 5.539 1 97.88 13 LYS B O 1
ATOM 2866 N N . MET B 1 14 ? 10.195 23.344 4.801 1 98.75 14 MET B N 1
ATOM 2867 C CA . MET B 1 14 ? 9.523 22.766 5.961 1 98.75 14 MET B CA 1
ATOM 2868 C C . MET B 1 14 ? 10.492 21.953 6.805 1 98.75 14 MET B C 1
ATOM 2870 O O . MET B 1 14 ? 11.203 21.094 6.285 1 98.75 14 MET B O 1
ATOM 2874 N N . PRO B 1 15 ? 10.578 22.281 8.133 1 98.75 15 PRO B N 1
ATOM 2875 C CA . PRO B 1 15 ? 11.367 21.391 8.992 1 98.75 15 PRO B CA 1
ATOM 2876 C C . PRO B 1 15 ? 10.883 19.938 8.945 1 98.75 15 PRO B C 1
ATOM 2878 O O . PRO B 1 15 ? 9.68 19.688 8.852 1 98.75 15 PRO B O 1
ATOM 2881 N N . ARG B 1 16 ? 11.766 19 9.062 1 98.44 16 ARG B N 1
ATOM 2882 C CA . ARG B 1 16 ? 11.422 17.594 8.875 1 98.44 16 ARG B CA 1
ATOM 2883 C C . ARG B 1 16 ? 10.93 16.969 10.18 1 98.44 16 ARG B C 1
ATOM 2885 O O . ARG B 1 16 ? 10.297 15.914 10.172 1 98.44 16 ARG B O 1
ATOM 2892 N N . VAL B 1 17 ? 11.328 17.578 11.281 1 98.69 17 VAL B N 1
ATOM 2893 C CA . VAL B 1 17 ? 10.867 17.109 12.586 1 98.69 17 VAL B CA 1
ATOM 2894 C C . VAL B 1 17 ? 10.023 18.188 13.258 1 98.69 17 VAL B C 1
ATOM 2896 O O . VAL B 1 17 ? 10.461 19.328 13.406 1 98.69 17 VAL B O 1
ATOM 2899 N N . GLY B 1 18 ? 8.805 17.844 13.625 1 98.62 18 GLY B N 1
ATOM 2900 C CA . GLY B 1 18 ? 7.906 18.797 14.266 1 98.62 18 GLY B CA 1
ATOM 2901 C C . GLY B 1 18 ? 7.309 18.266 15.555 1 98.62 18 GLY B C 1
ATOM 2902 O O . GLY B 1 18 ? 7.363 17.062 15.836 1 98.62 18 GLY B O 1
ATOM 2903 N N . LEU B 1 19 ? 6.816 19.188 16.344 1 98.25 19 LEU B N 1
ATOM 2904 C CA . LEU B 1 19 ? 6.082 18.844 17.562 1 98.25 19 LEU B CA 1
ATOM 2905 C C . LEU B 1 19 ? 4.586 18.734 17.281 1 98.25 19 LEU B C 1
ATOM 2907 O O . LEU B 1 19 ? 3.969 19.703 16.812 1 98.25 19 LEU B O 1
ATOM 2911 N N . GLY B 1 20 ? 4.051 17.562 17.516 1 96.56 20 GLY B N 1
ATOM 2912 C CA . GLY B 1 20 ? 2.607 17.391 17.5 1 96.56 20 GLY B CA 1
ATOM 2913 C C . GLY B 1 20 ? 1.956 17.812 18.812 1 96.56 20 GLY B C 1
ATOM 2914 O O . GLY B 1 20 ? 2.561 17.688 19.875 1 96.56 20 GLY B O 1
ATOM 2915 N N . THR B 1 21 ? 0.679 18.203 18.719 1 94.75 21 THR B N 1
ATOM 2916 C CA . THR B 1 21 ? 0.059 18.719 19.938 1 94.75 21 THR B CA 1
ATOM 2917 C C . THR B 1 21 ? -1.244 17.984 20.234 1 94.75 21 THR B C 1
ATOM 2919 O O . THR B 1 21 ? -1.996 18.375 21.125 1 94.75 21 THR B O 1
ATOM 2922 N N . TRP B 1 22 ? -1.492 16.891 19.516 1 89.19 22 TRP B N 1
ATOM 2923 C CA . TRP B 1 22 ? -2.689 16.094 19.734 1 89.19 22 TRP B CA 1
ATOM 2924 C C . TRP B 1 22 ? -2.732 15.562 21.172 1 89.19 22 TRP B C 1
ATOM 2926 O O . TRP B 1 22 ? -1.733 15.055 21.688 1 89.19 22 TRP B O 1
ATOM 2936 N N . LYS B 1 23 ? -3.887 15.695 21.922 1 78.06 23 LYS B N 1
ATOM 2937 C CA . LYS B 1 23 ? -4.184 15.133 23.234 1 78.06 23 LYS B CA 1
ATOM 2938 C C . LYS B 1 23 ? -3.322 15.781 24.312 1 78.06 23 LYS B C 1
ATOM 2940 O O . LYS B 1 23 ? -3.229 15.273 25.422 1 78.06 23 LYS B O 1
ATOM 2945 N N . ALA B 1 24 ? -2.648 16.828 24.016 1 79.94 24 ALA B N 1
ATOM 2946 C CA . ALA B 1 24 ? -1.893 17.531 25.047 1 79.94 24 ALA B CA 1
ATOM 2947 C C . ALA B 1 24 ? -2.799 18.453 25.859 1 79.94 24 ALA B C 1
ATOM 2949 O O . ALA B 1 24 ? -3.496 19.312 25.297 1 79.94 24 ALA B O 1
ATOM 2950 N N . PRO B 1 25 ? -2.795 18.203 27.172 1 81.88 25 PRO B N 1
ATOM 2951 C CA . PRO B 1 25 ? -3.59 19.125 27.969 1 81.88 25 PRO B CA 1
ATOM 2952 C C . PRO B 1 25 ? -3.123 20.578 27.828 1 81.88 25 PRO B C 1
ATOM 2954 O O . PRO B 1 25 ? -1.923 20.828 27.719 1 81.88 25 PRO B O 1
ATOM 2957 N N . ALA B 1 26 ? -4.109 21.422 27.891 1 80.69 26 ALA B N 1
ATOM 2958 C CA . ALA B 1 26 ? -3.844 22.844 27.672 1 80.69 26 ALA B CA 1
ATOM 2959 C C . ALA B 1 26 ? -2.744 23.344 28.594 1 80.69 26 ALA B C 1
ATOM 2961 O O . ALA B 1 26 ? -1.843 24.062 28.172 1 80.69 26 ALA B O 1
ATOM 2962 N N . GLU B 1 27 ? -2.773 22.859 29.75 1 83.19 27 GLU B N 1
ATOM 2963 C CA . GLU B 1 27 ? -1.847 23.344 30.781 1 83.19 27 GLU B CA 1
ATOM 2964 C C . GLU B 1 27 ? -0.412 22.938 30.453 1 83.19 27 GLU B C 1
ATOM 2966 O O . GLU B 1 27 ? 0.534 23.656 30.797 1 83.19 27 GLU B O 1
ATOM 2971 N N . MET B 1 28 ? -0.34 21.828 29.781 1 91.5 28 MET B N 1
ATOM 2972 C CA . MET B 1 28 ? 0.992 21.312 29.484 1 91.5 28 MET B CA 1
ATOM 2973 C C . MET B 1 28 ? 1.447 21.734 28.094 1 91.5 28 MET B C 1
ATOM 2975 O O . MET B 1 28 ? 2.643 21.734 27.797 1 91.5 28 MET B O 1
ATOM 2979 N N . THR B 1 29 ? 0.536 22.141 27.328 1 94.12 29 THR B N 1
ATOM 2980 C CA . THR B 1 29 ? 0.811 22.469 25.938 1 94.12 29 THR B CA 1
ATOM 2981 C C . THR B 1 29 ? 1.715 23.688 25.844 1 94.12 29 THR B C 1
ATOM 2983 O O . THR B 1 29 ? 2.684 23.703 25.078 1 94.12 29 THR B O 1
ATOM 2986 N N . LYS B 1 30 ? 1.418 24.688 26.641 1 94.81 30 LYS B N 1
ATOM 2987 C CA . LYS B 1 30 ? 2.207 25.922 26.578 1 94.81 30 LYS B CA 1
ATOM 2988 C C . LYS B 1 30 ? 3.68 25.641 26.875 1 94.81 30 LYS B C 1
ATOM 2990 O O . LYS B 1 30 ? 4.559 26.062 26.109 1 94.81 30 LYS B O 1
ATOM 2995 N N . ALA B 1 31 ? 3.885 24.922 27.938 1 95.56 31 ALA B N 1
ATOM 2996 C CA . ALA B 1 31 ? 5.25 24.578 28.328 1 95.56 31 ALA B CA 1
ATOM 2997 C C . ALA B 1 31 ? 5.926 23.719 27.266 1 95.56 31 ALA B C 1
ATOM 2999 O O . ALA B 1 31 ? 7.117 23.891 26.984 1 95.56 31 ALA B O 1
ATOM 3000 N N . ALA B 1 32 ? 5.223 22.828 26.688 1 96.81 32 ALA B N 1
ATOM 3001 C CA . ALA B 1 32 ? 5.762 21.938 25.672 1 96.81 32 ALA B CA 1
ATOM 3002 C C . ALA B 1 32 ? 6.207 22.719 24.438 1 96.81 32 ALA B C 1
ATOM 3004 O O . ALA B 1 32 ? 7.289 22.484 23.891 1 96.81 32 ALA B O 1
ATOM 3005 N N . ILE B 1 33 ? 5.383 23.656 24.031 1 97.69 33 ILE B N 1
ATOM 3006 C CA . ILE B 1 33 ? 5.684 24.484 22.859 1 97.69 33 ILE B CA 1
ATOM 3007 C C . ILE B 1 33 ? 6.953 25.281 23.125 1 97.69 33 ILE B C 1
ATOM 3009 O O . ILE B 1 33 ? 7.859 25.312 22.281 1 97.69 33 ILE B O 1
ATOM 3013 N N . LYS B 1 34 ? 6.996 25.938 24.219 1 97.19 34 LYS B N 1
ATOM 3014 C CA . LYS B 1 34 ? 8.156 26.75 24.562 1 97.19 34 LYS B CA 1
ATOM 3015 C C . LYS B 1 34 ? 9.43 25.906 24.625 1 97.19 34 LYS B C 1
ATOM 3017 O O . LYS B 1 34 ? 10.469 26.297 24.109 1 97.19 34 LYS B O 1
ATOM 3022 N N . CYS B 1 35 ? 9.289 24.781 25.266 1 97.5 35 CYS B N 1
ATOM 3023 C CA . CYS B 1 35 ? 10.414 23.859 25.359 1 97.5 35 CYS B CA 1
ATOM 3024 C C . CYS B 1 35 ? 10.891 23.422 23.969 1 97.5 35 CYS B C 1
ATOM 3026 O O . CYS B 1 35 ? 12.094 23.438 23.688 1 97.5 35 CYS B O 1
ATOM 3028 N N . ALA B 1 36 ? 9.984 23.078 23.125 1 98.31 36 ALA B N 1
ATOM 3029 C CA . ALA B 1 36 ? 10.32 22.609 21.781 1 98.31 36 ALA B CA 1
ATOM 3030 C C . ALA B 1 36 ? 11.047 23.703 21 1 98.31 36 ALA B C 1
ATOM 3032 O O . ALA B 1 36 ? 12.117 23.453 20.438 1 98.31 36 ALA B O 1
ATOM 3033 N N . VAL B 1 37 ? 10.508 24.891 20.969 1 98.31 37 VAL B N 1
ATOM 3034 C CA . VAL B 1 37 ? 11.086 25.984 20.203 1 98.31 37 VAL B CA 1
ATOM 3035 C C . VAL B 1 37 ? 12.484 26.312 20.734 1 98.31 37 VAL B C 1
ATOM 3037 O O . VAL B 1 37 ? 13.422 26.469 19.938 1 98.31 37 VAL B O 1
ATOM 3040 N N . LYS B 1 38 ? 12.625 26.328 21.969 1 97.75 38 LYS B N 1
ATOM 3041 C CA . LYS B 1 38 ? 13.922 26.625 22.578 1 97.75 38 LYS B CA 1
ATOM 3042 C C . LYS B 1 38 ? 14.914 25.5 22.312 1 97.75 38 LYS B C 1
ATOM 3044 O O . LYS B 1 38 ? 16.125 25.703 22.344 1 97.75 38 LYS B O 1
ATOM 3049 N N . SER B 1 39 ? 14.414 24.297 22.078 1 97.12 39 SER B N 1
ATOM 3050 C CA . SER B 1 39 ? 15.258 23.141 21.828 1 97.12 39 SER B CA 1
ATOM 3051 C C . SER B 1 39 ? 15.633 23.031 20.359 1 97.12 39 SER B C 1
ATOM 3053 O O . SER B 1 39 ? 16.391 22.141 19.969 1 97.12 39 SER B O 1
ATOM 3055 N N . GLY B 1 40 ? 15.023 23.844 19.531 1 96.94 40 GLY B N 1
ATOM 3056 C CA . GLY B 1 40 ? 15.445 23.859 18.141 1 96.94 40 GLY B CA 1
ATOM 3057 C C . GLY B 1 40 ? 14.32 23.562 17.172 1 96.94 40 GLY B C 1
ATOM 3058 O O . GLY B 1 40 ? 14.461 23.797 15.969 1 96.94 40 GLY B O 1
ATOM 3059 N N . TYR B 1 41 ? 13.164 23.078 17.688 1 98.38 41 TYR B N 1
ATOM 3060 C CA . TYR B 1 41 ? 12.031 22.844 16.812 1 98.38 41 TYR B CA 1
ATOM 3061 C C . TYR B 1 41 ? 11.594 24.125 16.109 1 98.38 41 TYR B C 1
ATOM 3063 O O . TYR B 1 41 ? 11.586 25.188 16.719 1 98.38 41 TYR B O 1
ATOM 3071 N N . ARG B 1 42 ? 11.18 23.922 14.891 1 98.69 42 ARG B N 1
ATOM 3072 C CA . ARG B 1 42 ? 10.641 25.062 14.164 1 98.69 42 ARG B CA 1
ATOM 3073 C C . ARG B 1 42 ? 9.328 24.703 13.477 1 98.69 42 ARG B C 1
ATOM 3075 O O . ARG B 1 42 ? 8.75 25.531 12.758 1 98.69 42 ARG B O 1
ATOM 3082 N N . LEU B 1 43 ? 8.859 23.516 13.625 1 98.88 43 LEU B N 1
ATOM 3083 C CA . LEU B 1 43 ? 7.559 23.078 13.133 1 98.88 43 LEU B CA 1
ATOM 3084 C C . LEU B 1 43 ? 6.629 22.719 14.281 1 98.88 43 LEU B C 1
ATOM 3086 O O . LEU B 1 43 ? 6.984 21.906 15.141 1 98.88 43 LEU B O 1
ATOM 3090 N N . ILE B 1 44 ? 5.512 23.359 14.367 1 98.62 44 ILE B N 1
ATOM 3091 C CA . ILE B 1 44 ? 4.445 23.062 15.312 1 98.62 44 ILE B CA 1
ATOM 3092 C C . ILE B 1 44 ? 3.195 22.609 14.562 1 98.62 44 ILE B C 1
ATOM 3094 O O . ILE B 1 44 ? 2.713 23.328 13.672 1 98.62 44 ILE B O 1
ATOM 3098 N N . ASP B 1 45 ? 2.754 21.438 14.859 1 98.56 45 ASP B N 1
ATOM 3099 C CA . ASP B 1 45 ? 1.546 20.875 14.266 1 98.56 45 ASP B CA 1
ATOM 3100 C C . ASP B 1 45 ? 0.368 20.953 15.234 1 98.56 45 ASP B C 1
ATOM 3102 O O . ASP B 1 45 ? 0.461 20.484 16.375 1 98.56 45 ASP B O 1
ATOM 3106 N N . THR B 1 46 ? -0.679 21.531 14.836 1 97.31 46 THR B N 1
ATOM 3107 C CA . THR B 1 46 ? -1.864 21.688 15.664 1 97.31 46 THR B CA 1
ATOM 3108 C C . THR B 1 46 ? -3.135 21.5 14.844 1 97.31 46 THR B C 1
ATOM 3110 O O . THR B 1 46 ? -3.07 21.141 13.672 1 97.31 46 THR B O 1
ATOM 3113 N N . ALA B 1 47 ? -4.273 21.531 15.547 1 94.75 47 ALA B N 1
ATOM 3114 C CA . ALA B 1 47 ? -5.594 21.438 14.93 1 94.75 47 ALA B CA 1
ATOM 3115 C C . ALA B 1 47 ? -6.66 22.078 15.812 1 94.75 47 ALA B C 1
ATOM 3117 O O . ALA B 1 47 ? -6.52 22.109 17.031 1 94.75 47 ALA B O 1
ATOM 3118 N N . ASN B 1 48 ? -7.668 22.578 15.133 1 88.5 48 ASN B N 1
ATOM 3119 C CA . ASN B 1 48 ? -8.742 23.203 15.898 1 88.5 48 ASN B CA 1
ATOM 3120 C C . ASN B 1 48 ? -9.453 22.203 16.797 1 88.5 48 ASN B C 1
ATOM 3122 O O . ASN B 1 48 ? -9.82 22.516 17.938 1 88.5 48 ASN B O 1
ATOM 3126 N N . ASP B 1 49 ? -9.539 20.969 16.328 1 86.75 49 ASP B N 1
ATOM 3127 C CA . ASP B 1 49 ? -10.289 19.969 17.078 1 86.75 49 ASP B CA 1
ATOM 3128 C C . ASP B 1 49 ? -9.5 19.469 18.281 1 86.75 49 ASP B C 1
ATOM 3130 O O . ASP B 1 49 ? -10.039 18.766 19.141 1 86.75 49 ASP B O 1
ATOM 3134 N N . TYR B 1 50 ? -8.273 19.828 18.391 1 88 50 TYR B N 1
ATOM 3135 C CA . TYR B 1 50 ? -7.457 19.438 19.547 1 88 50 TYR B CA 1
ATOM 3136 C C . TYR B 1 50 ? -7.816 20.266 20.766 1 88 50 TYR B C 1
ATOM 3138 O O . TYR B 1 50 ? -7.465 19.906 21.891 1 88 50 TYR B O 1
ATOM 3146 N N . ALA B 1 51 ? -8.414 21.406 20.547 1 87 51 ALA B N 1
ATOM 3147 C CA . ALA B 1 51 ? -8.938 22.281 21.594 1 87 51 ALA B CA 1
ATOM 3148 C C . ALA B 1 51 ? -7.809 22.891 22.406 1 87 51 ALA B C 1
ATOM 3150 O O . ALA B 1 51 ? -7.949 23.094 23.625 1 87 51 ALA B O 1
ATOM 3151 N N . ASN B 1 52 ? -6.641 23.094 21.75 1 92 52 ASN B N 1
ATOM 3152 C CA . ASN B 1 52 ? -5.535 23.703 22.5 1 92 52 ASN B CA 1
ATOM 3153 C C . ASN B 1 52 ? -4.844 24.797 21.688 1 92 52 ASN B C 1
ATOM 3155 O O . ASN B 1 52 ? -3.754 25.234 22.047 1 92 52 ASN B O 1
ATOM 3159 N N . GLU B 1 53 ? -5.445 25.281 20.641 1 95.44 53 GLU B N 1
ATOM 3160 C CA . GLU B 1 53 ? -4.832 26.297 19.781 1 95.44 53 GLU B CA 1
ATOM 3161 C C . GLU B 1 53 ? -4.66 27.609 20.547 1 95.44 53 GLU B C 1
ATOM 3163 O O . GLU B 1 53 ? -3.674 28.328 20.344 1 95.44 53 GLU B O 1
ATOM 3168 N N . HIS B 1 54 ? -5.594 27.984 21.406 1 95.31 54 HIS B N 1
ATOM 3169 C CA . HIS B 1 54 ? -5.508 29.234 22.141 1 95.31 54 HIS B CA 1
ATOM 3170 C C . HIS B 1 54 ? -4.281 29.25 23.047 1 95.31 54 HIS B C 1
ATOM 3172 O O . HIS B 1 54 ? -3.615 30.281 23.188 1 95.31 54 HIS B O 1
ATOM 3178 N N . VAL B 1 55 ? -3.992 28.125 23.609 1 96.25 55 VAL B N 1
ATOM 3179 C CA . VAL B 1 55 ? -2.836 28.031 24.484 1 96.25 55 VAL B CA 1
ATOM 3180 C C . VAL B 1 55 ? -1.551 28.062 23.656 1 96.25 55 VAL B C 1
ATOM 3182 O O . VAL B 1 55 ? -0.537 28.609 24.094 1 96.25 55 VAL B O 1
ATOM 3185 N N . ILE B 1 56 ? -1.617 27.484 22.547 1 97.62 56 ILE B N 1
ATOM 3186 C CA . ILE B 1 56 ? -0.493 27.562 21.609 1 97.62 56 ILE B CA 1
ATOM 3187 C C . ILE B 1 56 ? -0.244 29.016 21.219 1 97.62 56 ILE B C 1
ATOM 3189 O O . ILE B 1 56 ? 0.9 29.469 21.219 1 97.62 56 ILE B O 1
ATOM 3193 N N . GLY B 1 57 ? -1.324 29.719 20.922 1 98.12 57 GLY B N 1
ATOM 3194 C CA . GLY B 1 57 ? -1.21 31.125 20.609 1 98.12 57 GLY B CA 1
ATOM 3195 C C . GLY B 1 57 ? -0.552 31.938 21.719 1 98.12 57 GLY B C 1
ATOM 3196 O O . GLY B 1 57 ? 0.265 32.812 21.453 1 98.12 57 GLY B O 1
ATOM 3197 N N . GLU B 1 58 ? -0.879 31.656 22.906 1 97.69 58 GLU B N 1
ATOM 3198 C CA . GLU B 1 58 ? -0.264 32.312 24.062 1 97.69 58 GLU B CA 1
ATOM 3199 C C . GLU B 1 58 ? 1.234 32.031 24.109 1 97.69 58 GLU B C 1
ATOM 3201 O O . GLU B 1 58 ? 2.033 32.938 24.344 1 97.69 58 GLU B O 1
ATOM 3206 N N . ALA B 1 59 ? 1.566 30.797 23.938 1 97.62 59 ALA B N 1
ATOM 3207 C CA . ALA B 1 59 ? 2.975 30.406 23.953 1 97.62 59 ALA B CA 1
ATOM 3208 C C . ALA B 1 59 ? 3.754 31.125 22.859 1 97.62 59 ALA B C 1
ATOM 3210 O O . ALA B 1 59 ? 4.848 31.641 23.094 1 97.62 59 ALA B O 1
ATOM 3211 N N . LEU B 1 60 ? 3.188 31.234 21.703 1 98.38 60 LEU B N 1
ATOM 3212 C CA . LEU B 1 60 ? 3.828 31.906 20.562 1 98.38 60 LEU B CA 1
ATOM 3213 C C . LEU B 1 60 ? 4.031 33.375 20.859 1 98.38 60 LEU B C 1
ATOM 3215 O O . LEU B 1 60 ? 5.117 33.906 20.625 1 98.38 60 LEU B O 1
ATOM 3219 N N . ALA B 1 61 ? 2.977 33.969 21.359 1 98.19 61 ALA B N 1
ATOM 3220 C CA . ALA B 1 61 ? 3.061 35.406 21.688 1 98.19 61 ALA B CA 1
ATOM 3221 C C . ALA B 1 61 ? 4.211 35.656 22.656 1 98.19 61 ALA B C 1
ATOM 3223 O O . ALA B 1 61 ? 4.957 36.625 22.484 1 98.19 61 ALA B O 1
ATOM 3224 N N . GLU B 1 62 ? 4.293 34.844 23.594 1 97.81 62 GLU B N 1
ATOM 3225 C CA . GLU B 1 62 ? 5.367 35 24.578 1 97.81 62 GLU B CA 1
ATOM 3226 C C . GLU B 1 62 ? 6.734 34.781 23.938 1 97.81 62 GLU B C 1
ATOM 3228 O O . GLU B 1 62 ? 7.664 35.562 24.188 1 97.81 62 GLU B O 1
ATOM 3233 N N . LEU B 1 63 ? 6.875 33.812 23.156 1 98.25 63 LEU B N 1
ATOM 3234 C CA . LEU B 1 63 ? 8.133 33.5 22.5 1 98.25 63 LEU B CA 1
ATOM 3235 C C . LEU B 1 63 ? 8.562 34.656 21.578 1 98.25 63 LEU B C 1
ATOM 3237 O O . LEU B 1 63 ? 9.742 34.969 21.5 1 98.25 63 LEU B O 1
ATOM 3241 N N . PHE B 1 64 ? 7.574 35.219 20.891 1 98.31 64 PHE B N 1
ATOM 3242 C CA . PHE B 1 64 ? 7.855 36.375 20.031 1 98.31 64 PHE B CA 1
ATOM 3243 C C . PHE B 1 64 ? 8.273 37.594 20.859 1 98.31 64 PHE B C 1
ATOM 3245 O O . PHE B 1 64 ? 9.258 38.25 20.531 1 98.31 64 PHE B O 1
ATOM 3252 N N . ALA B 1 65 ? 7.582 37.812 21.875 1 98.06 65 ALA B N 1
ATOM 3253 C CA . ALA B 1 65 ? 7.855 38.938 22.734 1 98.06 65 ALA B CA 1
ATOM 3254 C C . ALA B 1 65 ? 9.234 38.844 23.375 1 98.06 65 ALA B C 1
ATOM 3256 O O . ALA B 1 65 ? 9.938 39.844 23.531 1 98.06 65 ALA B O 1
ATOM 3257 N N . GLU B 1 66 ? 9.586 37.656 23.719 1 97.69 66 GLU B N 1
ATOM 3258 C CA . GLU B 1 66 ? 10.875 37.406 24.359 1 97.69 66 GLU B CA 1
ATOM 3259 C C . GLU B 1 66 ? 12.016 37.406 23.359 1 97.69 66 GLU B C 1
ATOM 3261 O O . GLU B 1 66 ? 13.188 37.375 23.734 1 97.69 66 GLU B O 1
ATOM 3266 N N . GLY B 1 67 ? 11.664 37.406 22.125 1 97.75 67 GLY B N 1
ATOM 3267 C CA . GLY B 1 67 ? 12.672 37.438 21.078 1 97.75 67 GLY B CA 1
ATOM 3268 C C . GLY B 1 67 ? 13.367 36.094 20.891 1 97.75 67 GLY B C 1
ATOM 3269 O O . GLY B 1 67 ? 14.469 36.062 20.344 1 97.75 67 GLY B O 1
ATOM 3270 N N . VAL B 1 68 ? 12.758 35.062 21.359 1 97.94 68 VAL B N 1
ATOM 3271 C CA . VAL B 1 68 ? 13.328 33.719 21.203 1 97.94 68 VAL B CA 1
ATOM 3272 C C . VAL B 1 68 ? 13.281 33.312 19.734 1 97.94 68 VAL B C 1
ATOM 3274 O O . VAL B 1 68 ? 14.211 32.656 19.234 1 97.94 68 VAL B O 1
ATOM 3277 N N . VAL B 1 69 ? 12.203 33.625 19.078 1 98.06 69 VAL B N 1
ATOM 3278 C CA . VAL B 1 69 ? 11.992 33.344 17.656 1 98.06 69 VAL B CA 1
ATOM 3279 C C . VAL B 1 69 ? 11.086 34.375 17.047 1 98.06 69 VAL B C 1
ATOM 3281 O O . VAL B 1 69 ? 10.305 35.031 17.75 1 98.06 69 VAL B O 1
ATOM 3284 N N . LYS B 1 70 ? 11.234 34.531 15.781 1 98.38 70 LYS B N 1
ATOM 3285 C CA . LYS B 1 70 ? 10.312 35.344 15.008 1 98.38 70 LYS B CA 1
ATOM 3286 C C . LYS B 1 70 ? 9.25 34.5 14.328 1 98.38 70 LYS B C 1
ATOM 3288 O O . LYS B 1 70 ? 9.461 33.312 14.102 1 98.38 70 LYS B O 1
ATOM 3293 N N . ARG B 1 71 ? 8.133 35.094 14 1 98.44 71 ARG B N 1
ATOM 3294 C CA . ARG B 1 71 ? 7.027 34.375 13.375 1 98.44 71 ARG B CA 1
ATOM 3295 C C . ARG B 1 71 ? 7.492 33.656 12.117 1 98.44 71 ARG B C 1
ATOM 3297 O O . ARG B 1 71 ? 7.121 32.5 11.891 1 98.44 71 ARG B O 1
ATOM 3304 N N . GLU B 1 72 ? 8.367 34.281 11.297 1 98.12 72 GLU B N 1
ATOM 3305 C CA . GLU B 1 72 ? 8.766 33.75 10 1 98.12 72 GLU B CA 1
ATOM 3306 C C . GLU B 1 72 ? 9.742 32.594 10.148 1 98.12 72 GLU B C 1
ATOM 3308 O O . GLU B 1 72 ? 10.016 31.875 9.18 1 98.12 72 GLU B O 1
ATOM 3313 N N . GLU B 1 73 ? 10.195 32.375 11.344 1 98.31 73 GLU B N 1
ATOM 3314 C CA . GLU B 1 73 ? 11.125 31.281 11.602 1 98.31 73 GLU B CA 1
ATOM 3315 C C . GLU B 1 73 ? 10.383 29.984 11.953 1 98.31 73 GLU B C 1
ATOM 3317 O O . GLU B 1 73 ? 10.984 28.906 12.008 1 98.31 73 GLU B O 1
ATOM 3322 N N . LEU B 1 74 ? 9.094 30.094 12.18 1 98.75 74 LEU B N 1
ATOM 3323 C CA . LEU B 1 74 ? 8.289 28.938 12.555 1 98.75 74 LEU B CA 1
ATOM 3324 C C . LEU B 1 74 ? 7.434 28.469 11.391 1 98.75 74 LEU B C 1
ATOM 3326 O O . LEU B 1 74 ? 6.938 29.281 10.609 1 98.75 74 LEU B O 1
ATOM 3330 N N . PHE B 1 75 ? 7.383 27.203 11.242 1 98.88 75 PHE B N 1
ATOM 3331 C CA . PHE B 1 75 ? 6.422 26.547 10.359 1 98.88 75 PHE B CA 1
ATOM 3332 C C . PHE B 1 75 ? 5.223 26.047 11.156 1 98.88 75 PHE B C 1
ATOM 3334 O O . PHE B 1 75 ? 5.324 25.047 11.875 1 98.88 75 PHE B O 1
ATOM 3341 N N . ILE B 1 76 ? 4.121 26.719 11.047 1 98.88 76 ILE B N 1
ATOM 3342 C CA . ILE B 1 76 ? 2.916 26.344 11.789 1 98.88 76 ILE B CA 1
ATOM 3343 C C . ILE B 1 76 ? 1.936 25.641 10.852 1 98.88 76 ILE B C 1
ATOM 3345 O O . ILE B 1 76 ? 1.54 26.203 9.828 1 98.88 76 ILE B O 1
ATOM 3349 N N . GLN B 1 77 ? 1.616 24.422 11.18 1 98.88 77 GLN B N 1
ATOM 3350 C CA . GLN B 1 77 ? 0.664 23.625 10.414 1 98.88 77 GLN B CA 1
ATOM 3351 C C . GLN B 1 77 ? -0.624 23.391 11.203 1 98.88 77 GLN B C 1
ATOM 3353 O O . GLN B 1 77 ? -0.582 23.031 12.383 1 98.88 77 GLN B O 1
ATOM 3358 N N . CYS B 1 78 ? -1.742 23.656 10.609 1 98.5 78 CYS B N 1
ATOM 3359 C CA . CYS B 1 78 ? -3.037 23.406 11.234 1 98.5 78 CYS B CA 1
ATOM 3360 C C . CYS B 1 78 ? -3.947 22.609 10.32 1 98.5 78 CYS B C 1
ATOM 3362 O O . CYS B 1 78 ? -3.545 22.219 9.211 1 98.5 78 CYS B O 1
ATOM 3364 N N . LYS B 1 79 ? -5.148 22.266 10.844 1 98.31 79 LYS B N 1
ATOM 3365 C CA . LYS B 1 79 ? -5.992 21.328 10.094 1 98.31 79 LYS B CA 1
ATOM 3366 C C . LYS B 1 79 ? -7.449 21.797 10.094 1 98.31 79 LYS B C 1
ATOM 3368 O O . LYS B 1 79 ? -7.957 22.266 11.117 1 98.31 79 LYS B O 1
ATOM 3373 N N . LEU B 1 80 ? -8.039 21.609 8.938 1 97.5 80 LEU B N 1
ATOM 3374 C CA . LEU B 1 80 ? -9.477 21.812 8.781 1 97.5 80 LEU B CA 1
ATOM 3375 C C . LEU B 1 80 ? -10.242 20.562 9.211 1 97.5 80 LEU B C 1
ATOM 3377 O O . LEU B 1 80 ? -10.055 19.484 8.641 1 97.5 80 LEU B O 1
ATOM 3381 N N . TRP B 1 81 ? -11.094 20.781 10.18 1 94.12 81 TRP B N 1
ATOM 3382 C CA . TRP B 1 81 ? -11.844 19.656 10.727 1 94.12 81 TRP B CA 1
ATOM 3383 C C . TRP B 1 81 ? -13 19.281 9.812 1 94.12 81 TRP B C 1
ATOM 3385 O O . TRP B 1 81 ? -13.453 20.094 9 1 94.12 81 TRP B O 1
ATOM 3395 N N . ASN B 1 82 ? -13.594 18.156 10 1 93.5 82 ASN B N 1
ATOM 3396 C CA . ASN B 1 82 ? -14.531 17.484 9.109 1 93.5 82 ASN B CA 1
ATOM 3397 C C . ASN B 1 82 ? -15.867 18.219 9.039 1 93.5 82 ASN B C 1
ATOM 3399 O O . ASN B 1 82 ? -16.594 18.109 8.047 1 93.5 82 ASN B O 1
ATOM 3403 N N . THR B 1 83 ? -16.203 18.969 10.008 1 91.69 83 THR B N 1
ATOM 3404 C CA . THR B 1 83 ? -17.484 19.656 10.039 1 91.69 83 THR B CA 1
ATOM 3405 C C . THR B 1 83 ? -17.453 20.922 9.188 1 91.69 83 THR B C 1
ATOM 3407 O O . THR B 1 83 ? -18.484 21.547 8.945 1 91.69 83 THR B O 1
ATOM 3410 N N . ASN B 1 84 ? -16.312 21.219 8.633 1 94.81 84 ASN B N 1
ATOM 3411 C CA . ASN B 1 84 ? -16.141 22.516 7.969 1 94.81 84 ASN B CA 1
ATOM 3412 C C . ASN B 1 84 ? -15.758 22.328 6.5 1 94.81 84 ASN B C 1
ATOM 3414 O O . ASN B 1 84 ? -15.117 23.219 5.91 1 94.81 84 ASN B O 1
ATOM 3418 N N . HIS B 1 85 ? -16.172 21.266 5.938 1 95.88 85 HIS B N 1
ATOM 3419 C CA . HIS B 1 85 ? -15.789 20.953 4.562 1 95.88 85 HIS B CA 1
ATOM 3420 C C . HIS B 1 85 ? -16.578 21.812 3.576 1 95.88 85 HIS B C 1
ATOM 3422 O O . HIS B 1 85 ? -16.125 22.047 2.453 1 95.88 85 HIS B O 1
ATOM 3428 N N . ARG B 1 86 ? -17.781 22.234 3.939 1 95.12 86 ARG B N 1
ATOM 3429 C CA . ARG B 1 86 ? -18.594 23.047 3.035 1 95.12 86 ARG B CA 1
ATOM 3430 C C . ARG B 1 86 ? -17.875 24.359 2.711 1 95.12 86 ARG B C 1
ATOM 3432 O O . ARG B 1 86 ? -17.266 24.969 3.586 1 95.12 86 ARG B O 1
ATOM 3439 N N . LYS B 1 87 ? -18.094 24.812 1.543 1 96.31 87 LYS B N 1
ATOM 3440 C CA . LYS B 1 87 ? -17.406 26 1.031 1 96.31 87 LYS B CA 1
ATOM 3441 C C . LYS B 1 87 ? -17.547 27.172 1.984 1 96.31 87 LYS B C 1
ATOM 3443 O O . LYS B 1 87 ? -16.578 27.891 2.246 1 96.31 87 LYS B O 1
ATOM 3448 N N . GLU B 1 88 ? -18.672 27.312 2.484 1 95.69 88 GLU B N 1
ATOM 3449 C CA . GLU B 1 88 ? -19 28.5 3.268 1 95.69 88 GLU B CA 1
ATOM 3450 C C . GLU B 1 88 ? -18.328 28.453 4.641 1 95.69 88 GLU B C 1
ATOM 3452 O O . GLU B 1 88 ? -18.281 29.453 5.348 1 95.69 88 GLU B O 1
ATOM 3457 N N . HIS B 1 89 ? -17.781 27.312 5.023 1 96.12 89 HIS B N 1
ATOM 3458 C CA . HIS B 1 89 ? -17.234 27.156 6.371 1 96.12 89 HIS B CA 1
ATOM 3459 C C . HIS B 1 89 ? -15.711 27.203 6.363 1 96.12 89 HIS B C 1
ATOM 3461 O O . HIS B 1 89 ? -15.086 27.422 7.398 1 96.12 89 HIS B O 1
ATOM 3467 N N . VAL B 1 90 ? -15.07 26.938 5.262 1 98.06 90 VAL B N 1
ATOM 3468 C CA . VAL B 1 90 ? -13.641 26.688 5.164 1 98.06 90 VAL B CA 1
ATOM 3469 C C . VAL B 1 90 ? -12.852 27.906 5.629 1 98.06 90 VAL B C 1
ATOM 3471 O O . VAL B 1 90 ? -11.984 27.797 6.5 1 98.06 90 VAL B O 1
ATOM 3474 N N . LYS B 1 91 ? -13.148 29.062 5.078 1 98.5 91 LYS B N 1
ATOM 3475 C CA . LYS B 1 91 ? -12.398 30.281 5.406 1 98.5 91 LYS B CA 1
ATOM 3476 C C . LYS B 1 91 ? -12.531 30.625 6.887 1 98.5 91 LYS B C 1
ATOM 3478 O O . LYS B 1 91 ? -11.539 30.922 7.555 1 98.5 91 LYS B O 1
ATOM 3483 N N . GLN B 1 92 ? -13.758 30.562 7.379 1 97.81 92 GLN B N 1
ATOM 3484 C CA . GLN B 1 92 ? -13.984 30.906 8.781 1 97.81 92 GLN B CA 1
ATOM 3485 C C . GLN B 1 92 ? -13.227 29.953 9.703 1 97.81 92 GLN B C 1
ATOM 3487 O O . GLN B 1 92 ? -12.742 30.359 10.766 1 97.81 92 GLN B O 1
ATOM 3492 N N . ASP B 1 93 ? -13.172 28.703 9.32 1 96.81 93 ASP B N 1
ATOM 3493 C CA . ASP B 1 93 ? -12.414 27.734 10.102 1 96.81 93 ASP B CA 1
ATOM 3494 C C . ASP B 1 93 ? -10.969 28.188 10.289 1 96.81 93 ASP B C 1
ATOM 3496 O O . ASP B 1 93 ? -10.453 28.188 11.414 1 96.81 93 ASP B O 1
ATOM 3500 N N . LEU B 1 94 ? -10.32 28.594 9.242 1 98.69 94 LEU B N 1
ATOM 3501 C CA . LEU B 1 94 ? -8.938 29.047 9.305 1 98.69 94 LEU B CA 1
ATOM 3502 C C . LEU B 1 94 ? -8.828 30.359 10.078 1 98.69 94 LEU B C 1
ATOM 3504 O O . LEU B 1 94 ? -7.902 30.547 10.875 1 98.69 94 LEU B O 1
ATOM 3508 N N . LEU B 1 95 ? -9.781 31.281 9.859 1 98.69 95 LEU B N 1
ATOM 3509 C CA . LEU B 1 95 ? -9.75 32.562 10.57 1 98.69 95 LEU B CA 1
ATOM 3510 C C . LEU B 1 95 ? -9.836 32.344 12.078 1 98.69 95 LEU B C 1
ATOM 3512 O O . LEU B 1 95 ? -9.148 33 12.844 1 98.69 95 LEU B O 1
ATOM 3516 N N . ASP B 1 96 ? -10.672 31.422 12.484 1 97.81 96 ASP B N 1
ATOM 3517 C CA . ASP B 1 96 ? -10.781 31.078 13.898 1 97.81 96 ASP B CA 1
ATOM 3518 C C . ASP B 1 96 ? -9.461 30.531 14.438 1 97.81 96 ASP B C 1
ATOM 3520 O O . ASP B 1 96 ? -9.031 30.891 15.539 1 97.81 96 ASP B O 1
ATOM 3524 N N . THR B 1 97 ? -8.844 29.672 13.695 1 98.38 97 THR B N 1
ATOM 3525 C CA . THR B 1 97 ? -7.539 29.141 14.062 1 98.38 97 THR B CA 1
ATOM 3526 C C . THR B 1 97 ? -6.512 30.25 14.188 1 98.38 97 THR B C 1
ATOM 3528 O O . THR B 1 97 ? -5.766 30.312 15.172 1 98.38 97 THR B O 1
ATOM 3531 N N . LEU B 1 98 ? -6.438 31.156 13.227 1 98.75 98 LEU B N 1
ATOM 3532 C CA . LEU B 1 98 ? -5.5 32.281 13.25 1 98.75 98 LEU B CA 1
ATOM 3533 C C . LEU B 1 98 ? -5.734 33.156 14.469 1 98.75 98 LEU B C 1
ATOM 3535 O O . LEU B 1 98 ? -4.777 33.625 15.102 1 98.75 98 LEU B O 1
ATOM 3539 N N . ALA B 1 99 ? -7.012 33.375 14.773 1 98.56 99 ALA B N 1
ATOM 3540 C CA . ALA B 1 99 ? -7.352 34.156 15.953 1 98.56 99 ALA B CA 1
ATOM 3541 C C . ALA B 1 99 ? -6.855 33.5 17.234 1 98.56 99 ALA B C 1
ATOM 3543 O O . ALA B 1 99 ? -6.242 34.125 18.078 1 98.56 99 ALA B O 1
ATOM 3544 N N . ASP B 1 100 ? -7.105 32.25 17.359 1 97.62 100 ASP B N 1
ATOM 3545 C CA . ASP B 1 100 ? -6.676 31.469 18.531 1 97.62 100 ASP B CA 1
ATOM 3546 C C . ASP B 1 100 ? -5.152 31.453 18.641 1 97.62 100 ASP B C 1
ATOM 3548 O O . ASP B 1 100 ? -4.605 31.609 19.734 1 97.62 100 ASP B O 1
ATOM 3552 N N . LEU B 1 101 ? -4.496 31.266 17.547 1 98.38 101 LEU B N 1
ATOM 3553 C CA . LEU B 1 101 ? -3.041 31.172 17.516 1 98.38 101 LEU B CA 1
ATOM 3554 C C . LEU B 1 101 ? -2.398 32.531 17.656 1 98.38 101 LEU B C 1
ATOM 3556 O O . LEU B 1 101 ? -1.196 32.656 17.922 1 98.38 101 LEU B O 1
ATOM 3560 N N . LYS B 1 102 ? -3.178 33.656 17.422 1 98.19 102 LYS B N 1
ATOM 3561 C CA . LYS B 1 102 ? -2.732 35.031 17.516 1 98.19 102 LYS B CA 1
ATOM 3562 C C . LYS B 1 102 ? -1.661 35.344 16.469 1 98.19 102 LYS B C 1
ATOM 3564 O O . LYS B 1 102 ? -0.639 35.938 16.781 1 98.19 102 LYS B O 1
ATOM 3569 N N . ILE B 1 103 ? -1.894 34.812 15.312 1 98.56 103 ILE B N 1
ATOM 3570 C CA . ILE B 1 103 ? -0.999 35.094 14.195 1 98.56 103 ILE B CA 1
ATOM 3571 C C . ILE B 1 103 ? -1.816 35.406 12.953 1 98.56 103 ILE B C 1
ATOM 3573 O O . ILE B 1 103 ? -3.035 35.219 12.93 1 98.56 103 ILE B O 1
ATOM 3577 N N . GLU B 1 104 ? -1.109 35.844 11.844 1 98.5 104 GLU B N 1
ATOM 3578 C CA . GLU B 1 104 ? -1.796 36.406 10.672 1 98.5 104 GLU B CA 1
ATOM 3579 C C . GLU B 1 104 ? -1.89 35.375 9.555 1 98.5 104 GLU B C 1
ATOM 3581 O O . GLU B 1 104 ? -2.686 35.531 8.625 1 98.5 104 GLU B O 1
ATOM 3586 N N . TYR B 1 105 ? -1.056 34.375 9.594 1 98.81 105 TYR B N 1
ATOM 3587 C CA . TYR B 1 105 ? -1.038 33.312 8.602 1 98.81 105 TYR B CA 1
ATOM 3588 C C . TYR B 1 105 ? -0.471 32.031 9.188 1 98.81 105 TYR B C 1
ATOM 3590 O O . TYR B 1 105 ? 0.193 32.031 10.227 1 98.81 105 TYR B O 1
ATOM 3598 N N . VAL B 1 106 ? -0.759 30.953 8.523 1 98.88 106 VAL B N 1
ATOM 3599 C CA . VAL B 1 106 ? -0.092 29.688 8.812 1 98.88 106 VAL B CA 1
ATOM 3600 C C . VAL B 1 106 ? 0.75 29.25 7.613 1 98.88 106 VAL B C 1
ATOM 3602 O O . VAL B 1 106 ? 0.61 29.812 6.52 1 98.88 106 VAL B O 1
ATOM 3605 N N . ASP B 1 107 ? 1.673 28.359 7.879 1 98.94 107 ASP B N 1
ATOM 3606 C CA . ASP B 1 107 ? 2.564 27.891 6.82 1 98.94 107 ASP B CA 1
ATOM 3607 C C . ASP B 1 107 ? 1.936 26.734 6.043 1 98.94 107 ASP B C 1
ATOM 3609 O O . ASP B 1 107 ? 2.25 26.531 4.867 1 98.94 107 ASP B O 1
ATOM 3613 N N . SER B 1 108 ? 1.091 26.016 6.691 1 98.88 108 SER B N 1
ATOM 3614 C CA . SER B 1 108 ? 0.42 24.875 6.07 1 98.88 108 SER B CA 1
ATOM 3615 C C . SER B 1 108 ? -0.963 24.656 6.676 1 98.88 108 SER B C 1
ATOM 3617 O O . SER B 1 108 ? -1.116 24.641 7.898 1 98.88 108 SER B O 1
ATOM 3619 N N . PHE B 1 109 ? -1.951 24.594 5.848 1 98.88 109 PHE B N 1
ATOM 3620 C CA . PHE B 1 109 ? -3.332 24.281 6.195 1 98.88 109 PHE B CA 1
ATOM 3621 C C . PHE B 1 109 ? -3.797 23.016 5.484 1 98.88 109 PHE B C 1
ATOM 3623 O O . PHE B 1 109 ? -3.854 22.969 4.254 1 98.88 109 PHE B O 1
ATOM 3630 N N . VAL B 1 110 ? -4.109 21.953 6.266 1 98.81 110 VAL B N 1
ATOM 3631 C CA . VAL B 1 110 ? -4.391 20.672 5.625 1 98.81 110 VAL B CA 1
ATOM 3632 C C . VAL B 1 110 ? -5.816 20.234 5.953 1 98.81 110 VAL B C 1
ATOM 3634 O O . VAL B 1 110 ? -6.344 20.562 7.02 1 98.81 110 VAL B O 1
ATOM 3637 N N . ILE B 1 111 ? -6.488 19.516 5.027 1 98.69 111 ILE B N 1
ATOM 3638 C CA . ILE B 1 111 ? -7.734 18.828 5.352 1 98.69 111 ILE B CA 1
ATOM 3639 C C . ILE B 1 111 ? -7.445 17.656 6.289 1 98.69 111 ILE B C 1
ATOM 3641 O O . ILE B 1 111 ? -6.668 16.75 5.949 1 98.69 111 ILE B O 1
ATOM 3645 N N . HIS B 1 112 ? -8.102 17.609 7.414 1 97.81 112 HIS B N 1
ATOM 3646 C CA . HIS B 1 112 ? -7.754 16.656 8.461 1 97.81 112 HIS B CA 1
ATOM 3647 C C . HIS B 1 112 ? -8.117 15.234 8.039 1 97.81 112 HIS B C 1
ATOM 3649 O O . HIS B 1 112 ? -7.348 14.297 8.266 1 97.81 112 HIS B O 1
ATOM 3655 N N . TRP B 1 113 ? -9.281 15.023 7.562 1 97.31 113 TRP B N 1
ATOM 3656 C CA . TRP B 1 113 ? -9.805 13.773 7.02 1 97.31 113 TRP B CA 1
ATOM 3657 C C . TRP B 1 113 ? -10.648 14.023 5.777 1 97.31 113 TRP B C 1
ATOM 3659 O O . TRP B 1 113 ? -11.203 15.109 5.609 1 97.31 113 TRP B O 1
ATOM 3669 N N . PRO B 1 114 ? -10.789 13.039 4.93 1 97.5 114 PRO B N 1
ATOM 3670 C CA . PRO B 1 114 ? -11.586 13.258 3.721 1 97.5 114 PRO B CA 1
ATOM 3671 C C . PRO B 1 114 ? -13.094 13.227 3.992 1 97.5 114 PRO B C 1
ATOM 3673 O O . PRO B 1 114 ? -13.883 13.672 3.154 1 97.5 114 PRO B O 1
ATOM 3676 N N . GLN B 1 115 ? -13.492 12.758 5.129 1 94.69 115 GLN B N 1
ATOM 3677 C CA . GLN B 1 115 ? -14.914 12.586 5.41 1 94.69 115 GLN B CA 1
ATOM 3678 C C . GLN B 1 115 ? -15.523 13.875 5.953 1 94.69 115 GLN B C 1
ATOM 3680 O O . GLN B 1 115 ? -15.125 14.359 7.016 1 94.69 115 GLN B O 1
ATOM 3685 N N . ALA B 1 116 ? -16.562 14.32 5.289 1 93.5 116 ALA B N 1
ATOM 3686 C CA . ALA B 1 116 ? -17.312 15.461 5.797 1 93.5 116 ALA B CA 1
ATOM 3687 C C . ALA B 1 116 ? -18.344 15.031 6.824 1 93.5 116 ALA B C 1
ATOM 3689 O O . ALA B 1 116 ? -18.969 13.977 6.68 1 93.5 116 ALA B O 1
ATOM 3690 N N . SER B 1 117 ? -18.469 15.812 7.816 1 88.81 117 SER B N 1
ATOM 3691 C CA . SER B 1 117 ? -19.438 15.492 8.859 1 88.81 117 SER B CA 1
ATOM 3692 C C . SER B 1 117 ? -20.375 16.656 9.125 1 88.81 117 SER B C 1
ATOM 3694 O O . SER B 1 117 ? -20.109 17.797 8.727 1 88.81 117 SER B O 1
ATOM 3696 N N . GLU B 1 118 ? -21.531 16.266 9.773 1 82 118 GLU B N 1
ATOM 3697 C CA . GLU B 1 118 ? -22.5 17.281 10.172 1 82 118 GLU B CA 1
ATOM 3698 C C . GLU B 1 118 ? -21.984 18.109 11.352 1 82 118 GLU B C 1
ATOM 3700 O O . GLU B 1 118 ? -20.969 17.766 11.961 1 82 118 GLU B O 1
ATOM 3705 N N . LYS B 1 119 ? -22.641 19.125 11.625 1 70.19 119 LYS B N 1
ATOM 3706 C CA . LYS B 1 119 ? -22.203 20.312 12.352 1 70.19 119 LYS B CA 1
ATOM 3707 C C . LYS B 1 119 ? -21.734 19.953 13.758 1 70.19 119 LYS B C 1
ATOM 3709 O O . LYS B 1 119 ? -20.875 20.625 14.328 1 70.19 119 LYS B O 1
ATOM 3714 N N . THR B 1 120 ? -22.188 18.969 14.266 1 67.56 120 THR B N 1
ATOM 3715 C CA . THR B 1 120 ? -21.625 18.766 15.594 1 67.56 120 THR B CA 1
ATOM 3716 C C . THR B 1 120 ? -20.328 17.969 15.523 1 67.56 120 THR B C 1
ATOM 3718 O O . THR B 1 120 ? -20.125 17.172 14.602 1 67.56 120 THR B O 1
ATOM 3721 N N . MET B 1 121 ? -19.328 18.312 16.281 1 59.66 121 MET B N 1
ATOM 3722 C CA . MET B 1 121 ? -17.969 17.797 16.234 1 59.66 121 MET B CA 1
ATOM 3723 C C . MET B 1 121 ? -17.984 16.266 16.219 1 59.66 121 MET B C 1
ATOM 3725 O O . MET B 1 121 ? -17.234 15.648 15.453 1 59.66 121 MET B O 1
ATOM 3729 N N . PHE B 1 122 ? -18.75 15.695 17.016 1 62.38 122 PHE B N 1
ATOM 3730 C CA . PHE B 1 122 ? -18.828 14.242 17.031 1 62.38 122 PHE B CA 1
ATOM 3731 C C . PHE B 1 122 ? -20.281 13.773 17 1 62.38 122 PHE B C 1
ATOM 3733 O O . PHE B 1 122 ? -20.75 13.156 17.953 1 62.38 122 PHE B O 1
ATOM 3740 N N . PRO B 1 123 ? -20.859 13.961 15.828 1 71.5 123 PRO B N 1
ATOM 3741 C CA . PRO B 1 123 ? -22.25 13.531 15.734 1 71.5 123 PRO B CA 1
ATOM 3742 C C . PRO B 1 123 ? -22.391 12.031 15.453 1 71.5 123 PRO B C 1
ATOM 3744 O O . PRO B 1 123 ? -22.016 11.57 14.375 1 71.5 123 PRO B O 1
ATOM 3747 N N . VAL B 1 124 ? -22.734 11.281 16.453 1 74.94 124 VAL B N 1
ATOM 3748 C CA . VAL B 1 124 ? -22.875 9.836 16.312 1 74.94 124 VAL B CA 1
ATOM 3749 C C . VAL B 1 124 ? -24.344 9.461 16.281 1 74.94 124 VAL B C 1
ATOM 3751 O O . VAL B 1 124 ? -25.156 10.031 17.016 1 74.94 124 VAL B O 1
ATOM 3754 N N . ASP B 1 125 ? -24.656 8.641 15.344 1 79.5 125 ASP B N 1
ATOM 3755 C CA . ASP B 1 125 ? -26.047 8.188 15.211 1 79.5 125 ASP B CA 1
ATOM 3756 C C . ASP B 1 125 ? -26.328 7.023 16.156 1 79.5 125 ASP B C 1
ATOM 3758 O O . ASP B 1 125 ? -25.516 6.699 17.016 1 79.5 125 ASP B O 1
ATOM 3762 N N . ASN B 1 126 ? -27.5 6.465 16 1 79.12 126 ASN B N 1
ATOM 3763 C CA . ASN B 1 126 ? -27.953 5.426 16.922 1 79.12 126 ASN B CA 1
ATOM 3764 C C . ASN B 1 126 ? -27.156 4.137 16.75 1 79.12 126 ASN B C 1
ATOM 3766 O O . ASN B 1 126 ? -27.125 3.297 17.656 1 79.12 126 ASN B O 1
ATOM 3770 N N . ASN B 1 127 ? -26.516 4.02 15.641 1 80.75 127 ASN B N 1
ATOM 3771 C CA . ASN B 1 127 ? -25.734 2.812 15.383 1 80.75 127 ASN B CA 1
ATOM 3772 C C . ASN B 1 127 ? -24.25 3.029 15.688 1 80.75 127 ASN B C 1
ATOM 3774 O O . ASN B 1 127 ? -23.438 2.125 15.492 1 80.75 127 ASN B O 1
ATOM 3778 N N . GLY B 1 128 ? -23.922 4.227 16.156 1 82.62 128 GLY B N 1
ATOM 3779 C CA . GLY B 1 128 ? -22.562 4.512 16.578 1 82.62 128 GLY B CA 1
ATOM 3780 C C . GLY B 1 128 ? -21.703 5.125 15.492 1 82.62 128 GLY B C 1
ATOM 3781 O O . GLY B 1 128 ? -20.531 5.445 15.719 1 82.62 128 GLY B O 1
ATOM 3782 N N . TYR B 1 129 ? -22.328 5.312 14.367 1 84.88 129 TYR B 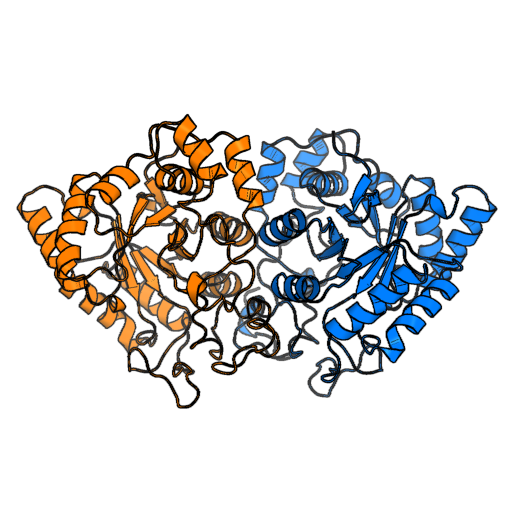N 1
ATOM 3783 C CA . TYR B 1 129 ? -21.594 5.895 13.258 1 84.88 129 TYR B CA 1
ATOM 3784 C C . TYR B 1 129 ? -21.609 7.414 13.32 1 84.88 129 TYR B C 1
ATOM 3786 O O . TYR B 1 129 ? -22.594 8.008 13.781 1 84.88 129 TYR B O 1
ATOM 3794 N N . PHE B 1 130 ? -20.469 7.949 12.875 1 83.88 130 PHE B N 1
ATOM 3795 C CA . PHE B 1 130 ? -20.406 9.398 12.719 1 83.88 130 PHE B CA 1
ATOM 3796 C C . PHE B 1 130 ? -21.406 9.875 11.664 1 83.88 130 PHE B C 1
ATOM 3798 O O . PHE B 1 130 ? -21.516 9.273 10.594 1 83.88 130 PHE B O 1
ATOM 3805 N N . CYS B 1 131 ? -22.156 10.945 12.023 1 82.62 131 CYS B N 1
ATOM 3806 C CA . CYS B 1 131 ? -23.141 11.484 11.086 1 82.62 131 CYS B CA 1
ATOM 3807 C C . CYS B 1 131 ? -22.438 12.164 9.914 1 82.62 131 CYS B C 1
ATOM 3809 O O . CYS B 1 131 ? -21.75 13.172 10.086 1 82.62 131 CYS B O 1
ATOM 3811 N N . SER B 1 132 ? -22.719 11.672 8.773 1 84.69 132 SER B N 1
ATOM 3812 C CA . SER B 1 132 ? -22.047 12.125 7.562 1 84.69 132 SER B CA 1
ATOM 3813 C C . SER B 1 132 ? -22.781 13.281 6.906 1 84.69 132 SER B C 1
ATOM 3815 O O . SER B 1 132 ? -24.016 13.352 6.969 1 84.69 132 SER B O 1
ATOM 3817 N N . ASP B 1 133 ? -22.031 14.258 6.465 1 88.81 133 ASP B N 1
ATOM 3818 C CA . ASP B 1 133 ? -22.547 15.219 5.5 1 88.81 133 ASP B CA 1
ATOM 3819 C C . ASP B 1 133 ? -22.359 14.719 4.07 1 88.81 133 ASP B C 1
ATOM 3821 O O . ASP B 1 133 ? -21.312 14.953 3.465 1 88.81 133 ASP B O 1
ATOM 3825 N N . LYS B 1 134 ? -23.344 14.125 3.557 1 81.56 134 LYS B N 1
ATOM 3826 C CA . LYS B 1 134 ? -23.234 13.461 2.26 1 81.56 134 LYS B CA 1
ATOM 3827 C C . LYS B 1 134 ? -23.312 14.477 1.12 1 81.56 134 LYS B C 1
ATOM 3829 O O . LYS B 1 134 ? -23.062 14.141 -0.037 1 81.56 134 LYS B O 1
ATOM 3834 N N . GLU B 1 135 ? -23.578 15.672 1.478 1 86.19 135 GLU B N 1
ATOM 3835 C CA . GLU B 1 135 ? -23.719 16.703 0.458 1 86.19 135 GLU B CA 1
ATOM 3836 C C . GLU B 1 135 ? -22.406 17.469 0.246 1 86.19 135 GLU B C 1
ATOM 3838 O O . GLU B 1 135 ? -22.297 18.281 -0.663 1 86.19 135 GLU B O 1
ATOM 3843 N N . SER B 1 136 ? -21.516 17.203 1.06 1 90.44 136 SER B N 1
ATOM 3844 C CA . SER B 1 136 ? -20.219 17.875 0.936 1 90.44 136 SER B CA 1
ATOM 3845 C C . SER B 1 136 ? -19.125 16.891 0.533 1 90.44 136 SER B C 1
ATOM 3847 O O . SER B 1 136 ? -19.125 15.734 0.981 1 90.44 136 SER B O 1
ATOM 3849 N N . HIS B 1 137 ? -18.281 17.328 -0.291 1 93.31 137 HIS B N 1
ATOM 3850 C CA . HIS B 1 137 ? -17.125 16.594 -0.767 1 93.31 137 HIS B CA 1
ATOM 3851 C C . HIS B 1 137 ? -15.844 17.422 -0.653 1 93.31 137 HIS B C 1
ATOM 3853 O O . HIS B 1 137 ? -15.883 18.641 -0.788 1 93.31 137 HIS B O 1
ATOM 3859 N N . TYR B 1 138 ? -14.742 16.781 -0.417 1 97.25 138 TYR B N 1
ATOM 3860 C CA . TYR B 1 138 ? -13.516 17.516 -0.13 1 97.25 138 TYR B CA 1
ATOM 3861 C C . TYR B 1 138 ? -13.047 18.297 -1.355 1 97.25 138 TYR B C 1
ATOM 3863 O O . TYR B 1 138 ? -12.18 19.172 -1.251 1 97.25 138 TYR B O 1
ATOM 3871 N N . VAL B 1 139 ? -13.578 18 -2.553 1 96.88 139 VAL B N 1
ATOM 3872 C CA . VAL B 1 139 ? -13.195 18.719 -3.762 1 96.88 139 VAL B CA 1
ATOM 3873 C C . VAL B 1 139 ? -13.594 20.188 -3.631 1 96.88 139 VAL B C 1
ATOM 3875 O O . VAL B 1 139 ? -12.82 21.078 -3.982 1 96.88 139 VAL B O 1
ATOM 3878 N N . GLU B 1 140 ? -14.773 20.422 -3.164 1 96.88 140 GLU B N 1
ATOM 3879 C CA . GLU B 1 140 ? -15.203 21.812 -2.984 1 96.88 140 GLU B CA 1
ATOM 3880 C C . GLU B 1 140 ? -14.414 22.484 -1.868 1 96.88 140 GLU B C 1
ATOM 3882 O O . GLU B 1 140 ? -14.164 23.688 -1.924 1 96.88 140 GLU B O 1
ATOM 3887 N N . THR B 1 141 ? -14.062 21.75 -0.84 1 98.25 141 THR B N 1
ATOM 3888 C CA . THR B 1 141 ? -13.195 22.25 0.225 1 98.25 141 THR B CA 1
ATOM 3889 C C . THR B 1 141 ? -11.859 22.719 -0.341 1 98.25 141 THR B C 1
ATOM 3891 O O . THR B 1 141 ? -11.414 23.828 -0.036 1 98.25 141 THR B O 1
ATOM 3894 N N . TRP B 1 142 ? -11.305 21.922 -1.225 1 98.75 142 TRP B N 1
ATOM 3895 C CA . TRP B 1 142 ? -9.992 22.203 -1.806 1 98.75 142 TRP B CA 1
ATOM 3896 C C . TRP B 1 142 ? -10.023 23.484 -2.625 1 98.75 142 TRP B C 1
ATOM 3898 O O . TRP B 1 142 ? -9.094 24.297 -2.555 1 98.75 142 TRP B O 1
ATOM 3908 N N . GLU B 1 143 ? -11.055 23.656 -3.344 1 98.25 143 GLU B N 1
ATOM 3909 C CA . GLU B 1 143 ? -11.195 24.859 -4.164 1 98.25 143 GLU B CA 1
ATOM 3910 C C . GLU B 1 143 ? -11.094 26.125 -3.312 1 98.25 143 GLU B C 1
ATOM 3912 O O . GLU B 1 143 ? -10.383 27.062 -3.678 1 98.25 143 GLU B O 1
ATOM 3917 N N . VAL B 1 144 ? -11.773 26.125 -2.213 1 98.69 144 VAL B N 1
ATOM 3918 C CA . VAL B 1 144 ? -11.742 27.281 -1.327 1 98.69 144 VAL B CA 1
ATOM 3919 C C . VAL B 1 144 ? -10.359 27.422 -0.692 1 98.69 144 VAL B C 1
ATOM 3921 O O . VAL B 1 144 ? -9.852 28.531 -0.516 1 98.69 144 VAL B O 1
ATOM 3924 N N . MET B 1 145 ? -9.742 26.344 -0.373 1 98.88 145 MET B N 1
ATOM 3925 C CA . MET B 1 145 ? -8.414 26.375 0.239 1 98.88 145 MET B CA 1
ATOM 3926 C C . MET B 1 145 ? -7.398 27.016 -0.703 1 98.88 145 MET B C 1
ATOM 3928 O O . MET B 1 145 ? -6.5 27.734 -0.26 1 98.88 145 MET B O 1
ATOM 3932 N N . GLU B 1 146 ? -7.484 26.75 -1.978 1 98.81 146 GLU B N 1
ATOM 3933 C CA . GLU B 1 146 ? -6.605 27.422 -2.934 1 98.81 146 GLU B CA 1
ATOM 3934 C C . GLU B 1 146 ? -6.75 28.938 -2.854 1 98.81 146 GLU B C 1
ATOM 3936 O O . GLU B 1 146 ? -5.758 29.656 -2.93 1 98.81 146 GLU B O 1
ATOM 3941 N N . GLU B 1 147 ? -7.988 29.359 -2.705 1 98.75 147 GLU B N 1
ATOM 3942 C CA . GLU B 1 147 ? -8.242 30.797 -2.592 1 98.75 147 GLU B CA 1
ATOM 3943 C C . GLU B 1 147 ? -7.574 31.375 -1.349 1 98.75 147 GLU B C 1
ATOM 3945 O O . GLU B 1 147 ? -7.125 32.531 -1.357 1 98.75 147 GLU B O 1
ATOM 3950 N N . LEU B 1 148 ? -7.562 30.594 -0.305 1 98.88 148 LEU B N 1
ATOM 3951 C CA . LEU B 1 148 ? -6.977 31.062 0.947 1 98.88 148 LEU B CA 1
ATOM 3952 C C . LEU B 1 148 ? -5.473 31.266 0.796 1 98.88 148 LEU B C 1
ATOM 3954 O O . LEU B 1 148 ? -4.891 32.125 1.467 1 98.88 148 LEU B O 1
ATOM 3958 N N . VAL B 1 149 ? -4.789 30.5 -0.053 1 98.88 149 VAL B N 1
ATOM 3959 C CA . VAL B 1 149 ? -3.385 30.719 -0.372 1 98.88 149 VAL B CA 1
ATOM 3960 C C . VAL B 1 149 ? -3.225 32.062 -1.076 1 98.88 149 VAL B C 1
ATOM 3962 O O . VAL B 1 149 ? -2.344 32.844 -0.729 1 98.88 149 VAL B O 1
ATOM 3965 N N . ASP B 1 150 ? -4.09 32.344 -2.029 1 98.69 150 ASP B N 1
ATOM 3966 C CA . ASP B 1 150 ? -4.051 33.594 -2.762 1 98.69 150 ASP B CA 1
ATOM 3967 C C . ASP B 1 150 ? -4.25 34.781 -1.822 1 98.69 150 ASP B C 1
ATOM 3969 O O . ASP B 1 150 ? -3.656 35.844 -2.02 1 98.69 150 ASP B O 1
ATOM 3973 N N . GLU B 1 151 ? -5.082 34.594 -0.867 1 98.62 151 GLU B N 1
ATOM 3974 C CA . GLU B 1 151 ? -5.398 35.656 0.078 1 98.62 151 GLU B CA 1
ATOM 3975 C C . GLU B 1 151 ? -4.273 35.844 1.094 1 98.62 151 GLU B C 1
ATOM 3977 O O . GLU B 1 151 ? -4.281 36.781 1.864 1 98.62 151 GLU B O 1
ATOM 3982 N N . GLY B 1 152 ? -3.352 34.844 1.198 1 98.62 152 GLY B N 1
ATOM 3983 C CA . GLY B 1 152 ? -2.193 34.969 2.07 1 98.62 152 GLY B CA 1
ATOM 3984 C C . GLY B 1 152 ? -2.449 34.438 3.477 1 98.62 152 GLY B C 1
ATOM 3985 O O . GLY B 1 152 ? -1.62 34.625 4.371 1 98.62 152 GLY B O 1
ATOM 3986 N N . LEU B 1 153 ? -3.584 33.812 3.727 1 98.88 153 LEU B N 1
ATOM 3987 C CA . LEU B 1 153 ? -3.928 33.312 5.051 1 98.88 153 LEU B CA 1
ATOM 3988 C C . LEU B 1 153 ? -3.156 32.031 5.359 1 98.88 153 LEU B C 1
ATOM 3990 O O . LEU B 1 153 ? -2.99 31.656 6.523 1 98.88 153 LEU B O 1
ATOM 3994 N N . THR B 1 154 ? -2.717 31.328 4.379 1 98.88 154 THR B N 1
ATOM 3995 C CA . THR B 1 154 ? -1.825 30.172 4.469 1 98.88 154 THR B CA 1
ATOM 3996 C C . THR B 1 154 ? -0.807 30.188 3.33 1 98.88 154 THR B C 1
ATOM 3998 O O . THR B 1 154 ? -1.108 30.641 2.227 1 98.88 154 THR B O 1
ATOM 4001 N N . LYS B 1 155 ? 0.398 29.688 3.617 1 98.81 155 LYS B N 1
ATOM 4002 C CA . LYS B 1 155 ? 1.443 29.688 2.598 1 98.81 155 LYS B CA 1
ATOM 4003 C C . LYS B 1 155 ? 1.336 28.438 1.713 1 98.81 155 LYS B C 1
ATOM 4005 O O . LYS B 1 155 ? 1.751 28.469 0.552 1 98.81 155 LYS B O 1
ATOM 4010 N N . SER B 1 156 ? 0.841 27.359 2.256 1 98.81 156 SER B N 1
ATOM 4011 C CA . SER B 1 156 ? 0.648 26.109 1.537 1 98.81 156 SER B CA 1
ATOM 4012 C C . SER B 1 156 ? -0.581 25.359 2.045 1 98.81 156 SER B C 1
ATOM 4014 O O . SER B 1 156 ? -1.115 25.688 3.107 1 98.81 156 SER B O 1
ATOM 4016 N N . ILE B 1 157 ? -1.032 24.406 1.264 1 98.94 157 ILE B N 1
ATOM 4017 C CA . ILE B 1 157 ? -2.172 23.578 1.623 1 98.94 157 ILE B CA 1
ATOM 4018 C C . ILE B 1 157 ? -1.84 22.109 1.361 1 98.94 157 ILE B C 1
ATOM 4020 O O . ILE B 1 157 ? -0.936 21.797 0.581 1 98.94 157 ILE B O 1
ATOM 4024 N N . GLY B 1 158 ? -2.5 21.219 2.086 1 98.88 158 GLY B N 1
ATOM 4025 C CA . GLY B 1 158 ? -2.215 19.797 1.988 1 98.88 158 GLY B CA 1
ATOM 4026 C C . GLY B 1 158 ? -3.355 18.922 2.48 1 98.88 158 GLY B C 1
ATOM 4027 O O . GLY B 1 158 ? -4.512 19.359 2.496 1 98.88 158 GLY B O 1
ATOM 4028 N N . LEU B 1 159 ? -3.008 17.688 2.688 1 98.94 159 LEU B N 1
ATOM 4029 C CA . LEU B 1 159 ? -3.98 16.641 3.01 1 98.94 159 LEU B CA 1
ATOM 4030 C C . LEU B 1 159 ? -3.51 15.805 4.195 1 98.94 159 LEU B C 1
ATOM 4032 O O . LEU B 1 159 ? -2.309 15.703 4.445 1 98.94 159 LEU B O 1
ATOM 4036 N N . SER B 1 160 ? -4.453 15.242 4.898 1 98.75 160 SER B N 1
ATOM 4037 C CA . SER B 1 160 ? -4.164 14.273 5.945 1 98.75 160 SER B CA 1
ATOM 4038 C C . SER B 1 160 ? -5.133 13.094 5.887 1 98.75 160 SER B C 1
ATOM 4040 O O . SER B 1 160 ? -6.332 13.281 5.668 1 98.75 160 SER B O 1
ATOM 4042 N N . ASN B 1 161 ? -4.641 11.898 6.02 1 98.31 161 ASN B N 1
ATOM 4043 C CA . ASN B 1 161 ? -5.395 10.648 6.102 1 98.31 161 ASN B CA 1
ATOM 4044 C C . ASN B 1 161 ? -6.102 10.328 4.789 1 98.31 161 ASN B C 1
ATOM 4046 O O . ASN B 1 161 ? -7.094 9.602 4.773 1 98.31 161 ASN B O 1
ATOM 4050 N N . PHE B 1 162 ? -5.617 10.906 3.674 1 98.56 162 PHE B N 1
ATOM 4051 C CA . PHE B 1 162 ? -6.117 10.594 2.338 1 98.56 162 PHE B CA 1
ATOM 4052 C C . PHE B 1 162 ? -5.41 9.367 1.77 1 98.56 162 PHE B C 1
ATOM 4054 O O . PHE B 1 162 ? -4.211 9.18 1.982 1 98.56 162 PHE B O 1
ATOM 4061 N N . ASN B 1 163 ? -6.18 8.539 1.087 1 97.12 163 ASN B N 1
ATOM 4062 C CA . ASN B 1 163 ? -5.547 7.465 0.334 1 97.12 163 ASN B CA 1
ATOM 4063 C C . ASN B 1 163 ? -5.125 7.926 -1.058 1 97.12 163 ASN B C 1
ATOM 4065 O O . ASN B 1 163 ? -5.316 9.094 -1.415 1 97.12 163 ASN B O 1
ATOM 4069 N N . ARG B 1 164 ? -4.477 7.062 -1.736 1 96.38 164 ARG B N 1
ATOM 4070 C CA . ARG B 1 164 ? -3.887 7.398 -3.027 1 96.38 164 ARG B CA 1
ATOM 4071 C C . ARG B 1 164 ? -4.941 7.934 -3.99 1 96.38 164 ARG B C 1
ATOM 4073 O O . ARG B 1 164 ? -4.727 8.945 -4.656 1 96.38 164 ARG B O 1
ATOM 4080 N N . ARG B 1 165 ? -6.047 7.219 -4.164 1 94.5 165 ARG B N 1
ATOM 4081 C CA . ARG B 1 165 ? -7.102 7.594 -5.098 1 94.5 165 ARG B CA 1
ATOM 4082 C C . ARG B 1 165 ? -7.656 8.977 -4.77 1 94.5 165 ARG B C 1
ATOM 4084 O O . ARG B 1 165 ? -7.922 9.773 -5.672 1 94.5 165 ARG B O 1
ATOM 4091 N N . GLN B 1 166 ? -7.848 9.266 -3.58 1 96.81 166 GLN B N 1
ATOM 4092 C CA . GLN B 1 166 ? -8.367 10.555 -3.127 1 96.81 166 GLN B CA 1
ATOM 4093 C C . GLN B 1 166 ? -7.379 11.68 -3.418 1 96.81 166 GLN B C 1
ATOM 4095 O O . GLN B 1 166 ? -7.777 12.773 -3.822 1 96.81 166 GLN B O 1
ATOM 4100 N N . ILE B 1 167 ? -6.129 11.406 -3.189 1 97.69 167 ILE B N 1
ATOM 4101 C CA . ILE B 1 167 ? -5.105 12.391 -3.529 1 97.69 167 ILE B CA 1
ATOM 4102 C C . ILE B 1 167 ? -5.125 12.656 -5.031 1 97.69 167 ILE B C 1
ATOM 4104 O O . ILE B 1 167 ? -5.047 13.812 -5.465 1 97.69 167 ILE B O 1
ATOM 4108 N N . GLU B 1 168 ? -5.23 11.602 -5.77 1 94.44 168 GLU B N 1
ATOM 4109 C CA . GLU B 1 168 ? -5.293 11.75 -7.223 1 94.44 168 GLU B CA 1
ATOM 4110 C C . GLU B 1 168 ? -6.473 12.625 -7.637 1 94.44 168 GLU B C 1
ATOM 4112 O O . GLU B 1 168 ? -6.363 13.422 -8.578 1 94.44 168 GLU B O 1
ATOM 4117 N N . GLU B 1 169 ? -7.539 12.398 -7.023 1 94.19 169 GLU B N 1
ATOM 4118 C CA . GLU B 1 169 ? -8.703 13.234 -7.309 1 94.19 169 GLU B CA 1
ATOM 4119 C C . GLU B 1 169 ? -8.406 14.703 -7.059 1 94.19 169 GLU B C 1
ATOM 4121 O O . GLU B 1 169 ? -8.742 15.562 -7.879 1 94.19 169 GLU B O 1
ATOM 4126 N N . ILE B 1 170 ? -7.777 15.016 -5.973 1 97.56 170 ILE B N 1
ATOM 4127 C CA . ILE B 1 170 ? -7.406 16.391 -5.648 1 97.56 170 ILE B CA 1
ATOM 4128 C C . ILE B 1 170 ? -6.441 16.922 -6.703 1 97.56 170 ILE B C 1
ATOM 4130 O O . ILE B 1 170 ? -6.602 18.047 -7.188 1 97.56 170 ILE B O 1
ATOM 4134 N N . LEU B 1 171 ? -5.457 16.156 -7.059 1 96.62 171 LEU B N 1
ATOM 4135 C CA . LEU B 1 171 ? -4.492 16.547 -8.07 1 96.62 171 LEU B CA 1
ATOM 4136 C C . LEU B 1 171 ? -5.195 16.906 -9.383 1 96.62 171 LEU B C 1
ATOM 4138 O O . LEU B 1 171 ? -4.828 17.875 -10.055 1 96.62 171 LEU B O 1
ATOM 4142 N N . SER B 1 172 ? -6.219 16.172 -9.727 1 93.44 172 SER B N 1
ATOM 4143 C CA . SER B 1 172 ? -6.902 16.312 -11.008 1 93.44 172 SER B CA 1
ATOM 4144 C C . SER B 1 172 ? -7.73 17.594 -11.047 1 93.44 172 SER B C 1
ATOM 4146 O O . SER B 1 172 ? -7.961 18.156 -12.117 1 93.44 172 SER B O 1
ATOM 4148 N N . VAL B 1 173 ? -8.141 18.109 -9.891 1 95.75 173 VAL B N 1
ATOM 4149 C CA . VAL B 1 173 ? -9.031 19.25 -9.883 1 95.75 173 VAL B CA 1
ATOM 4150 C C . VAL B 1 173 ? -8.258 20.516 -9.492 1 95.75 173 VAL B C 1
ATOM 4152 O O . VAL B 1 173 ? -8.805 21.609 -9.492 1 95.75 173 VAL B O 1
ATOM 4155 N N . THR B 1 174 ? -7.051 20.312 -9.07 1 97.88 174 THR B N 1
ATOM 4156 C CA . THR B 1 174 ? -6.238 21.438 -8.617 1 97.88 174 THR B CA 1
ATOM 4157 C C . THR B 1 174 ? -6.004 22.438 -9.75 1 97.88 174 THR B C 1
ATOM 4159 O O . THR B 1 174 ? -5.676 22.031 -10.875 1 97.88 174 THR B O 1
ATOM 4162 N N . LYS B 1 175 ? -6.133 23.703 -9.477 1 97.44 175 LYS B N 1
ATOM 4163 C CA . LYS B 1 175 ? -6.004 24.734 -10.5 1 97.44 175 LYS B CA 1
ATOM 4164 C C . LYS B 1 175 ? -4.66 25.453 -10.398 1 97.44 175 LYS B C 1
ATOM 4166 O O . LYS B 1 175 ? -3.986 25.672 -11.406 1 97.44 175 LYS B O 1
ATOM 4171 N N . LYS B 1 176 ? -4.289 25.797 -9.211 1 97.75 176 LYS B N 1
ATOM 4172 C CA . LYS B 1 176 ? -3.131 26.672 -9.055 1 97.75 176 LYS B CA 1
ATOM 4173 C C . LYS B 1 176 ? -2.205 26.172 -7.953 1 97.75 176 LYS B C 1
ATOM 4175 O O . LYS B 1 176 ? -0.987 26.109 -8.141 1 97.75 176 LYS B O 1
ATOM 4180 N N . HIS B 1 177 ? -2.771 25.875 -6.832 1 98.62 177 HIS B N 1
ATOM 4181 C CA . HIS B 1 177 ? -2 25.484 -5.66 1 98.62 177 HIS B CA 1
ATOM 4182 C C . HIS B 1 177 ? -2.148 24 -5.375 1 98.62 177 HIS B C 1
ATOM 4184 O O . HIS B 1 177 ? -3.152 23.562 -4.805 1 98.62 177 HIS B O 1
ATOM 4190 N N . PHE B 1 178 ? -1.075 23.234 -5.668 1 98.69 178 PHE B N 1
ATOM 4191 C CA . PHE B 1 178 ? -1.077 21.781 -5.492 1 98.69 178 PHE B CA 1
ATOM 4192 C C . PHE B 1 178 ? -0.852 21.422 -4.031 1 98.69 178 PHE B C 1
ATOM 4194 O O . PHE B 1 178 ? -0.302 22.219 -3.262 1 98.69 178 PHE B O 1
ATOM 4201 N N . PRO B 1 179 ? -1.359 20.234 -3.645 1 98.81 179 PRO B N 1
ATOM 4202 C CA . PRO B 1 179 ? -1.046 19.797 -2.283 1 98.81 179 PRO B CA 1
ATOM 4203 C C . PRO B 1 179 ? 0.455 19.656 -2.039 1 98.81 179 PRO B C 1
ATOM 4205 O O . PRO B 1 179 ? 1.158 19.031 -2.832 1 98.81 179 PRO B O 1
ATOM 4208 N N . CYS B 1 180 ? 0.908 20.203 -0.903 1 98.81 180 CYS B N 1
ATOM 4209 C CA . CYS B 1 180 ? 2.338 20.203 -0.612 1 98.81 180 CYS B CA 1
ATOM 4210 C C . CYS B 1 180 ? 2.697 19.125 0.401 1 98.81 180 CYS B C 1
ATOM 4212 O O . CYS B 1 180 ? 3.832 18.656 0.431 1 98.81 180 CYS B O 1
ATOM 4214 N N . VAL B 1 181 ? 1.725 18.734 1.23 1 98.81 181 VAL B N 1
ATOM 4215 C CA . VAL B 1 181 ? 1.984 17.797 2.312 1 98.81 181 VAL B CA 1
ATOM 4216 C C . VAL B 1 181 ? 0.864 16.766 2.377 1 98.81 181 VAL B C 1
ATOM 4218 O O . VAL B 1 181 ? -0.305 17.094 2.164 1 98.81 181 VAL B O 1
ATOM 4221 N N . LEU B 1 182 ? 1.242 15.539 2.604 1 98.88 182 LEU B N 1
ATOM 4222 C CA . LEU B 1 182 ? 0.344 14.492 3.082 1 98.88 182 LEU B CA 1
ATOM 4223 C C . LEU B 1 182 ? 0.755 14.016 4.469 1 98.88 182 LEU B C 1
ATOM 4225 O O . LEU B 1 182 ? 1.821 13.422 4.637 1 98.88 182 LEU B O 1
ATOM 4229 N N . GLN B 1 183 ? -0.057 14.328 5.445 1 98.88 183 GLN B N 1
ATOM 4230 C CA . GLN B 1 183 ? 0.191 13.828 6.793 1 98.88 183 GLN B CA 1
ATOM 4231 C C . GLN B 1 183 ? -0.658 12.594 7.086 1 98.88 183 GLN B C 1
ATOM 4233 O O . GLN B 1 183 ? -1.879 12.688 7.223 1 98.88 183 GLN B O 1
ATOM 4238 N N . ASN B 1 184 ? -0.022 11.422 7.125 1 98.62 184 ASN B N 1
ATOM 4239 C CA . ASN B 1 184 ? -0.686 10.148 7.391 1 98.62 184 ASN B CA 1
ATOM 4240 C C . ASN B 1 184 ? 0.014 9.375 8.508 1 98.62 184 ASN B C 1
ATOM 4242 O O . ASN B 1 184 ? 1.165 9.656 8.836 1 98.62 184 ASN B O 1
ATOM 4246 N N . GLU B 1 185 ? -0.792 8.438 9.125 1 96.75 185 GLU B N 1
ATOM 4247 C CA . GLU B 1 185 ? -0.174 7.516 10.07 1 96.75 185 GLU B CA 1
ATOM 4248 C C . GLU B 1 185 ? 0.954 6.727 9.414 1 96.75 185 GLU B C 1
ATOM 4250 O O . GLU B 1 185 ? 0.792 6.203 8.312 1 96.75 185 GLU B O 1
ATOM 4255 N N . SER B 1 186 ? 2.055 6.719 10.055 1 97.75 186 SER B N 1
ATOM 4256 C CA . SER B 1 186 ? 3.176 5.898 9.609 1 97.75 186 SER B CA 1
ATOM 4257 C C . SER B 1 186 ? 4.164 5.648 10.75 1 97.75 186 SER B C 1
ATOM 4259 O O . SER B 1 186 ? 4.516 6.574 11.484 1 97.75 186 SER B O 1
ATOM 4261 N N . HIS B 1 187 ? 4.555 4.496 10.914 1 96.88 187 HIS B N 1
ATOM 4262 C CA . HIS B 1 187 ? 5.516 3.982 11.883 1 96.88 187 HIS B CA 1
ATOM 4263 C C . HIS B 1 187 ? 6.105 2.652 11.43 1 96.88 187 HIS B C 1
ATOM 4265 O O . HIS B 1 187 ? 5.727 2.127 10.383 1 96.88 187 HIS B O 1
ATOM 4271 N N . PRO B 1 188 ? 7.012 2.102 12.18 1 97 188 PRO B N 1
ATOM 4272 C CA . PRO B 1 188 ? 7.742 0.922 11.711 1 97 188 PRO B CA 1
ATOM 4273 C C . PRO B 1 188 ? 6.82 -0.25 11.383 1 97 188 PRO B C 1
ATOM 4275 O O . PRO B 1 188 ? 7.164 -1.1 10.562 1 97 188 PRO B O 1
ATOM 4278 N N . TYR B 1 189 ? 5.66 -0.383 11.898 1 95.75 189 TYR B N 1
ATOM 4279 C CA . TYR B 1 189 ? 4.723 -1.456 11.578 1 95.75 189 TYR B CA 1
ATOM 4280 C C . TYR B 1 189 ? 3.783 -1.045 10.453 1 95.75 189 TYR B C 1
ATOM 4282 O O . TYR B 1 189 ? 2.916 -1.82 10.047 1 95.75 189 TYR B O 1
ATOM 4290 N N . LEU B 1 190 ? 3.883 0.145 9.961 1 96.94 190 LEU B N 1
ATOM 4291 C CA . LEU B 1 190 ? 3.102 0.718 8.875 1 96.94 190 LEU B CA 1
ATOM 4292 C C . LEU B 1 190 ? 3.928 1.731 8.086 1 96.94 190 LEU B C 1
ATOM 4294 O O . LEU B 1 190 ? 3.885 2.93 8.375 1 96.94 190 LEU B O 1
ATOM 4298 N N . HIS B 1 191 ? 4.516 1.308 6.992 1 98 191 HIS B N 1
ATOM 4299 C CA . HIS B 1 191 ? 5.512 2.135 6.32 1 98 191 HIS B CA 1
ATOM 4300 C C . HIS B 1 191 ? 4.859 3.059 5.297 1 98 191 HIS B C 1
ATOM 4302 O O . HIS B 1 191 ? 5.324 4.184 5.082 1 98 191 HIS B O 1
ATOM 4308 N N . GLU B 1 192 ? 3.852 2.562 4.621 1 97.62 192 GLU B N 1
ATOM 4309 C CA . GLU B 1 192 ? 3.18 3.279 3.543 1 97.62 192 GLU B CA 1
ATOM 4310 C C . GLU B 1 192 ? 4.129 3.529 2.373 1 97.62 192 GLU B C 1
ATOM 4312 O O . GLU B 1 192 ? 4.176 4.637 1.83 1 97.62 192 GLU B O 1
ATOM 4317 N N . LEU B 1 193 ? 4.879 2.49 1.961 1 97.94 193 LEU B N 1
ATOM 4318 C CA . LEU B 1 193 ? 5.945 2.654 0.98 1 97.94 193 LEU B CA 1
ATOM 4319 C C . LEU B 1 193 ? 5.379 3.043 -0.381 1 97.94 193 LEU B C 1
ATOM 4321 O O . LEU B 1 193 ? 5.91 3.934 -1.048 1 97.94 193 LEU B O 1
ATOM 4325 N N . ASP B 1 194 ? 4.367 2.373 -0.839 1 97.75 194 ASP B N 1
ATOM 4326 C CA . ASP B 1 194 ? 3.77 2.688 -2.133 1 97.75 194 ASP B CA 1
ATOM 4327 C C . ASP B 1 194 ? 3.221 4.113 -2.154 1 97.75 194 ASP B C 1
ATOM 4329 O O . ASP B 1 194 ? 3.393 4.836 -3.137 1 97.75 194 ASP B O 1
ATOM 4333 N N . LEU B 1 195 ? 2.6 4.496 -1.097 1 98 195 LEU B N 1
ATOM 4334 C CA . LEU B 1 195 ? 2.045 5.84 -0.997 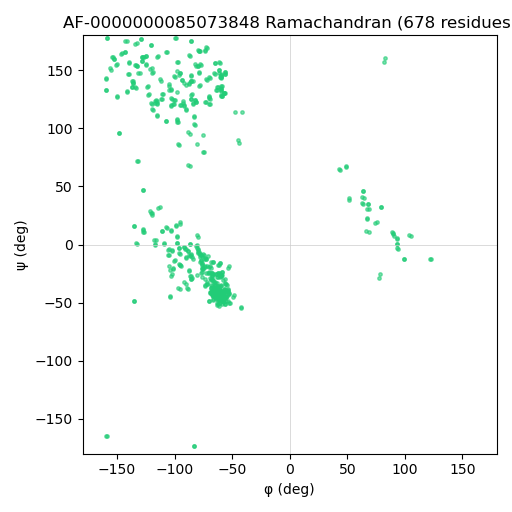1 98 195 LEU B CA 1
ATOM 4335 C C . LEU B 1 195 ? 3.156 6.887 -0.974 1 98 195 LEU B C 1
ATOM 4337 O O . LEU B 1 195 ? 3.012 7.965 -1.559 1 98 195 LEU B O 1
ATOM 4341 N N . ARG B 1 196 ? 4.234 6.613 -0.303 1 98.12 196 ARG B N 1
ATOM 4342 C CA . ARG B 1 196 ? 5.387 7.512 -0.279 1 98.12 196 ARG B CA 1
ATOM 4343 C C . ARG B 1 196 ? 5.949 7.715 -1.682 1 98.12 196 ARG B C 1
ATOM 4345 O O . ARG B 1 196 ? 6.297 8.836 -2.059 1 98.12 196 ARG B O 1
ATOM 4352 N N . ASN B 1 197 ? 6.074 6.609 -2.455 1 97.62 197 ASN B N 1
ATOM 4353 C CA . ASN B 1 197 ? 6.516 6.742 -3.84 1 97.62 197 ASN B CA 1
ATOM 4354 C C . ASN B 1 197 ? 5.586 7.652 -4.637 1 97.62 197 ASN B C 1
ATOM 4356 O O . ASN B 1 197 ? 6.051 8.555 -5.34 1 97.62 197 ASN B O 1
ATOM 4360 N N . PHE B 1 198 ? 4.332 7.418 -4.465 1 97.31 198 PHE B N 1
ATOM 4361 C CA . PHE B 1 198 ? 3.33 8.211 -5.16 1 97.31 198 PHE B CA 1
ATOM 4362 C C . PHE B 1 198 ? 3.459 9.688 -4.793 1 97.31 198 PHE B C 1
ATOM 4364 O O . PHE B 1 198 ? 3.422 10.555 -5.668 1 97.31 198 PHE B O 1
ATOM 4371 N N . CYS B 1 199 ? 3.619 9.961 -3.525 1 98.19 199 CYS B N 1
ATOM 4372 C CA . CYS B 1 199 ? 3.795 11.328 -3.061 1 98.19 199 CYS B CA 1
ATOM 4373 C C . CYS B 1 199 ? 5.047 11.953 -3.664 1 98.19 199 CYS B C 1
ATOM 4375 O O . CYS B 1 199 ? 5.004 13.078 -4.164 1 98.19 199 CYS B O 1
ATOM 4377 N N . ALA B 1 200 ? 6.105 11.266 -3.645 1 97.5 200 ALA B N 1
ATOM 4378 C CA . ALA B 1 200 ? 7.363 11.789 -4.176 1 97.5 200 ALA B CA 1
ATOM 4379 C C . ALA B 1 200 ? 7.234 12.133 -5.656 1 97.5 200 ALA B C 1
ATOM 4381 O O . ALA B 1 200 ? 7.684 13.188 -6.094 1 97.5 200 ALA B O 1
ATOM 4382 N N . ILE B 1 201 ? 6.605 11.234 -6.395 1 96.44 201 ILE B N 1
ATOM 4383 C CA . ILE B 1 201 ? 6.402 11.422 -7.824 1 96.44 201 ILE B CA 1
ATOM 4384 C C . ILE B 1 201 ? 5.602 12.695 -8.07 1 96.44 201 ILE B C 1
ATOM 4386 O O . ILE B 1 201 ? 5.852 13.422 -9.031 1 96.44 201 ILE B O 1
ATOM 4390 N N . ASN B 1 202 ? 4.68 12.984 -7.188 1 97.06 202 ASN B N 1
ATOM 4391 C CA . ASN B 1 202 ? 3.797 14.133 -7.348 1 97.06 202 ASN B CA 1
ATOM 4392 C C . ASN B 1 202 ? 4.285 15.328 -6.535 1 97.06 202 ASN B C 1
ATOM 4394 O O . ASN B 1 202 ? 3.553 16.312 -6.359 1 97.06 202 ASN B O 1
ATOM 4398 N N . LYS B 1 203 ? 5.484 15.227 -5.934 1 97.81 203 LYS B N 1
ATOM 4399 C CA . LYS B 1 203 ? 6.137 16.297 -5.191 1 97.81 203 LYS B CA 1
ATOM 4400 C C . LYS B 1 203 ? 5.32 16.703 -3.961 1 97.81 203 LYS B C 1
ATOM 4402 O O . LYS B 1 203 ? 5.172 17.891 -3.664 1 97.81 203 LYS B O 1
ATOM 4407 N N . ILE B 1 204 ? 4.727 15.781 -3.379 1 98.69 204 ILE B N 1
ATOM 4408 C CA . ILE B 1 204 ? 4.035 15.938 -2.104 1 98.69 204 ILE B CA 1
ATOM 4409 C C . ILE B 1 204 ? 4.914 15.398 -0.974 1 98.69 204 ILE B C 1
ATOM 4411 O O . ILE B 1 204 ? 5.391 14.266 -1.035 1 98.69 204 ILE B O 1
ATOM 4415 N N . ALA B 1 205 ? 5.199 16.203 0.026 1 98.75 205 ALA B N 1
ATOM 4416 C CA . ALA B 1 205 ? 5.973 15.742 1.177 1 98.75 205 ALA B CA 1
ATOM 4417 C C . ALA B 1 205 ? 5.141 14.82 2.066 1 98.75 205 ALA B C 1
ATOM 4419 O O . ALA B 1 205 ? 4.051 15.188 2.502 1 98.75 205 ALA B O 1
ATOM 4420 N N . PHE B 1 206 ? 5.629 13.625 2.281 1 98.75 206 PHE B N 1
ATOM 4421 C CA . PHE B 1 206 ? 4.969 12.711 3.209 1 98.75 206 PHE B CA 1
ATOM 4422 C C . PHE B 1 206 ? 5.375 13.016 4.648 1 98.75 206 PHE B C 1
ATOM 4424 O O . PHE B 1 206 ? 6.562 13.062 4.965 1 98.75 206 PHE B O 1
ATOM 4431 N N . GLN B 1 207 ? 4.406 13.258 5.531 1 98.88 207 GLN B N 1
ATOM 4432 C CA . GLN B 1 207 ? 4.621 13.547 6.949 1 98.88 207 GLN B CA 1
ATOM 4433 C C . GLN B 1 207 ? 3.924 12.516 7.828 1 98.88 207 GLN B C 1
ATOM 4435 O O . GLN B 1 207 ? 2.709 12.336 7.742 1 98.88 207 GLN B O 1
ATOM 4440 N N . ALA B 1 208 ? 4.738 11.883 8.625 1 98.69 208 ALA B N 1
ATOM 4441 C CA . ALA B 1 208 ? 4.207 10.844 9.5 1 98.69 208 ALA B CA 1
ATOM 4442 C C . ALA B 1 208 ? 3.666 11.43 10.797 1 98.69 208 ALA B C 1
ATOM 4444 O O . ALA B 1 208 ? 4.332 12.25 11.438 1 98.69 208 ALA B O 1
ATOM 4445 N N . TYR B 1 209 ? 2.441 11.078 11.141 1 97.25 209 TYR B N 1
ATOM 4446 C CA . TYR B 1 209 ? 2.012 11.188 12.531 1 97.25 209 TYR B CA 1
ATOM 4447 C C . TYR B 1 209 ? 1.913 9.812 13.18 1 97.25 209 TYR B C 1
ATOM 4449 O O . TYR B 1 209 ? 2.043 8.789 12.508 1 97.25 209 TYR B O 1
ATOM 4457 N N . SER B 1 210 ? 1.827 9.773 14.547 1 95.12 210 SER B N 1
ATOM 4458 C CA . SER B 1 210 ? 2.025 8.523 15.266 1 95.12 210 SER B CA 1
ATOM 4459 C C . SER B 1 210 ? 3.332 7.848 14.852 1 95.12 210 SER B C 1
ATOM 4461 O O . SER B 1 210 ? 3.391 6.625 14.719 1 95.12 210 SER B O 1
ATOM 4463 N N . ALA B 1 211 ? 4.281 8.672 14.688 1 96.69 211 ALA B N 1
ATOM 4464 C CA . ALA B 1 211 ? 5.539 8.242 14.078 1 96.69 211 ALA B CA 1
ATOM 4465 C C . ALA B 1 211 ? 6.285 7.27 14.984 1 96.69 211 ALA B C 1
ATOM 4467 O O . ALA B 1 211 ? 7.078 6.453 14.516 1 96.69 211 ALA B O 1
ATOM 4468 N N . LEU B 1 212 ? 6.023 7.352 16.25 1 95 212 LEU B N 1
ATOM 4469 C CA . LEU B 1 212 ? 6.738 6.527 17.219 1 95 212 LEU B CA 1
ATOM 4470 C C . LEU B 1 212 ? 5.871 5.363 17.688 1 95 212 LEU B C 1
ATOM 4472 O O . LEU B 1 212 ? 6.188 4.711 18.688 1 95 212 LEU B O 1
ATOM 4476 N N . GLY B 1 213 ? 4.723 5.062 17.031 1 88.06 213 GLY B N 1
ATOM 4477 C CA . GLY B 1 213 ? 3.904 3.887 17.281 1 88.06 213 GLY B CA 1
ATOM 4478 C C . GLY B 1 213 ? 2.793 4.137 18.281 1 88.06 213 GLY B C 1
ATOM 4479 O O . GLY B 1 213 ? 2.109 3.203 18.703 1 88.06 213 GLY B O 1
ATOM 4480 N N . SER B 1 214 ? 2.566 5.25 18.734 1 73.88 214 SER B N 1
ATOM 4481 C CA . SER B 1 214 ? 1.498 5.613 19.656 1 73.88 214 SER B CA 1
ATOM 4482 C C . SER B 1 214 ? 1.444 4.66 20.844 1 73.88 214 SER B C 1
ATOM 4484 O O . SER B 1 214 ? 0.443 3.973 21.062 1 73.88 214 SER B O 1
ATOM 4486 N N . ALA B 1 215 ? 2.35 4.613 21.703 1 64.81 215 ALA B N 1
ATOM 4487 C CA . ALA B 1 215 ? 2.539 3.672 22.812 1 64.81 215 ALA B CA 1
ATOM 4488 C C . ALA B 1 215 ? 1.359 3.717 23.781 1 64.81 215 ALA B C 1
ATOM 4490 O O . ALA B 1 215 ? 1.122 2.76 24.516 1 64.81 215 ALA B O 1
ATOM 4491 N N . ASP B 1 216 ? 0.589 4.648 23.734 1 64.38 216 ASP B N 1
ATOM 4492 C CA . ASP B 1 216 ? -0.489 4.793 24.703 1 64.38 216 ASP B CA 1
ATOM 4493 C C . ASP B 1 216 ? -1.795 4.211 24.172 1 64.38 216 ASP B C 1
ATOM 4495 O O . ASP B 1 216 ? -2.844 4.336 24.812 1 64.38 216 ASP B O 1
ATOM 4499 N N . ARG B 1 217 ? -1.694 3.439 23.234 1 63.97 217 ARG B N 1
ATOM 4500 C CA . ARG B 1 217 ? -2.965 3.059 22.641 1 63.97 217 ARG B CA 1
ATOM 4501 C C . ARG B 1 217 ? -3.473 1.739 23.203 1 63.97 217 ARG B C 1
ATOM 4503 O O . ARG B 1 217 ? -2.68 0.854 23.531 1 63.97 217 ARG B O 1
ATOM 4510 N N . PRO B 1 218 ? -4.848 1.71 23.297 1 59.53 218 PRO B N 1
ATOM 4511 C CA . PRO B 1 218 ? -5.562 0.646 24.016 1 59.53 218 PRO B CA 1
ATOM 4512 C C . PRO B 1 218 ? -5.504 -0.693 23.281 1 59.53 218 PRO B C 1
ATOM 4514 O O . PRO B 1 218 ? -5.926 -1.718 23.828 1 59.53 218 PRO B O 1
ATOM 4517 N N . TRP B 1 219 ? -5.02 -0.662 22.031 1 56.62 219 TRP B N 1
ATOM 4518 C CA . TRP B 1 219 ? -5.059 -1.967 21.391 1 56.62 219 TRP B CA 1
ATOM 4519 C C . TRP B 1 219 ? -4.395 -3.029 22.25 1 56.62 219 TRP B C 1
ATOM 4521 O O . TRP B 1 219 ? -4.668 -4.223 22.109 1 56.62 219 TRP B O 1
ATOM 4531 N N . ARG B 1 220 ? -3.676 -2.549 23.094 1 57.09 220 ARG B N 1
ATOM 4532 C CA . ARG B 1 220 ? -3.021 -3.441 24.047 1 57.09 220 ARG B CA 1
ATOM 4533 C C . ARG B 1 220 ? -4.047 -4.137 24.938 1 57.09 220 ARG B C 1
ATOM 4535 O O . ARG B 1 220 ? -3.877 -5.309 25.281 1 57.09 220 ARG B O 1
ATOM 4542 N N . LYS B 1 221 ? -5.039 -3.299 25.156 1 53.22 221 LYS B N 1
ATOM 4543 C CA . LYS B 1 221 ? -6.023 -3.801 26.109 1 53.22 221 LYS B CA 1
ATOM 4544 C C . LYS B 1 221 ? -7.195 -4.465 25.391 1 53.22 221 LYS B C 1
ATOM 4546 O O . LYS B 1 221 ? -7.699 -5.496 25.828 1 53.22 221 LYS B O 1
ATOM 4551 N N . PHE B 1 222 ? -7.609 -3.877 24.25 1 55 222 PHE B N 1
ATOM 4552 C CA . PHE B 1 222 ? -8.891 -4.32 23.719 1 55 222 PHE B CA 1
ATOM 4553 C C . PHE B 1 222 ? -8.711 -4.992 22.359 1 55 222 PHE B C 1
ATOM 4555 O O . PHE B 1 222 ? -9.672 -5.504 21.781 1 55 222 PHE B O 1
ATOM 4562 N N . GLY B 1 223 ? -7.598 -5.117 21.969 1 58.09 223 GLY B N 1
ATOM 4563 C CA . GLY B 1 223 ? -7.375 -5.672 20.641 1 58.09 223 GLY B CA 1
ATOM 4564 C C . GLY B 1 223 ? -7.527 -4.652 19.531 1 58.09 223 GLY B C 1
ATOM 4565 O O . GLY B 1 223 ? -7.969 -3.525 19.766 1 58.09 223 GLY B O 1
ATOM 4566 N N . SER B 1 224 ? -6.906 -4.941 18.391 1 61.09 224 SER B N 1
ATOM 4567 C CA . SER B 1 224 ? -6.98 -4.078 17.219 1 61.09 224 SER B CA 1
ATOM 4568 C C . SER B 1 224 ? -8.023 -4.582 16.234 1 61.09 224 SER B C 1
ATOM 4570 O O . SER B 1 224 ? -8.172 -5.789 16.031 1 61.09 224 SER B O 1
ATOM 4572 N N . ILE B 1 225 ? -8.883 -3.631 15.797 1 61.19 225 ILE B N 1
ATOM 4573 C CA . ILE B 1 225 ? -9.797 -3.941 14.703 1 61.19 225 ILE B CA 1
ATOM 4574 C C . ILE B 1 225 ? -9.016 -4.41 13.484 1 61.19 225 ILE B C 1
ATOM 4576 O O . ILE B 1 225 ? -9.492 -5.246 12.719 1 61.19 225 ILE B O 1
ATOM 4580 N N . THR B 1 226 ? -7.816 -3.795 13.539 1 68.19 226 THR B N 1
ATOM 4581 C CA . THR B 1 226 ? -6.965 -4.18 12.422 1 68.19 226 THR B CA 1
ATOM 4582 C C . THR B 1 226 ? -5.945 -5.227 12.852 1 68.19 226 THR B C 1
ATOM 4584 O O . THR B 1 226 ? -5.59 -5.309 14.023 1 68.19 226 THR B O 1
ATOM 4587 N N . SER B 1 227 ? -5.656 -6.086 11.977 1 65.5 227 SER B N 1
ATOM 4588 C CA . SER B 1 227 ? -4.684 -7.141 12.242 1 65.5 227 SER B CA 1
ATOM 4589 C C . SER B 1 227 ? -3.256 -6.613 12.148 1 65.5 227 SER B C 1
ATOM 4591 O O . SER B 1 227 ? -3.021 -5.535 11.594 1 65.5 227 SER B O 1
ATOM 4593 N N . GLY B 1 228 ? -2.393 -7.324 12.859 1 72.19 228 GLY B N 1
ATOM 4594 C CA . GLY B 1 228 ? -0.976 -7.035 12.711 1 72.19 228 GLY B CA 1
ATOM 4595 C C . GLY B 1 228 ? -0.401 -6.238 13.867 1 72.19 228 GLY B C 1
ATOM 4596 O O . GLY B 1 228 ? 0.752 -5.805 13.812 1 72.19 228 GLY B O 1
ATOM 4597 N N . ALA B 1 229 ? -1.234 -6.074 14.898 1 76.75 229 ALA B N 1
ATOM 4598 C CA . ALA B 1 229 ? -0.711 -5.375 16.062 1 76.75 229 ALA B CA 1
ATOM 4599 C C . ALA B 1 229 ? 0.5 -6.102 16.641 1 76.75 229 ALA B C 1
ATOM 4601 O O . ALA B 1 229 ? 0.532 -7.332 16.688 1 76.75 229 ALA B O 1
ATOM 4602 N N . PRO B 1 230 ? 1.475 -5.273 16.969 1 81.31 230 PRO B N 1
ATOM 4603 C CA . PRO B 1 230 ? 2.648 -5.918 17.562 1 81.31 230 PRO B CA 1
ATOM 4604 C C . PRO B 1 230 ? 2.305 -6.746 18.797 1 81.31 230 PRO B C 1
ATOM 4606 O O . PRO B 1 230 ? 1.354 -6.426 19.516 1 81.31 230 PRO B O 1
ATOM 4609 N N . LYS B 1 231 ? 3.133 -7.812 18.922 1 82.06 231 LYS B N 1
ATOM 4610 C CA . LYS B 1 231 ? 3.02 -8.594 20.141 1 82.06 231 LYS B CA 1
ATOM 4611 C C . LYS B 1 231 ? 3.426 -7.766 21.359 1 82.06 231 LYS B C 1
ATOM 4613 O O . LYS B 1 231 ? 4.191 -6.809 21.234 1 82.06 231 LYS B O 1
ATOM 4618 N N . ILE B 1 232 ? 2.885 -8.203 22.516 1 77.12 232 ILE B N 1
ATOM 4619 C CA . ILE B 1 232 ? 3.266 -7.551 23.766 1 77.12 232 ILE B CA 1
ATOM 4620 C C . ILE B 1 232 ? 4.781 -7.613 23.938 1 77.12 232 ILE B C 1
ATOM 4622 O O . ILE B 1 232 ? 5.395 -8.656 23.703 1 77.12 232 ILE B O 1
ATOM 4626 N N . GLY B 1 233 ? 5.324 -6.508 24.219 1 80.12 233 GLY B N 1
ATOM 4627 C CA . GLY B 1 233 ? 6.77 -6.449 24.375 1 80.12 233 GLY B CA 1
ATOM 4628 C C . GLY B 1 233 ? 7.496 -6.062 23.109 1 80.12 233 GLY B C 1
ATOM 4629 O O . GLY B 1 233 ? 8.711 -5.84 23.109 1 80.12 233 GLY B O 1
ATOM 4630 N N . HIS B 1 234 ? 6.727 -5.918 22.062 1 86.38 234 HIS B N 1
ATOM 4631 C CA . HIS B 1 234 ? 7.336 -5.547 20.781 1 86.38 234 HIS B CA 1
ATOM 4632 C C . HIS B 1 234 ? 6.781 -4.219 20.281 1 86.38 234 HIS B C 1
ATOM 4634 O O . HIS B 1 234 ? 6.688 -4.004 19.062 1 86.38 234 HIS B O 1
ATOM 4640 N N . GLU B 1 235 ? 6.352 -3.486 21.297 1 89.75 235 GLU B N 1
ATOM 4641 C CA . GLU B 1 235 ? 6.039 -2.104 20.938 1 89.75 235 GLU B CA 1
ATOM 4642 C C . GLU B 1 235 ? 7.27 -1.377 20.422 1 89.75 235 GLU B C 1
ATOM 4644 O O . GLU B 1 235 ? 8.398 -1.68 20.812 1 89.75 235 GLU B O 1
ATOM 4649 N N . ILE B 1 236 ? 7.051 -0.448 19.562 1 93.44 236 ILE B N 1
ATOM 4650 C CA . ILE B 1 236 ? 8.141 0.172 18.812 1 93.44 236 ILE B CA 1
ATOM 4651 C C . ILE B 1 236 ? 9.227 0.646 19.781 1 93.44 236 ILE B C 1
ATOM 4653 O O . ILE B 1 236 ? 10.398 0.304 19.609 1 93.44 236 ILE B O 1
ATOM 4657 N N . LEU B 1 237 ? 8.867 1.398 20.828 1 93.69 237 LEU B N 1
ATOM 4658 C CA . LEU B 1 237 ? 9.852 2.033 21.703 1 93.69 237 LEU B CA 1
ATOM 4659 C C . LEU B 1 237 ? 10.445 1.022 22.672 1 93.69 237 LEU B C 1
ATOM 4661 O O . LEU B 1 237 ? 11.445 1.311 23.344 1 93.69 237 LEU B O 1
ATOM 4665 N N . GLU B 1 238 ? 9.875 -0.191 22.703 1 92.75 238 GLU B N 1
ATOM 4666 C CA . GLU B 1 238 ? 10.367 -1.245 23.594 1 92.75 238 GLU B CA 1
ATOM 4667 C C . GLU B 1 238 ? 10.891 -2.436 22.781 1 92.75 238 GLU B C 1
ATOM 4669 O O . GLU B 1 238 ? 11.289 -3.451 23.359 1 92.75 238 GLU B O 1
ATOM 4674 N N . HIS B 1 239 ? 10.844 -2.371 21.562 1 94.62 239 HIS B N 1
ATOM 4675 C CA . HIS B 1 239 ? 11.266 -3.479 20.719 1 94.62 239 HIS B CA 1
ATOM 4676 C C . HIS B 1 239 ? 12.727 -3.832 20.953 1 94.62 239 HIS B C 1
ATOM 4678 O O . HIS B 1 239 ? 13.602 -2.975 20.828 1 94.62 239 HIS B O 1
ATOM 4684 N N . PRO B 1 240 ? 13.047 -5.07 21.203 1 96.69 240 PRO B N 1
ATOM 4685 C CA . PRO B 1 240 ? 14.406 -5.445 21.594 1 96.69 240 PRO B CA 1
ATOM 4686 C C . PRO B 1 240 ? 15.445 -5.113 20.531 1 96.69 240 PRO B C 1
ATOM 4688 O O . PRO B 1 240 ? 16.531 -4.617 20.844 1 96.69 240 PRO B O 1
ATOM 4691 N N . ASP B 1 241 ? 15.117 -5.34 19.297 1 97 241 ASP B N 1
ATOM 4692 C CA . ASP B 1 241 ? 16.078 -5.09 18.219 1 97 241 ASP B CA 1
ATOM 4693 C C . ASP B 1 241 ? 16.281 -3.594 18 1 97 241 ASP B C 1
ATOM 4695 O O . ASP B 1 241 ? 17.375 -3.156 17.641 1 97 241 ASP B O 1
ATOM 4699 N N . ILE B 1 242 ? 15.242 -2.787 18.188 1 97.81 242 ILE B N 1
ATOM 4700 C CA . ILE B 1 242 ? 15.375 -1.339 18.078 1 97.81 242 ILE B CA 1
ATOM 4701 C C . ILE B 1 242 ? 16.234 -0.812 19.234 1 97.81 242 ILE B C 1
ATOM 4703 O O . ILE B 1 242 ? 17.094 0.044 19.031 1 97.81 242 ILE B O 1
ATOM 4707 N N . LEU B 1 243 ? 15.992 -1.353 20.391 1 98 243 LEU B N 1
ATOM 4708 C CA . LEU B 1 243 ? 16.781 -0.971 21.547 1 98 243 LEU B CA 1
ATOM 4709 C C . LEU B 1 243 ? 18.266 -1.316 21.328 1 98 243 LEU B C 1
ATOM 4711 O O . LEU B 1 243 ? 19.141 -0.552 21.734 1 98 243 LEU B O 1
ATOM 4715 N N . LYS B 1 244 ? 18.5 -2.424 20.734 1 98.38 244 LYS B N 1
ATOM 4716 C CA . LYS B 1 244 ? 19.875 -2.824 20.438 1 98.38 244 LYS B CA 1
ATOM 4717 C C . LYS B 1 244 ? 20.547 -1.835 19.484 1 98.38 244 LYS B C 1
ATOM 4719 O O . LYS B 1 244 ? 21.703 -1.46 19.672 1 98.38 244 LYS B O 1
ATOM 4724 N N . ILE B 1 245 ? 19.828 -1.414 18.438 1 98.25 245 ILE B N 1
ATOM 4725 C CA . ILE B 1 245 ? 20.344 -0.41 17.516 1 98.25 245 ILE B CA 1
ATOM 4726 C C . ILE B 1 245 ? 20.594 0.898 18.266 1 98.25 245 ILE B C 1
ATOM 4728 O O . ILE B 1 245 ? 21.625 1.54 18.062 1 98.25 245 ILE B O 1
ATOM 4732 N N . ALA B 1 246 ? 19.688 1.277 19.094 1 98.25 246 ALA B N 1
ATOM 4733 C CA . ALA B 1 246 ? 19.812 2.5 19.891 1 98.25 246 ALA B CA 1
ATOM 4734 C C . ALA B 1 246 ? 21.078 2.48 20.734 1 98.25 246 ALA B C 1
ATOM 4736 O O . ALA B 1 246 ? 21.812 3.467 20.797 1 98.25 246 ALA B O 1
ATOM 4737 N N . GLU B 1 247 ? 21.328 1.405 21.359 1 98.25 247 GLU B N 1
ATOM 4738 C CA . GLU B 1 247 ? 22.5 1.24 22.203 1 98.25 247 GLU B CA 1
ATOM 4739 C C . GLU B 1 247 ? 23.797 1.434 21.406 1 98.25 247 GLU B C 1
ATOM 4741 O O . GLU B 1 247 ? 24.734 2.064 21.891 1 98.25 247 GLU B O 1
ATOM 4746 N N . LYS B 1 248 ? 23.781 0.937 20.266 1 98 248 LYS B N 1
ATOM 4747 C CA . LYS B 1 248 ? 24.938 1.043 19.391 1 98 248 LYS B CA 1
ATOM 4748 C C . LYS B 1 248 ? 25.344 2.5 19.188 1 98 248 LYS B C 1
ATOM 4750 O O . LYS B 1 248 ? 26.531 2.816 19.078 1 98 248 LYS B O 1
ATOM 4755 N N . TYR B 1 249 ? 24.422 3.395 19.156 1 97.75 249 TYR B N 1
ATOM 4756 C CA . TYR B 1 249 ? 24.688 4.789 18.828 1 97.75 249 TYR B CA 1
ATOM 4757 C C . TYR B 1 249 ? 24.641 5.664 20.078 1 97.75 249 TYR B C 1
ATOM 4759 O O . TYR B 1 249 ? 24.859 6.879 20 1 97.75 249 TYR B O 1
ATOM 4767 N N . GLY B 1 250 ? 24.297 5.086 21.219 1 97.31 250 GLY B N 1
ATOM 4768 C CA . GLY B 1 250 ? 24.078 5.883 22.406 1 97.31 250 GLY B CA 1
ATOM 4769 C C . GLY B 1 250 ? 22.859 6.781 22.328 1 97.31 250 GLY B C 1
ATOM 4770 O O . GLY B 1 250 ? 22.891 7.934 22.75 1 97.31 250 GLY B O 1
ATOM 4771 N N . LYS B 1 251 ? 21.844 6.332 21.688 1 97.69 251 LYS B N 1
ATOM 4772 C CA . LYS B 1 251 ? 20.609 7.066 21.453 1 97.69 251 LYS B CA 1
ATOM 4773 C C . LYS B 1 251 ? 19.406 6.32 22.047 1 97.69 251 LYS B C 1
ATOM 4775 O O . LYS B 1 251 ? 19.562 5.219 22.578 1 97.69 251 LYS B O 1
ATOM 4780 N N . SER B 1 252 ? 18.281 6.941 22.047 1 97.19 252 SER B N 1
ATOM 4781 C CA . SER B 1 252 ? 17.047 6.293 22.469 1 97.19 252 SER B CA 1
ATOM 4782 C C . SER B 1 252 ? 16.375 5.562 21.312 1 97.19 252 SER B C 1
ATOM 4784 O O . SER B 1 252 ? 16.719 5.785 20.141 1 97.19 252 SER B O 1
ATOM 4786 N N . ALA B 1 253 ? 15.461 4.68 21.656 1 97 253 ALA B N 1
ATOM 4787 C CA . ALA B 1 253 ? 14.648 4.031 20.625 1 97 253 ALA B CA 1
ATOM 4788 C C . ALA B 1 253 ? 13.914 5.062 19.781 1 97 253 ALA B C 1
ATOM 4790 O O . ALA B 1 253 ? 13.805 4.914 18.547 1 97 253 ALA B O 1
ATOM 4791 N N . ALA B 1 254 ? 13.438 6.094 20.422 1 97.56 254 ALA B N 1
ATOM 4792 C CA . ALA B 1 254 ? 12.742 7.164 19.703 1 97.56 254 ALA B CA 1
ATOM 4793 C C . ALA B 1 254 ? 13.664 7.82 18.688 1 97.56 254 ALA B C 1
ATOM 4795 O O . ALA B 1 254 ? 13.25 8.078 17.547 1 97.56 254 ALA B O 1
ATOM 4796 N N . ASN B 1 255 ? 14.883 8.062 19.062 1 98 255 ASN B N 1
ATOM 4797 C CA . ASN B 1 255 ? 15.859 8.641 18.141 1 98 255 ASN B CA 1
ATOM 4798 C C . ASN B 1 255 ? 16.047 7.762 16.906 1 98 255 ASN B C 1
ATOM 4800 O O . ASN B 1 255 ? 16.094 8.266 15.773 1 98 255 ASN B O 1
ATOM 4804 N N . VAL B 1 256 ? 16.156 6.5 17.141 1 98.44 256 VAL B N 1
ATOM 4805 C CA . VAL B 1 256 ? 16.391 5.543 16.062 1 98.44 256 VAL B CA 1
ATOM 4806 C C . VAL B 1 256 ? 15.211 5.57 15.094 1 98.44 256 VAL B C 1
ATOM 4808 O O . VAL B 1 256 ? 15.398 5.617 13.875 1 98.44 256 VAL B O 1
ATOM 4811 N N . VAL B 1 257 ? 14.016 5.586 15.594 1 98.44 257 VAL B N 1
ATOM 4812 C CA . VAL B 1 257 ? 12.812 5.562 14.766 1 98.44 257 VAL B CA 1
ATOM 4813 C C . VAL B 1 257 ? 12.68 6.887 14.016 1 98.44 257 VAL B C 1
ATOM 4815 O O . VAL B 1 257 ? 12.328 6.902 12.836 1 98.44 257 VAL B O 1
ATOM 4818 N N . ILE B 1 258 ? 12.953 8 14.656 1 98.5 258 ILE B N 1
ATOM 4819 C CA . ILE B 1 258 ? 12.922 9.289 13.984 1 98.5 258 ILE B CA 1
ATOM 4820 C C . ILE B 1 258 ? 13.945 9.305 12.844 1 98.5 258 ILE B C 1
ATOM 4822 O O . ILE B 1 258 ? 13.633 9.742 11.734 1 98.5 258 ILE B O 1
ATOM 4826 N N . ARG B 1 259 ? 15.117 8.828 13.133 1 98.31 259 ARG B N 1
ATOM 4827 C CA . ARG B 1 259 ? 16.156 8.766 12.109 1 98.31 259 ARG B CA 1
ATOM 4828 C C . ARG B 1 259 ? 15.719 7.891 10.938 1 98.31 259 ARG B C 1
ATOM 4830 O O . ARG B 1 259 ? 16 8.203 9.781 1 98.31 259 ARG B O 1
ATOM 4837 N N . TRP B 1 260 ? 15.062 6.766 11.25 1 98.38 260 TRP B N 1
ATOM 4838 C CA . TRP B 1 260 ? 14.508 5.895 10.211 1 98.38 260 TRP B CA 1
ATOM 4839 C C . TRP B 1 260 ? 13.57 6.664 9.297 1 98.38 260 TRP B C 1
ATOM 4841 O O . TRP B 1 260 ? 13.672 6.566 8.07 1 98.38 260 TRP B O 1
ATOM 4851 N N . HIS B 1 261 ? 12.688 7.473 9.844 1 98.31 261 HIS B N 1
ATOM 4852 C CA . HIS B 1 261 ? 11.789 8.305 9.055 1 98.31 261 HIS B CA 1
ATOM 4853 C C . HIS B 1 261 ? 12.562 9.242 8.148 1 98.31 261 HIS B C 1
ATOM 4855 O O . HIS B 1 261 ? 12.242 9.375 6.961 1 98.31 261 HIS B O 1
ATOM 4861 N N . LEU B 1 262 ? 13.539 9.883 8.695 1 98 262 LEU B N 1
ATOM 4862 C CA . LEU B 1 262 ? 14.305 10.891 7.969 1 98 262 LEU B CA 1
ATOM 4863 C C . LEU B 1 262 ? 15.094 10.258 6.824 1 98 262 LEU B C 1
ATOM 4865 O O . LEU B 1 262 ? 15.141 10.812 5.723 1 98 262 LEU B O 1
ATOM 4869 N N . GLN B 1 263 ? 15.648 9.141 7.082 1 96.81 263 GLN B N 1
ATOM 4870 C CA . GLN B 1 263 ? 16.469 8.477 6.07 1 96.81 263 GLN B CA 1
ATOM 4871 C C . GLN B 1 263 ? 15.594 7.875 4.973 1 96.81 263 GLN B C 1
ATOM 4873 O O . GLN B 1 263 ? 16.078 7.59 3.873 1 96.81 263 GLN B O 1
ATOM 4878 N N . LYS B 1 264 ? 14.344 7.684 5.227 1 94.81 264 LYS B N 1
ATOM 4879 C CA . LYS B 1 264 ? 13.398 7.273 4.195 1 94.81 264 LYS B CA 1
ATOM 4880 C C . LYS B 1 264 ? 12.938 8.469 3.367 1 94.81 264 LYS B C 1
ATOM 4882 O O . LYS B 1 264 ? 12.109 8.328 2.463 1 94.81 264 LYS B O 1
ATOM 4887 N N . GLY B 1 265 ? 13.422 9.617 3.703 1 94.31 265 GLY B N 1
ATOM 4888 C CA . GLY B 1 265 ? 13.078 10.82 2.967 1 94.31 265 GLY B CA 1
ATOM 4889 C C . GLY B 1 265 ? 11.844 11.523 3.508 1 94.31 265 GLY B C 1
ATOM 4890 O O . GLY B 1 265 ? 11.328 12.445 2.879 1 94.31 265 GLY B O 1
ATOM 4891 N N . GLY B 1 266 ? 11.422 11.086 4.617 1 96.19 266 GLY B N 1
ATOM 4892 C CA . GLY B 1 266 ? 10.156 11.586 5.133 1 96.19 266 GLY B CA 1
ATOM 4893 C C . GLY B 1 266 ? 10.32 12.672 6.176 1 96.19 266 GLY B C 1
ATOM 4894 O O . GLY B 1 266 ? 11.43 13.18 6.383 1 96.19 266 GLY B O 1
ATOM 4895 N N . THR B 1 267 ? 9.234 13.203 6.648 1 98.38 267 THR B N 1
ATOM 4896 C CA . THR B 1 267 ? 9.062 14.125 7.762 1 98.38 267 THR B CA 1
ATOM 4897 C C . THR B 1 267 ? 8.078 13.57 8.781 1 98.38 267 THR B C 1
ATOM 4899 O O . THR B 1 267 ? 7.406 12.562 8.523 1 98.38 267 THR B O 1
ATOM 4902 N N . LEU B 1 268 ? 8.172 14.164 9.969 1 98.62 268 LEU B N 1
ATOM 4903 C CA . LEU B 1 268 ? 7.285 13.594 10.977 1 98.62 268 LEU B CA 1
ATOM 4904 C C . LEU B 1 268 ? 6.93 14.633 12.031 1 98.62 268 LEU B C 1
ATOM 4906 O O . LEU B 1 268 ? 7.609 15.656 12.164 1 98.62 268 LEU B O 1
ATOM 4910 N N . VAL B 1 269 ? 5.84 14.367 12.711 1 97.94 269 VAL B N 1
ATOM 4911 C CA . VAL B 1 269 ? 5.477 15.062 13.945 1 97.94 269 VAL B CA 1
ATOM 4912 C C . VAL B 1 269 ? 5.32 14.062 15.078 1 97.94 269 VAL B C 1
ATOM 4914 O O . VAL B 1 269 ? 4.762 12.977 14.891 1 97.94 269 VAL B O 1
ATOM 4917 N N . ALA B 1 270 ? 5.953 14.336 16.156 1 94.62 270 ALA B N 1
ATOM 4918 C CA . ALA B 1 270 ? 5.844 13.508 17.359 1 94.62 270 ALA B CA 1
ATOM 4919 C C . ALA B 1 270 ? 5.402 14.344 18.562 1 94.62 270 ALA B C 1
ATOM 4921 O O . ALA B 1 270 ? 5.883 15.469 18.75 1 94.62 270 ALA B O 1
ATOM 4922 N N . LYS B 1 271 ? 4.516 13.758 19.234 1 91.56 271 LYS B N 1
ATOM 4923 C CA . LYS B 1 271 ? 3.99 14.461 20.391 1 91.56 271 LYS B CA 1
ATOM 4924 C C . LYS B 1 271 ? 4.746 14.078 21.656 1 91.56 271 LYS B C 1
ATOM 4926 O O . LYS B 1 271 ? 5.102 12.906 21.844 1 91.56 271 LYS B O 1
ATOM 4931 N N . SER B 1 272 ? 4.98 15.086 22.531 1 89.56 272 SER B N 1
ATOM 4932 C CA . SER B 1 272 ? 5.445 14.891 23.906 1 89.56 272 SER B CA 1
ATOM 4933 C C . SER B 1 272 ? 5.141 16.109 24.766 1 89.56 272 SER B C 1
ATOM 4935 O O . SER B 1 272 ? 5.121 17.234 24.281 1 89.56 272 SER B O 1
ATOM 4937 N N . THR B 1 273 ? 4.801 15.836 25.984 1 90.31 273 THR B N 1
ATOM 4938 C CA . THR B 1 273 ? 4.68 16.922 26.938 1 90.31 273 THR B CA 1
ATOM 4939 C C . THR B 1 273 ? 5.812 16.875 27.969 1 90.31 273 THR B C 1
ATOM 4941 O O . THR B 1 273 ? 5.859 17.672 28.891 1 90.31 273 THR B O 1
ATOM 4944 N N . ASN B 1 274 ? 6.633 15.906 27.766 1 91.88 274 ASN B N 1
ATOM 4945 C CA . ASN B 1 274 ? 7.809 15.773 28.625 1 91.88 274 ASN B CA 1
ATOM 4946 C C . ASN B 1 274 ? 9 16.531 28.047 1 91.88 274 ASN B C 1
ATOM 4948 O O . ASN B 1 274 ? 9.508 16.188 26.984 1 91.88 274 ASN B O 1
ATOM 4952 N N . PRO B 1 275 ? 9.438 17.562 28.828 1 94.31 275 PRO B N 1
ATOM 4953 C CA . PRO B 1 275 ? 10.523 18.391 28.297 1 94.31 275 PRO B CA 1
ATOM 4954 C C . PRO B 1 275 ? 11.758 17.578 27.922 1 94.31 275 PRO B C 1
ATOM 4956 O O . PRO B 1 275 ? 12.383 17.844 26.891 1 94.31 275 PRO B O 1
ATOM 4959 N N . GLY B 1 276 ? 12.141 16.625 28.812 1 94.75 276 GLY B N 1
ATOM 4960 C CA . GLY B 1 276 ? 13.281 15.781 28.516 1 94.75 276 GLY B CA 1
ATOM 4961 C C . GLY B 1 276 ? 13.141 15.016 27.203 1 94.75 276 GLY B C 1
ATOM 4962 O O . GLY B 1 276 ? 14.07 14.969 26.406 1 94.75 276 GLY B O 1
ATOM 4963 N N . ARG B 1 277 ? 11.984 14.484 27.016 1 94.44 277 ARG B N 1
ATOM 4964 C CA . ARG B 1 277 ? 11.719 13.742 25.781 1 94.44 277 ARG B CA 1
ATOM 4965 C C . ARG B 1 277 ? 11.695 14.672 24.578 1 94.44 277 ARG B C 1
ATOM 4967 O O . ARG B 1 277 ? 12.18 14.312 23.5 1 94.44 277 ARG B O 1
ATOM 4974 N N . ILE B 1 278 ? 11.117 15.836 24.703 1 96.81 278 ILE B N 1
ATOM 4975 C CA . ILE B 1 278 ? 11.062 16.812 23.625 1 96.81 278 ILE B CA 1
ATOM 4976 C C . ILE B 1 278 ? 12.484 17.156 23.172 1 96.81 278 ILE B C 1
ATOM 4978 O O . ILE B 1 278 ? 12.781 17.109 21.969 1 96.81 278 ILE B O 1
ATOM 4982 N N . GLU B 1 279 ? 13.305 17.438 24.094 1 96.88 279 GLU B N 1
ATOM 4983 C CA . GLU B 1 279 ? 14.695 17.797 23.781 1 96.88 279 GLU B CA 1
ATOM 4984 C C . GLU B 1 279 ? 15.43 16.609 23.156 1 96.88 279 GLU B C 1
ATOM 4986 O O . GLU B 1 279 ? 16.109 16.781 22.141 1 96.88 279 GLU B O 1
ATOM 4991 N N . ALA B 1 280 ? 15.25 15.5 23.703 1 95.94 280 ALA B N 1
ATOM 4992 C CA . ALA B 1 280 ? 15.945 14.297 23.25 1 95.94 280 ALA B CA 1
ATOM 4993 C C . ALA B 1 280 ? 15.516 13.922 21.828 1 95.94 280 ALA B C 1
ATOM 4995 O O . ALA B 1 280 ? 16.344 13.523 21.016 1 95.94 280 ALA B O 1
ATOM 4996 N N . ASN B 1 281 ? 14.281 14.023 21.547 1 96.31 281 ASN B N 1
ATOM 4997 C CA . ASN B 1 281 ? 13.727 13.617 20.25 1 96.31 281 ASN B CA 1
ATOM 4998 C C . ASN B 1 281 ? 14.32 14.438 19.109 1 96.31 281 ASN B C 1
ATOM 5000 O O . ASN B 1 281 ? 14.352 13.984 17.969 1 96.31 281 ASN B O 1
ATOM 5004 N N . TYR B 1 282 ? 14.773 15.594 19.438 1 96.62 282 TYR B N 1
ATOM 5005 C CA . TYR B 1 282 ? 15.281 16.469 18.391 1 96.62 282 TYR B CA 1
ATOM 5006 C C . TYR B 1 282 ? 16.766 16.203 18.125 1 96.62 282 TYR B C 1
ATOM 5008 O O . TYR B 1 282 ? 17.312 16.656 17.125 1 96.62 282 TYR B O 1
ATOM 5016 N N . LYS B 1 283 ? 17.453 15.414 18.922 1 94.94 283 LYS B N 1
ATOM 5017 C CA . LYS B 1 283 ? 18.859 15.094 18.781 1 94.94 283 LYS B CA 1
ATOM 5018 C C . LYS B 1 283 ? 19.078 13.906 17.844 1 94.94 283 LYS B C 1
ATOM 5020 O O . LYS B 1 283 ? 19.594 12.867 18.266 1 94.94 283 LYS B O 1
ATOM 5025 N N . VAL B 1 284 ? 18.797 14.102 16.594 1 97.19 284 VAL B N 1
ATOM 5026 C CA . VAL B 1 284 ? 18.781 12.977 15.656 1 97.19 284 VAL B CA 1
ATOM 5027 C C . VAL B 1 284 ? 19.656 13.281 14.453 1 97.19 284 VAL B C 1
ATOM 5029 O O . VAL B 1 284 ? 19.672 12.531 13.477 1 97.19 284 VAL B O 1
ATOM 5032 N N . TRP B 1 285 ? 20.5 14.297 14.492 1 96.44 285 TRP B N 1
ATOM 5033 C CA . TRP B 1 285 ? 21.203 14.781 13.305 1 96.44 285 TRP B CA 1
ATOM 5034 C C . TRP B 1 285 ? 22.641 14.305 13.297 1 96.44 285 TRP B C 1
ATOM 5036 O O . TRP B 1 285 ? 23.359 14.484 12.305 1 96.44 285 TRP B O 1
ATOM 5046 N N . ASP B 1 286 ? 23.109 13.633 14.383 1 95.62 286 ASP B N 1
ATOM 5047 C CA . ASP B 1 286 ? 24.547 13.367 14.539 1 95.62 286 ASP B CA 1
ATOM 5048 C C . ASP B 1 286 ? 24.844 11.875 14.383 1 95.62 286 ASP B C 1
ATOM 5050 O O . ASP B 1 286 ? 25.891 11.398 14.828 1 95.62 286 ASP B O 1
ATOM 5054 N N . PHE B 1 287 ? 23.906 11.055 13.914 1 96.88 287 PHE B N 1
ATOM 5055 C CA . PHE B 1 287 ? 24.141 9.648 13.602 1 96.88 287 PHE B CA 1
ATOM 5056 C C . PHE B 1 287 ? 23.359 9.227 12.367 1 96.88 287 PHE B C 1
ATOM 5058 O O . PHE B 1 287 ? 22.531 9.992 11.859 1 96.88 287 PHE B O 1
ATOM 5065 N N . GLU B 1 288 ? 23.719 8.078 11.836 1 97.56 288 GLU B N 1
ATOM 5066 C CA . GLU B 1 288 ? 23.078 7.531 10.641 1 97.56 288 GLU B CA 1
ATOM 5067 C C . GLU B 1 288 ? 22.922 6.016 10.742 1 97.56 288 GLU B C 1
ATOM 5069 O O . GLU B 1 288 ? 23.859 5.316 11.133 1 97.56 288 GLU B O 1
ATOM 5074 N N . LEU B 1 289 ? 21.703 5.551 10.438 1 98.12 289 LEU B N 1
ATOM 5075 C CA . LEU B 1 289 ? 21.484 4.109 10.367 1 98.12 289 LEU B CA 1
ATOM 5076 C C . LEU B 1 289 ? 22.156 3.521 9.133 1 98.12 289 LEU B C 1
ATOM 5078 O O . LEU B 1 289 ? 22.109 4.121 8.055 1 98.12 289 LEU B O 1
ATOM 5082 N N . THR B 1 290 ? 22.703 2.365 9.305 1 97.69 290 THR B N 1
ATOM 5083 C CA . THR B 1 290 ? 23.281 1.653 8.18 1 97.69 290 THR B CA 1
ATOM 5084 C C . THR B 1 290 ? 22.203 1.089 7.27 1 97.69 290 THR B C 1
ATOM 5086 O O . THR B 1 290 ? 21.031 1.049 7.645 1 97.69 290 THR B O 1
ATOM 5089 N N . ALA B 1 291 ? 22.656 0.656 6.086 1 94.81 291 ALA B N 1
ATOM 5090 C CA . ALA B 1 291 ? 21.719 0.039 5.148 1 94.81 291 ALA B CA 1
ATOM 5091 C C . ALA B 1 291 ? 21.062 -1.199 5.758 1 94.81 291 ALA B C 1
ATOM 5093 O O . ALA B 1 291 ? 19.875 -1.435 5.574 1 94.81 291 ALA B O 1
ATOM 5094 N N . ASP B 1 292 ? 21.844 -1.967 6.461 1 96.38 292 ASP B N 1
ATOM 5095 C CA . ASP B 1 292 ? 21.328 -3.17 7.109 1 96.38 292 ASP B CA 1
ATOM 5096 C C . ASP B 1 292 ? 20.297 -2.818 8.188 1 96.38 292 ASP B C 1
ATOM 5098 O O . ASP B 1 292 ? 19.281 -3.486 8.312 1 96.38 292 ASP B O 1
ATOM 5102 N N . GLU B 1 293 ? 20.594 -1.813 8.938 1 97.56 293 GLU B N 1
ATOM 5103 C CA . GLU B 1 293 ? 19.688 -1.375 9.992 1 97.56 293 GLU B CA 1
ATOM 5104 C C . GLU B 1 293 ? 18.391 -0.826 9.398 1 97.56 293 GLU B C 1
ATOM 5106 O O . GLU B 1 293 ? 17.297 -1.084 9.93 1 97.56 293 GLU B O 1
ATOM 5111 N N . MET B 1 294 ? 18.531 -0.092 8.32 1 97 294 MET B N 1
ATOM 5112 C CA . MET B 1 294 ? 17.344 0.374 7.621 1 97 294 MET B CA 1
ATOM 5113 C C . MET B 1 294 ? 16.516 -0.803 7.125 1 97 294 MET B C 1
ATOM 5115 O O . MET B 1 294 ? 15.289 -0.809 7.273 1 97 294 MET B O 1
ATOM 5119 N N . SER B 1 295 ? 17.156 -1.793 6.574 1 94.88 295 SER B N 1
ATOM 5120 C CA . SER B 1 295 ? 16.469 -2.953 6.016 1 94.88 295 SER B CA 1
ATOM 5121 C C . SER B 1 295 ? 15.797 -3.781 7.109 1 94.88 295 SER B C 1
ATOM 5123 O O . SER B 1 295 ? 14.812 -4.477 6.852 1 94.88 295 SER B O 1
ATOM 5125 N N . PHE B 1 296 ? 16.328 -3.729 8.305 1 96.5 296 PHE B N 1
ATOM 5126 C CA . PHE B 1 296 ? 15.719 -4.41 9.438 1 96.5 296 PHE B CA 1
ATOM 5127 C C . PHE B 1 296 ? 14.258 -4.008 9.586 1 96.5 296 PHE B C 1
ATOM 5129 O O . PHE B 1 296 ? 13.398 -4.855 9.828 1 96.5 296 PHE B O 1
ATOM 5136 N N . PHE B 1 297 ? 14.016 -2.719 9.43 1 97.56 297 PHE B N 1
ATOM 5137 C CA . PHE B 1 297 ? 12.664 -2.201 9.656 1 97.56 297 PHE B CA 1
ATOM 5138 C C . PHE B 1 297 ? 11.688 -2.781 8.641 1 97.56 297 PHE B C 1
ATOM 5140 O O . PHE B 1 297 ? 10.484 -2.83 8.898 1 97.56 297 PHE B O 1
ATOM 5147 N N . ASP B 1 298 ? 12.164 -3.197 7.469 1 96.06 298 ASP B N 1
ATOM 5148 C CA . ASP B 1 298 ? 11.297 -3.812 6.473 1 96.06 298 ASP B CA 1
ATOM 5149 C C . ASP B 1 298 ? 10.633 -5.07 7.027 1 96.06 298 ASP B C 1
ATOM 5151 O O . ASP B 1 298 ? 9.516 -5.41 6.637 1 96.06 298 ASP B O 1
ATOM 5155 N N . LYS B 1 299 ? 11.25 -5.688 7.957 1 96.25 299 LYS B N 1
ATOM 5156 C CA . LYS B 1 299 ? 10.758 -6.926 8.555 1 96.25 299 LYS B CA 1
ATOM 5157 C C . LYS B 1 299 ? 9.664 -6.645 9.578 1 96.25 299 LYS B C 1
ATOM 5159 O O . LYS B 1 299 ? 9.039 -7.574 10.102 1 96.25 299 LYS B O 1
ATOM 5164 N N . LEU B 1 300 ? 9.414 -5.371 9.891 1 96.31 300 LEU B N 1
ATOM 5165 C CA . LEU B 1 300 ? 8.367 -4.992 10.836 1 96.31 300 LEU B CA 1
ATOM 5166 C C . LEU B 1 300 ? 7.113 -4.535 10.102 1 96.31 300 LEU B C 1
ATOM 5168 O O . LEU B 1 300 ? 6.043 -4.426 10.703 1 96.31 300 LEU B O 1
ATOM 5172 N N . ASN B 1 301 ? 7.172 -4.27 8.805 1 96.88 301 ASN B N 1
ATOM 5173 C CA . ASN B 1 301 ? 6.117 -3.635 8.023 1 96.88 301 ASN B CA 1
ATOM 5174 C C . ASN B 1 301 ? 4.969 -4.598 7.742 1 96.88 301 ASN B C 1
ATOM 5176 O O . ASN B 1 301 ? 4.766 -5.02 6.602 1 96.88 301 ASN B O 1
ATOM 5180 N N . VAL B 1 302 ? 4.094 -4.77 8.75 1 94.94 302 VAL B N 1
ATOM 5181 C CA . VAL B 1 302 ? 2.998 -5.727 8.641 1 94.94 302 VAL B CA 1
ATOM 5182 C C . VAL B 1 302 ? 1.725 -5.008 8.203 1 94.94 302 VAL B C 1
ATOM 5184 O O . VAL B 1 302 ? 0.682 -5.637 8.016 1 94.94 302 VAL B O 1
ATOM 5187 N N . GLY B 1 303 ? 1.768 -3.717 8.062 1 93.69 303 GLY B N 1
ATOM 5188 C CA . GLY B 1 303 ? 0.606 -2.953 7.637 1 93.69 303 GLY B CA 1
ATOM 5189 C C . GLY B 1 303 ? -0.386 -2.703 8.758 1 93.69 303 GLY B C 1
ATOM 5190 O O . GLY B 1 303 ? -1.587 -2.572 8.516 1 93.69 303 GLY B O 1
ATOM 5191 N N . TRP B 1 304 ? 0.108 -2.578 9.938 1 91.31 304 TRP B N 1
ATOM 5192 C CA . TRP B 1 304 ? -0.767 -2.383 11.094 1 91.31 304 TRP B CA 1
ATOM 5193 C C . TRP B 1 304 ? -1.149 -0.914 11.242 1 91.31 304 TRP B C 1
ATOM 5195 O O . TRP B 1 304 ? -0.321 -0.086 11.625 1 91.31 304 TRP B O 1
ATOM 5205 N N . ARG B 1 305 ? -2.42 -0.61 10.992 1 91.5 305 ARG B N 1
ATOM 5206 C CA . ARG B 1 305 ? -2.977 0.719 11.219 1 91.5 305 ARG B CA 1
ATOM 5207 C C . ARG B 1 305 ? -3.785 0.761 12.508 1 91.5 305 ARG B C 1
ATOM 5209 O O . ARG B 1 305 ? -4.75 0.011 12.672 1 91.5 305 ARG B O 1
ATOM 5216 N N . HIS B 1 306 ? -3.41 1.579 13.375 1 84.69 306 HIS B N 1
ATOM 5217 C CA . HIS B 1 306 ? -4.137 1.65 14.641 1 84.69 306 HIS B CA 1
ATOM 5218 C C . HIS B 1 306 ? -5.273 2.662 14.562 1 84.69 306 HIS B C 1
ATOM 5220 O O . HIS B 1 306 ? -6.32 2.475 15.195 1 84.69 306 HIS B O 1
ATOM 5226 N N . LEU B 1 307 ? -5.078 3.723 13.828 1 88.94 307 LEU B N 1
ATOM 5227 C CA . LEU B 1 307 ? -6.125 4.734 13.727 1 88.94 307 LEU B CA 1
ATOM 5228 C C . LEU B 1 307 ? -6.961 4.523 12.469 1 88.94 307 LEU B C 1
ATOM 5230 O O . LEU B 1 307 ? -6.754 5.203 11.461 1 88.94 307 LEU B O 1
ATOM 5234 N N . ILE B 1 308 ? -7.945 3.711 12.578 1 88.38 308 ILE B N 1
ATOM 5235 C CA . ILE B 1 308 ? -8.852 3.436 11.469 1 88.38 308 ILE B CA 1
ATOM 5236 C C . ILE B 1 308 ? -10.086 4.332 11.578 1 88.38 308 ILE B C 1
ATOM 5238 O O . ILE B 1 308 ? -10.758 4.59 10.578 1 88.38 308 ILE B O 1
ATOM 5242 N N . TRP B 1 309 ? -10.367 4.934 12.734 1 88.94 309 TRP B N 1
ATOM 5243 C CA . TRP B 1 309 ? -11.57 5.703 13.023 1 88.94 309 TRP B CA 1
ATOM 5244 C C . TRP B 1 309 ? -12.805 5.004 12.469 1 88.94 309 TRP B C 1
ATOM 5246 O O . TRP B 1 309 ? -13.508 5.551 11.609 1 88.94 309 TRP B O 1
ATOM 5256 N N . ALA B 1 310 ? -13.039 3.885 13.031 1 87.06 310 ALA B N 1
ATOM 5257 C CA . ALA B 1 310 ? -14.047 2.943 12.555 1 87.06 310 ALA B CA 1
ATOM 5258 C C . ALA B 1 310 ? -15.438 3.578 12.562 1 87.06 310 ALA B C 1
ATOM 5260 O O . ALA B 1 310 ? -16.297 3.207 11.766 1 87.06 310 ALA B O 1
ATOM 5261 N N . GLU B 1 311 ? -15.664 4.52 13.383 1 87.69 311 GLU B N 1
ATOM 5262 C CA . GLU B 1 311 ? -16.953 5.195 13.508 1 87.69 311 GLU B CA 1
ATOM 5263 C C . GLU B 1 311 ? -17.328 5.902 12.211 1 87.69 311 GLU B C 1
ATOM 5265 O O . GLU B 1 311 ? -18.5 6.273 12.016 1 87.69 311 GLU B O 1
ATOM 5270 N N . THR B 1 312 ? -16.359 6.121 11.328 1 91 312 THR B N 1
ATOM 5271 C CA . THR B 1 312 ? -16.641 6.816 10.078 1 91 312 THR B CA 1
ATOM 5272 C C . THR B 1 312 ? -16.609 5.844 8.906 1 91 312 THR B C 1
ATOM 5274 O O . THR B 1 312 ? -16.656 6.266 7.746 1 91 312 THR B O 1
ATOM 5277 N N . SER B 1 313 ? -16.641 4.562 9.117 1 90.88 313 SER B N 1
ATOM 5278 C CA . SER B 1 313 ? -16.359 3.541 8.109 1 90.88 313 SER B CA 1
ATOM 5279 C C . SER B 1 313 ? -17.5 3.459 7.082 1 90.88 313 SER B C 1
ATOM 5281 O O . SER B 1 313 ? -17.312 2.922 5.988 1 90.88 313 SER B O 1
ATOM 5283 N N . ASP B 1 314 ? -18.609 3.947 7.395 1 89 314 ASP B N 1
ATOM 5284 C CA . ASP B 1 314 ? -19.734 3.873 6.465 1 89 314 ASP B CA 1
ATOM 5285 C C . ASP B 1 314 ? -19.781 5.105 5.562 1 89 314 ASP B C 1
ATOM 5287 O O . ASP B 1 314 ? -20.641 5.203 4.688 1 89 314 ASP B O 1
ATOM 5291 N N . HIS B 1 315 ? -18.891 6.074 5.789 1 91.94 315 HIS B N 1
ATOM 5292 C CA . HIS B 1 315 ? -18.844 7.258 4.941 1 91.94 315 HIS B CA 1
ATOM 5293 C C . HIS B 1 315 ? -18.344 6.914 3.539 1 91.94 315 HIS B C 1
ATOM 5295 O O . HIS B 1 315 ? -17.406 6.129 3.381 1 91.94 315 HIS B O 1
ATOM 5301 N N . PRO B 1 316 ? -18.891 7.551 2.51 1 90.44 316 PRO B N 1
ATOM 5302 C CA . PRO B 1 316 ? -18.453 7.258 1.143 1 90.44 316 PRO B CA 1
ATOM 5303 C C . PRO B 1 316 ? -16.969 7.59 0.912 1 90.44 316 PRO B C 1
ATOM 5305 O O . PRO B 1 316 ? -16.312 6.953 0.087 1 90.44 316 PRO B O 1
ATOM 5308 N N . ASP B 1 317 ? -16.469 8.555 1.657 1 94.88 317 ASP B N 1
ATOM 5309 C CA . ASP B 1 317 ? -15.094 9 1.471 1 94.88 317 ASP B CA 1
ATOM 5310 C C . ASP B 1 317 ? -14.164 8.359 2.498 1 94.88 317 ASP B C 1
ATOM 5312 O O . ASP B 1 317 ? -13.055 8.852 2.73 1 94.88 317 ASP B O 1
ATOM 5316 N N . TYR B 1 318 ? -14.672 7.254 3.154 1 94.88 318 TYR B N 1
ATOM 5317 C CA . TYR B 1 318 ? -13.805 6.551 4.086 1 94.88 318 TYR B CA 1
ATOM 5318 C C . TYR B 1 318 ? -12.547 6.047 3.383 1 94.88 318 TYR B C 1
ATOM 5320 O O . TYR B 1 318 ? -12.633 5.367 2.355 1 94.88 318 TYR B O 1
ATOM 5328 N N . PRO B 1 319 ? -11.344 6.375 3.939 1 96.81 319 PRO B N 1
ATOM 5329 C CA . PRO B 1 319 ? -10.125 6.152 3.162 1 96.81 319 PRO B CA 1
ATOM 5330 C C . PRO B 1 319 ? -9.547 4.754 3.363 1 96.81 319 PRO B C 1
ATOM 5332 O O . PRO B 1 319 ? -8.57 4.387 2.703 1 96.81 319 PRO B O 1
ATOM 5335 N N . PHE B 1 320 ? -10.062 3.887 4.258 1 95.62 320 PHE B N 1
ATOM 5336 C CA . PHE B 1 320 ? -9.414 2.631 4.613 1 95.62 320 PHE B CA 1
ATOM 5337 C C . PHE B 1 320 ? -10.383 1.462 4.473 1 95.62 320 PHE B C 1
ATOM 5339 O O . PHE B 1 320 ? -10.469 0.612 5.363 1 95.62 320 PHE B O 1
ATOM 5346 N N . LYS B 1 321 ? -11.07 1.412 3.402 1 94 321 LYS B N 1
ATOM 5347 C CA . LYS B 1 321 ? -12.07 0.374 3.201 1 94 321 LYS B CA 1
ATOM 5348 C C . LYS B 1 321 ? -11.43 -1.008 3.123 1 94 321 LYS B C 1
ATOM 5350 O O . LYS B 1 321 ? -11.9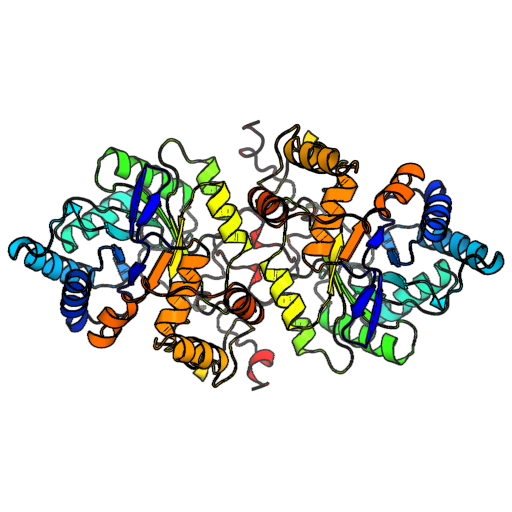84 -1.985 3.627 1 94 321 LYS B O 1
ATOM 5355 N N . ASP B 1 322 ? -10.328 -1.13 2.539 1 94.19 322 ASP B N 1
ATOM 5356 C CA . ASP B 1 322 ? -9.664 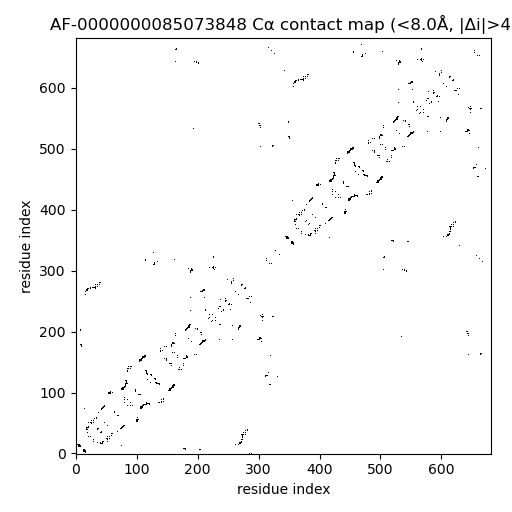-2.412 2.332 1 94.19 322 ASP B CA 1
ATOM 5357 C C . ASP B 1 322 ? -9.086 -2.949 3.641 1 94.19 322 ASP B C 1
ATOM 5359 O O . ASP B 1 322 ? -8.695 -4.113 3.721 1 94.19 322 ASP B O 1
ATOM 5363 N N . GLU B 1 323 ? -9.039 -2.096 4.66 1 92.62 323 GLU B N 1
ATOM 5364 C CA . GLU B 1 323 ? -8.508 -2.504 5.957 1 92.62 323 GLU B CA 1
ATOM 5365 C C . GLU B 1 323 ? -9.578 -3.205 6.789 1 92.62 323 GLU B C 1
ATOM 5367 O O . GLU B 1 323 ? -9.273 -3.822 7.812 1 92.62 323 GLU B O 1
ATOM 5372 N N . LEU B 1 324 ? -10.766 -3.121 6.371 1 90 324 LEU B N 1
ATOM 5373 C CA . LEU B 1 324 ? -11.891 -3.656 7.133 1 90 324 LEU B CA 1
ATOM 5374 C C . LEU B 1 324 ? -12.242 -5.062 6.664 1 90 324 LEU B C 1
ATOM 5376 O O . LEU B 1 324 ? -12.094 -5.383 5.484 1 90 324 LEU B O 1
ATOM 5380 N N . PRO B 1 325 ? -12.711 -5.844 7.625 1 85.62 325 PRO B N 1
ATOM 5381 C CA . PRO B 1 325 ? -13.273 -7.121 7.184 1 85.62 325 PRO B CA 1
ATOM 5382 C C . PRO B 1 325 ? -14.469 -6.949 6.246 1 85.62 325 PRO B C 1
ATOM 5384 O O . PRO B 1 325 ? -15.117 -5.902 6.258 1 85.62 325 PRO B O 1
ATOM 5387 N N . HIS B 1 326 ? -14.719 -7.977 5.449 1 82.31 326 HIS B N 1
ATOM 5388 C CA . HIS B 1 326 ? -15.766 -7.902 4.434 1 82.31 326 HIS B CA 1
ATOM 5389 C C . HIS B 1 326 ? -17.141 -7.676 5.07 1 82.31 326 HIS B C 1
ATOM 5391 O O . HIS B 1 326 ? -18.031 -7.125 4.434 1 82.31 326 HIS B O 1
ATOM 5397 N N . ASN B 1 327 ? -17.344 -8.062 6.266 1 81.19 327 ASN B N 1
ATOM 5398 C CA . ASN B 1 327 ? -18.641 -7.953 6.938 1 81.19 327 ASN B CA 1
ATOM 5399 C C . ASN B 1 327 ? -18.578 -6.98 8.109 1 81.19 327 ASN B C 1
ATOM 5401 O O . ASN B 1 327 ? -19.344 -7.102 9.062 1 81.19 327 ASN B O 1
ATOM 5405 N N . TYR B 1 328 ? -17.75 -6.035 7.938 1 84.81 328 TYR B N 1
ATOM 5406 C CA . TYR B 1 328 ? -17.547 -5.137 9.07 1 84.81 328 TYR B CA 1
ATOM 5407 C C . TYR B 1 328 ? -18.797 -4.273 9.305 1 84.81 328 TYR B C 1
ATOM 5409 O O . TYR B 1 328 ? -19.344 -3.691 8.367 1 84.81 328 TYR B O 1
ATOM 5417 N N . VAL B 1 329 ? -19.266 -4.285 10.523 1 83.75 329 VAL B N 1
ATOM 5418 C CA . VAL B 1 329 ? -20.281 -3.379 11.047 1 83.75 329 VAL B CA 1
ATOM 5419 C C . VAL B 1 329 ? -19.859 -2.861 12.414 1 83.75 329 VAL B C 1
ATOM 5421 O O . VAL B 1 329 ? -19.375 -3.625 13.258 1 83.75 329 VAL B O 1
ATOM 5424 N N . LEU B 1 330 ? -20.094 -1.47 12.484 1 80.94 330 LEU B N 1
ATOM 5425 C CA . LEU B 1 330 ? -19.688 -0.859 13.75 1 80.94 330 LEU B CA 1
ATOM 5426 C C . LEU B 1 330 ? -20.453 -1.471 14.914 1 80.94 330 LEU B C 1
ATOM 5428 O O . LEU B 1 330 ? -21.672 -1.673 14.828 1 80.94 330 LEU B O 1
ATOM 5432 N N . GLY B 1 331 ? -19.812 -1.666 16.219 1 63.78 331 GLY B N 1
ATOM 5433 C CA . GLY B 1 331 ? -20.422 -2.199 17.422 1 63.78 331 GLY B CA 1
ATOM 5434 C C . GLY B 1 331 ? -20.578 -3.709 17.406 1 63.78 331 GLY B C 1
ATOM 5435 O O . GLY B 1 331 ? -20.953 -4.316 18.406 1 63.78 331 GLY B O 1
ATOM 5436 N N . LYS B 1 332 ? -20.734 -4.414 16.281 1 54.06 332 LYS B N 1
ATOM 5437 C CA . LYS B 1 332 ? -20.703 -5.871 16.344 1 54.06 332 LYS B CA 1
ATOM 5438 C C . LYS B 1 332 ? -19.281 -6.383 16.531 1 54.06 332 LYS B C 1
ATOM 5440 O O . LYS B 1 332 ? -18.391 -6.102 15.711 1 54.06 332 LYS B O 1
ATOM 5445 N N . PRO B 1 333 ? -18.812 -6.641 17.766 1 43.69 333 PRO B N 1
ATOM 5446 C CA . PRO B 1 333 ? -17.453 -7.172 17.953 1 43.69 333 PRO B CA 1
ATOM 5447 C C . PRO B 1 333 ? -17.156 -8.344 17.016 1 43.69 333 PRO B C 1
ATOM 5449 O O . PRO B 1 333 ? -18.062 -9.133 16.703 1 43.69 333 PRO B O 1
ATOM 5452 N N . ASP B 1 334 ? -16.328 -8.234 16.156 1 40.44 334 ASP B N 1
ATOM 5453 C CA . ASP B 1 334 ? -15.922 -9.508 15.578 1 40.44 334 ASP B CA 1
ATOM 5454 C C . ASP B 1 334 ? -15.703 -10.562 16.656 1 40.44 334 ASP B C 1
ATOM 5456 O O . ASP B 1 334 ? -14.805 -10.422 17.5 1 40.44 334 ASP B O 1
ATOM 5460 N N . LYS B 1 335 ? -16.688 -11.344 17.125 1 37.34 335 LYS B N 1
ATOM 5461 C CA . LYS B 1 335 ? -16.531 -12.336 18.188 1 37.34 335 LYS B CA 1
ATOM 5462 C C . LYS B 1 335 ? -15.234 -13.125 18 1 37.34 335 LYS B C 1
ATOM 5464 O O . LYS B 1 335 ? -14.688 -13.664 18.969 1 37.34 335 LYS B O 1
ATOM 5469 N N . LYS B 1 336 ? -15.125 -13.656 16.844 1 36.69 336 LYS B N 1
ATOM 5470 C CA . LYS B 1 336 ? -14.094 -14.672 16.641 1 36.69 336 LYS B CA 1
ATOM 5471 C C . LYS B 1 336 ? -12.695 -14.078 16.781 1 36.69 336 LYS B C 1
ATOM 5473 O O . LYS B 1 336 ? -11.703 -14.805 16.766 1 36.69 336 LYS B O 1
ATOM 5478 N N . LEU B 1 337 ? -12.484 -12.867 16.406 1 31.86 337 LEU B N 1
ATOM 5479 C CA . LEU B 1 337 ? -11.125 -12.344 16.469 1 31.86 337 LEU B CA 1
ATOM 5480 C C . LEU B 1 337 ? -10.664 -12.211 17.922 1 31.86 337 LEU B C 1
ATOM 5482 O O . LEU B 1 337 ? -9.461 -12.125 18.188 1 31.86 337 LEU B O 1
ATOM 5486 N N . PHE B 1 338 ? -11.578 -11.82 18.828 1 30.33 338 PHE B N 1
ATOM 5487 C CA . PHE B 1 338 ? -11.25 -11.562 20.219 1 30.33 338 PHE B CA 1
ATOM 5488 C C . PHE B 1 338 ? -11.164 -12.867 21.016 1 30.33 338 PHE B C 1
ATOM 5490 O O . PHE B 1 338 ? -10.656 -12.898 22.125 1 30.33 338 PHE B O 1
ATOM 5497 N N . GLU B 1 339 ? -11.844 -13.812 20.578 1 30.27 339 GLU B N 1
ATOM 5498 C CA . GLU B 1 339 ? -11.742 -14.969 21.453 1 30.27 339 GLU B CA 1
ATOM 5499 C C . GLU B 1 339 ? -10.352 -15.586 21.406 1 30.27 339 GLU B C 1
ATOM 5501 O O . GLU B 1 339 ? -10.047 -16.516 22.172 1 30.27 339 GLU B O 1
ATOM 5506 N N . ARG B 1 340 ? -9.703 -15.438 20.297 1 27.91 340 ARG B N 1
ATOM 5507 C CA . ARG B 1 340 ? -8.461 -16.203 20.328 1 27.91 340 ARG B CA 1
ATOM 5508 C C . ARG B 1 340 ? -7.375 -15.469 21.109 1 27.91 340 ARG B C 1
ATOM 5510 O O . ARG B 1 340 ? -6.195 -15.82 21.031 1 27.91 340 ARG B O 1
ATOM 5517 N N . SER B 1 341 ? -7.566 -14.398 21.75 1 22.16 341 SER B N 1
ATOM 5518 C CA . SER B 1 341 ? -6.543 -14.227 22.781 1 22.16 341 SER B CA 1
ATOM 5519 C C . SER B 1 341 ? -6.633 -15.32 23.844 1 22.16 341 SER B C 1
ATOM 5521 O O . SER B 1 341 ? -7.73 -15.719 24.25 1 22.16 341 SER B O 1
#

Solvent-accessible surface area (backbone atoms only — not comparable to full-atom values): 36617 Å² total; per-residue (Å²): 136,84,68,67,52,43,73,37,66,87,63,50,75,40,57,28,56,25,41,31,48,74,86,43,52,52,82,45,37,27,57,29,51,52,48,34,46,76,60,65,43,39,20,43,38,50,34,64,87,52,72,34,43,50,40,45,12,50,37,49,52,49,35,42,72,70,61,76,44,56,77,89,65,45,41,37,32,38,37,44,55,33,52,34,33,45,62,87,35,42,64,58,53,52,51,50,46,29,58,34,34,68,48,82,53,37,46,28,44,21,40,46,46,53,46,31,27,38,80,50,93,77,39,56,47,98,69,55,32,49,41,64,28,85,86,43,52,51,66,55,29,48,56,50,50,43,50,37,40,76,71,53,47,21,73,39,37,29,37,15,56,62,37,70,50,56,48,50,53,50,62,72,67,49,83,82,61,64,57,26,35,37,41,31,82,24,22,65,37,19,67,54,51,48,57,48,32,33,28,54,67,67,43,22,45,47,27,19,32,55,37,69,53,52,84,85,48,56,47,79,76,74,51,59,93,34,65,57,66,67,56,91,70,44,43,64,70,57,16,65,70,45,45,53,54,10,55,75,72,73,49,46,32,60,26,48,48,52,39,52,42,43,75,71,71,36,28,35,29,49,65,59,71,44,65,70,57,45,47,50,58,66,67,42,81,87,66,79,80,48,71,68,58,55,54,52,46,48,68,44,21,53,60,31,58,84,84,71,60,63,44,41,62,84,42,65,49,42,54,60,56,52,60,46,62,69,80,68,48,72,89,56,69,64,61,76,72,60,62,73,106,135,84,68,67,52,44,71,36,65,87,64,49,76,40,58,27,56,25,40,30,48,75,86,44,51,54,83,45,38,28,57,30,50,51,47,33,47,76,62,65,44,36,21,43,39,49,35,64,88,51,72,33,43,50,40,46,11,52,36,47,51,50,36,42,74,69,62,76,46,55,78,89,67,45,40,38,32,38,36,45,54,33,53,32,33,44,64,88,34,43,63,57,53,52,51,52,48,29,59,34,35,68,48,83,55,36,47,29,44,20,40,47,46,55,46,34,29,39,80,49,94,78,39,58,47,97,69,55,32,49,41,64,28,84,88,43,51,53,67,54,28,49,56,50,50,42,50,36,40,75,71,52,47,20,74,37,39,29,38,16,56,65,36,69,51,58,48,50,51,49,63,72,68,49,86,82,62,63,57,27,36,38,41,32,82,24,22,64,36,18,67,56,50,48,56,47,31,34,28,53,65,66,42,23,46,48,26,20,31,55,38,69,53,52,85,85,52,57,47,79,76,73,51,58,95,33,65,58,66,67,57,91,71,43,42,62,71,57,17,64,70,46,44,51,56,10,57,74,72,74,48,46,35,60,28,49,50,52,39,51,42,43,76,71,70,36,28,35,29,48,65,61,70,45,62,69,56,46,50,51,58,67,68,42,81,87,67,78,80,49,72,68,61,56,53,53,46,48,69,44,22,51,61,31,59,85,85,71,60,62,44,40,62,84,42,67,49,43,55,60,55,54,61,48,62,67,80,69,52,72,89,58,70,65,61,74,72,62,60,72,106

Secondary structure (DSSP, 8-state):
---SEEE-TTS-EEESEEEE-TT--HHHHHHHHHHHHHHT--EEE--GGGT-HHHHHHHHHHHHHTTS--GGG-EEEEEE-GGG-SHHHHHHHHHHHHHHHT-S-BSEEEES-S--B-SSSS-B-TTSPBPB-TT--HHHHHHHHHHHHHTTSBS-EEEES--HHHHHHHHHH-SS----EEEEE-BTTB--HHHHHHHHHTTPEEEEESTT--TT-THHHH--SSS-PPPTT--GGG-HHHHHHHHHHT--HHHHHHHHHHHTT-EEEEE---HHHHHHHT--SS----HHHHHHHHTT-----S---GGGTTSTT-S-GGGS-TT--TTS--HHHHTT-/---SEEE-TTS-EEESEEEE-TT--HHHHHHHHHHHHHHT--EEE--GGGT-HHHHHHHHHHHHHTTS--GGG-EEEEEE-GGG-SHHHHHHHHHHHHHHHT-S-BSEEEES-S--B-SSSS-B-TTSPBPB-TT--HHHHHHHHHHHHHTTSBS-EEEES--HHHHHHHHHH-SS----EEEEE-BTTB--HHHHHHHHHTTPEEEEESTT--TT-THHHH--SSS-PPPTT--GGG-HHHHHHHHHHT--HHHHHHHHHHHTT-EEEEE---HHHHHHHT--SS----HHHHHHHHTT-----S---GGGTTSTT-S-GGGS-TT--TTS--HHHHTT-

InterPro domains:
  IPR018170 Aldo/keto reductase, conserved site [PS00062] (145-162)
  IPR018170 Aldo/keto reductase, conserved site [PS00063] (269-284)
  IPR018170 Aldo/keto reductase, conserved site [PS00798] (40-57)
  IPR020471 Aldo-keto reductase [PIRSF000097] (3-323)
  IPR020471 Aldo-keto reductase [PR00069] (36-60)
  IPR020471 Aldo-keto reductase [PR00069] (96-114)
  IPR020471 Aldo-keto reductase [PR00069] (145-162)
  IPR020471 Aldo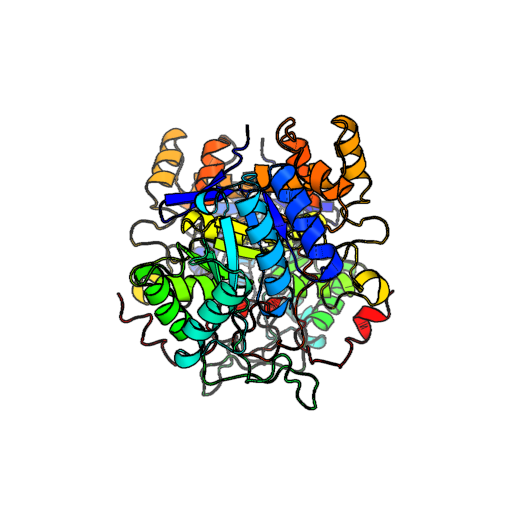-keto reductase [PR00069] (180-209)
  IPR020471 Aldo-keto reductase [PR00069] (236-260)
  IPR020471 Aldo-keto reductase [PTHR11732] (5-300)
  IPR023210 NADP-dependent oxidoreductase domain [PF00248] (17-301)
  IPR036812 NAD(P)-dependent oxidoreductase domain superfamily [G3DSA:3.20.20.100] (4-324)
  IPR036812 NAD(P)-dependent oxidoreductase domain superfamily [SSF51430] (5-320)